Protein AF-A0A9E6AZG8-F1 (afdb_monomer)

Foldseek 3Di:
DCQVVVCVLFPDNVDDPVVVVVVLVDDDDQPQADVRFKQWAWFLPQQQFIDIAIFGPVLLCVCLPVVCPVVDPPVRLVVQQDLPQAEEEAEADRRRHLRVSSQVSRNSHNHYHYDHVLFFLVSSQVVCQVRLHLEYEYELVNLVSVLVCLVVVVHDHAHQEYEHEDADHDLVSVVSVCVSHVNHFYWDFYAGSHQGTQFTDRHLQDWTFGPVVFKAWAFADPVRDGDDAQDKGFIFIFTPRGNRRGDDRHTDPKIFHHHPPFDDDVRHTRTTNDIRDDDWDWQWEQAPVRDIGIGTVSSVSDPDPQWRGWAWEAADHLEIEIETEGPDDCQVVNVVSVLVSNVSVNHNVRHDYHYDYDNDQAADPVRGRGRYYYNDDD

Nearest PDB structures (foldseek):
  8r2r-assembly1_B  TM=6.523E-01  e=1.149E-10  Mycobacterium tuberculosis H37Rv
  8r2q-assembly1_A  TM=6.848E-01  e=3.821E-10  Mycobacterium tuberculosis H37Rv
  8r2r-assembly1_A  TM=6.645E-01  e=2.509E-10  Mycobacterium tuberculosis H37Rv
  8i3i-assembly1_A  TM=4.960E-01  e=7.689E-12  Vibrio harveyi
  9be3-assembly2_B  TM=4.659E-01  e=1.271E-09  Brevibacillus parabrevis

Solvent-accessible surface area (backbone atoms only — not comparable to full-atom values): 20837 Å² total; per-residue (Å²): 110,66,90,81,40,49,58,75,54,31,65,52,78,88,54,44,61,68,60,52,50,59,54,68,75,49,93,72,66,86,85,65,40,57,93,76,51,28,45,64,29,44,40,83,25,66,56,22,56,65,46,79,43,45,33,42,64,64,44,53,47,56,52,61,51,56,52,47,59,78,71,35,52,74,67,52,49,57,51,44,46,30,72,84,32,29,35,35,36,38,34,61,73,55,80,42,29,48,68,40,44,52,57,72,70,40,80,56,58,63,29,76,40,85,38,49,50,69,49,45,68,70,59,48,52,51,51,47,61,74,64,48,31,39,26,38,36,30,44,35,84,57,47,61,61,53,48,52,28,44,75,71,64,77,40,88,67,76,39,47,34,36,39,32,31,74,43,63,71,52,65,68,58,51,51,52,45,40,75,78,35,75,79,37,48,45,40,43,35,47,43,49,66,88,59,51,64,48,29,35,31,68,47,85,92,45,48,30,40,39,42,61,90,44,32,42,32,41,37,24,44,98,86,72,44,75,49,60,76,73,37,78,9,37,36,22,35,26,45,68,53,43,71,41,45,62,40,73,68,43,71,50,98,30,37,30,24,34,45,90,85,34,54,68,54,100,80,28,52,33,31,30,65,40,75,53,50,66,80,81,51,66,50,63,36,38,21,67,84,69,48,80,47,73,45,50,48,84,64,66,61,78,89,48,91,70,57,62,33,47,32,38,39,26,73,49,85,32,40,37,38,39,41,33,24,49,90,65,91,53,51,66,60,57,46,51,55,52,41,55,56,29,49,69,58,46,18,56,87,51,40,48,78,46,61,41,80,40,94,71,80,77,53,45,100,85,68,49,32,61,24,59,43,68,74,61,85,134

Secondary structure (DSSP, 8-state):
-GGG-HHHH-SSTT--HHHHHHHHTS---TT--BTTTEEEEE---TTS---EEEEEHHHHHHHHTHHHHHHS-HHHHHHHTSTT-EEEEEE--STTBHHHHHHHH-SS-SEEEEEETTS-HHHHHHHHHHH--SEEEEEGGGHHHHHHHHHTTS-----SEEEEESS---HHHHHHHHHH-TT-EEEEEEEETTTEEEEEESSTTSPEEE-TTTEEEEEE-TTSPBPPTTSEEEEEEEESS-SSS--SSEEEEEEEE--TT--B-SSSBSEESEEEPPPPPEEEEE-TTS-EEEEEGGGG----TTEEEEEEEEEETTEEEEEEEESS--HHHHHHHHHHHHHHTT-TTT-EEEEEE-S-----TTS---SEEE-S--

Radius of gyration: 20.75 Å; Cα contacts (8 Å, |Δi|>4): 753; chains: 1; bounding box: 49×51×51 Å

Sequence (378 aa):
MIVNNYDDVFTDKRIKIAEVKEWLAKEHEPCSNYLGQYIPVFTSGTTGNSAIFIYDEKDWHYILTPNTLEVLSLRDLWLVSKKNFRIAAIVADYDYGTGINMFRRNKVFKNKKEISVSLPKEKILDNLKIVNPNGIICYASVLPDICEALETGKLKVNPKYIFSTGEYLSNELYYKIKSLLPDCTIFNSYTTTETLVIGLRTKPKQDFQILTNNNIVELLDETYHPVKLNESGTTTVTSLHNLITPIIRYQFSDSAISNESCRKDKLGVATLSSLMGRKICILPIKNNLGKLDKINELRLHLFIDGVKQIQIISDKLNEIQILYTATKNLDAIVSDEFKSILKLYNADNTVKITVKKVSEIPPEKNGKTPQVKVNFNL

pLDDT: mean 86.07, std 10.9, range [46.34, 98.0]

Structure (mmCIF, N/CA/C/O backbone):
data_AF-A0A9E6AZG8-F1
#
_entry.id   AF-A0A9E6AZG8-F1
#
loop_
_atom_site.group_PDB
_atom_site.id
_atom_site.type_symbol
_atom_site.label_atom_id
_atom_site.label_alt_id
_atom_site.label_comp_id
_atom_site.label_asym_id
_atom_site.label_entity_id
_atom_site.label_seq_id
_atom_site.pdbx_PDB_ins_code
_atom_site.Cartn_x
_atom_site.Cartn_y
_atom_site.Cartn_z
_atom_site.occupancy
_atom_site.B_iso_or_equiv
_atom_site.auth_seq_id
_atom_site.auth_comp_id
_atom_site.auth_asym_id
_atom_site.auth_atom_id
_atom_site.pdbx_PDB_model_num
ATOM 1 N N . MET A 1 1 ? 15.848 -1.148 -18.321 1.00 69.69 1 MET A N 1
ATOM 2 C CA . MET A 1 1 ? 14.838 -1.060 -17.239 1.00 69.69 1 MET A CA 1
ATOM 3 C C . MET A 1 1 ? 13.546 -1.700 -17.722 1.00 69.69 1 MET A C 1
ATOM 5 O O . MET A 1 1 ? 13.234 -1.509 -18.892 1.00 69.69 1 MET A O 1
ATOM 9 N N . ILE A 1 2 ? 12.811 -2.418 -16.860 1.00 78.06 2 ILE A N 1
ATOM 10 C CA . ILE A 1 2 ? 11.541 -3.098 -17.214 1.00 78.06 2 ILE A CA 1
ATOM 11 C C . ILE A 1 2 ? 10.591 -2.147 -17.951 1.00 78.06 2 ILE A C 1
ATOM 13 O O . ILE A 1 2 ? 10.065 -2.491 -19.003 1.00 78.06 2 ILE A O 1
ATOM 17 N N . VAL A 1 3 ? 10.480 -0.907 -17.466 1.00 78.94 3 VAL A N 1
ATOM 18 C CA . VAL A 1 3 ? 9.581 0.117 -18.020 1.00 78.94 3 VAL A CA 1
ATOM 19 C C . VAL A 1 3 ? 9.803 0.458 -19.499 1.00 78.94 3 VAL A C 1
ATOM 21 O O . VAL A 1 3 ? 8.891 0.973 -20.142 1.00 78.94 3 VAL A O 1
ATOM 24 N N . ASN A 1 4 ? 10.988 0.157 -20.042 1.00 79.19 4 ASN A N 1
ATOM 25 C CA . ASN A 1 4 ? 11.334 0.410 -21.442 1.00 79.19 4 ASN A CA 1
ATOM 26 C C . ASN A 1 4 ? 11.200 -0.837 -22.329 1.00 79.19 4 ASN A C 1
ATOM 28 O O . ASN A 1 4 ? 11.262 -0.697 -23.542 1.00 79.19 4 ASN A O 1
ATOM 32 N N . ASN A 1 5 ? 11.029 -2.031 -21.747 1.00 87.06 5 ASN A N 1
ATOM 33 C CA . ASN A 1 5 ? 11.089 -3.315 -22.458 1.00 87.06 5 ASN A CA 1
ATOM 34 C C . ASN A 1 5 ? 9.975 -4.280 -22.004 1.00 87.06 5 ASN A C 1
ATOM 36 O O . ASN A 1 5 ? 10.200 -5.482 -21.890 1.00 87.06 5 ASN A O 1
ATOM 40 N N . TYR A 1 6 ? 8.782 -3.767 -21.684 1.00 89.75 6 TYR A N 1
ATOM 41 C CA . TYR A 1 6 ? 7.681 -4.582 -21.151 1.00 89.75 6 TYR A CA 1
ATOM 42 C C . TYR A 1 6 ? 7.348 -5.805 -22.013 1.00 89.75 6 TYR A C 1
ATOM 44 O O . TYR A 1 6 ? 7.235 -6.903 -21.482 1.00 89.75 6 TYR A O 1
ATOM 52 N N . ASP A 1 7 ? 7.250 -5.633 -23.332 1.00 91.56 7 ASP A N 1
ATOM 53 C CA . ASP A 1 7 ? 6.863 -6.714 -24.251 1.00 91.56 7 ASP A CA 1
ATOM 54 C C . ASP A 1 7 ? 7.913 -7.843 -24.331 1.00 91.56 7 ASP A C 1
ATOM 56 O O . ASP A 1 7 ? 7.590 -8.994 -24.657 1.00 91.56 7 ASP A O 1
ATOM 60 N N . ASP A 1 8 ? 9.167 -7.535 -23.989 1.00 91.56 8 ASP A N 1
ATOM 61 C CA . ASP A 1 8 ? 10.239 -8.523 -23.862 1.00 91.56 8 ASP A CA 1
ATOM 62 C C . ASP A 1 8 ? 10.178 -9.241 -22.510 1.00 91.56 8 ASP A C 1
ATOM 64 O O . ASP A 1 8 ? 10.392 -10.453 -22.457 1.00 91.56 8 ASP A O 1
ATOM 68 N N . VAL A 1 9 ? 9.839 -8.507 -21.441 1.00 91.56 9 VAL A N 1
ATOM 69 C CA . VAL A 1 9 ? 9.724 -9.019 -20.064 1.00 91.56 9 VAL A CA 1
ATOM 70 C C . VAL A 1 9 ? 8.507 -9.925 -19.888 1.00 91.56 9 VAL A C 1
ATOM 72 O O . VAL A 1 9 ? 8.609 -10.938 -19.198 1.00 91.56 9 VAL A O 1
ATOM 75 N N . PHE A 1 10 ? 7.367 -9.595 -20.501 1.00 94.50 10 PHE A N 1
ATOM 76 C CA . PHE A 1 10 ? 6.172 -10.428 -20.401 1.00 94.50 10 PHE A CA 1
ATOM 77 C C . PHE A 1 10 ? 6.421 -11.799 -21.029 1.00 94.50 10 PHE A C 1
ATOM 79 O O . PHE A 1 10 ? 6.820 -11.923 -22.197 1.00 94.50 10 PHE A O 1
ATOM 86 N N . THR A 1 11 ? 6.180 -12.844 -20.241 1.00 94.62 11 THR A N 1
ATOM 87 C CA . THR A 1 11 ? 6.398 -14.230 -20.674 1.00 94.62 11 THR A CA 1
ATOM 88 C C . THR A 1 11 ? 5.298 -14.705 -21.618 1.00 94.62 11 THR A C 1
ATOM 90 O O . THR A 1 11 ? 5.576 -15.466 -22.545 1.00 94.62 11 THR A O 1
ATOM 93 N N . ASP A 1 12 ? 4.070 -14.198 -21.466 1.00 94.69 12 ASP A N 1
ATOM 94 C CA . ASP A 1 12 ? 2.985 -14.430 -22.417 1.00 94.69 12 ASP A CA 1
ATOM 95 C C . ASP A 1 12 ? 2.961 -13.355 -23.511 1.00 94.69 12 ASP A C 1
ATOM 97 O O . ASP A 1 12 ? 2.643 -12.188 -23.272 1.00 94.69 12 ASP A O 1
ATOM 101 N N . LYS A 1 13 ? 3.265 -13.760 -24.748 1.00 94.06 13 LYS A N 1
ATOM 102 C CA . LYS A 1 13 ? 3.400 -12.845 -25.891 1.00 94.06 13 LYS A CA 1
ATOM 103 C C . LYS A 1 13 ? 2.082 -12.269 -26.411 1.00 94.06 13 LYS A C 1
ATOM 105 O O . LYS A 1 13 ? 2.133 -11.369 -27.253 1.00 94.06 13 LYS A O 1
ATOM 110 N N . ARG A 1 14 ? 0.934 -12.734 -25.901 1.00 94.50 14 ARG A N 1
ATOM 111 C CA . ARG A 1 14 ? -0.378 -12.104 -26.132 1.00 94.50 14 ARG A CA 1
ATOM 112 C C . ARG A 1 14 ? -0.510 -10.767 -25.406 1.00 94.50 14 ARG A C 1
ATOM 114 O O . ARG A 1 14 ? -1.364 -9.969 -25.764 1.00 94.50 14 ARG A O 1
ATOM 121 N N . ILE A 1 15 ? 0.303 -10.524 -24.380 1.00 95.38 15 ILE A N 1
ATOM 122 C CA . ILE A 1 15 ? 0.282 -9.275 -23.627 1.00 95.38 15 ILE A CA 1
ATOM 123 C C . ILE A 1 15 ? 1.164 -8.259 -24.351 1.00 95.38 15 ILE A C 1
ATOM 125 O O . ILE A 1 15 ? 2.360 -8.488 -24.544 1.00 95.38 15 ILE A O 1
ATOM 129 N N . LYS A 1 16 ? 0.569 -7.126 -24.729 1.00 94.38 16 LYS A N 1
ATOM 130 C CA . LYS A 1 16 ? 1.266 -5.966 -25.288 1.00 94.38 16 LYS A CA 1
ATOM 131 C C . LYS A 1 16 ? 1.045 -4.764 -24.395 1.00 94.38 16 LYS A C 1
ATOM 133 O O . LYS A 1 16 ? -0.089 -4.441 -24.052 1.00 94.38 16 LYS A O 1
ATOM 138 N N . ILE A 1 17 ? 2.118 -4.070 -24.030 1.00 90.69 17 ILE A N 1
ATOM 139 C CA . ILE A 1 17 ? 2.039 -2.935 -23.109 1.00 90.69 17 ILE A CA 1
ATOM 140 C C . ILE A 1 17 ? 1.143 -1.813 -23.638 1.00 90.69 17 ILE A C 1
ATOM 142 O O . ILE A 1 17 ? 0.484 -1.142 -22.848 1.00 90.69 17 ILE A O 1
ATOM 146 N N . ALA A 1 18 ? 1.099 -1.612 -24.958 1.00 89.00 18 ALA A N 1
ATOM 147 C CA . ALA A 1 18 ? 0.209 -0.638 -25.581 1.00 89.00 18 ALA A CA 1
ATOM 148 C C . ALA A 1 18 ? -1.267 -0.977 -25.308 1.00 89.00 18 ALA A C 1
ATOM 150 O O . ALA A 1 18 ? -1.996 -0.141 -24.783 1.00 89.00 18 ALA A O 1
ATOM 151 N N . GLU A 1 19 ? -1.668 -2.227 -25.549 1.00 93.81 19 GLU A N 1
ATOM 152 C CA . GLU A 1 19 ? -3.036 -2.715 -25.324 1.00 93.81 19 GLU A CA 1
ATOM 153 C C . GLU A 1 19 ? -3.410 -2.716 -23.837 1.00 93.81 19 GLU A C 1
ATOM 155 O O . GLU A 1 19 ? -4.521 -2.336 -23.475 1.00 93.81 19 GLU A O 1
ATOM 160 N N . VAL A 1 20 ? -2.470 -3.073 -22.954 1.00 91.00 20 VAL A N 1
ATOM 161 C CA . VAL A 1 20 ? -2.675 -2.981 -21.501 1.00 91.00 20 VAL A CA 1
ATOM 162 C C . VAL A 1 20 ? -2.928 -1.535 -21.080 1.00 91.00 20 VAL A C 1
ATOM 164 O O . VAL A 1 20 ? -3.847 -1.280 -20.307 1.00 91.00 20 VAL A O 1
ATOM 167 N N . LYS A 1 21 ? -2.143 -0.574 -21.582 1.00 86.88 21 LYS A N 1
ATOM 168 C CA . LYS A 1 21 ? -2.335 0.852 -21.275 1.00 86.88 21 LYS A CA 1
ATOM 169 C C . LYS A 1 21 ? -3.673 1.370 -21.797 1.00 86.88 21 LYS A C 1
ATOM 171 O O . LYS A 1 21 ? -4.370 2.060 -21.063 1.00 86.88 21 LYS A O 1
ATOM 176 N N . GLU A 1 22 ? -4.052 1.005 -23.019 1.00 86.81 22 GLU A N 1
ATOM 177 C CA . GLU A 1 22 ? -5.365 1.344 -23.581 1.00 86.81 22 GLU A CA 1
ATOM 178 C C . GLU A 1 22 ? -6.516 0.730 -22.784 1.00 86.81 22 GLU A C 1
ATOM 180 O O . GLU A 1 22 ? -7.567 1.350 -22.629 1.00 86.81 22 GLU A O 1
ATOM 185 N N . TRP A 1 23 ? -6.334 -0.490 -22.280 1.00 88.75 23 TRP A N 1
ATOM 186 C CA . TRP A 1 23 ? -7.317 -1.146 -21.432 1.00 88.75 23 TRP A CA 1
ATOM 187 C C . TRP A 1 23 ? -7.432 -0.441 -20.077 1.00 88.75 23 TRP A C 1
ATOM 189 O O . TRP A 1 23 ? -8.541 -0.110 -19.673 1.00 88.75 23 TRP A O 1
ATOM 199 N N . LEU A 1 24 ? -6.309 -0.122 -19.425 1.00 83.62 24 LEU A N 1
ATOM 200 C CA . LEU A 1 24 ? -6.267 0.606 -18.149 1.00 83.62 24 LEU A CA 1
ATOM 201 C C . LEU A 1 24 ? -6.845 2.027 -18.238 1.00 83.62 24 LEU A C 1
ATOM 203 O O . LEU A 1 24 ? -7.340 2.539 -17.239 1.00 83.62 24 LEU A O 1
ATOM 207 N N . ALA A 1 25 ? -6.783 2.662 -19.411 1.00 79.00 25 ALA A N 1
ATOM 208 C CA . ALA A 1 25 ? -7.340 3.995 -19.648 1.00 79.00 25 ALA A CA 1
ATOM 209 C C . ALA A 1 25 ? -8.877 4.014 -19.755 1.00 79.00 25 ALA A C 1
ATOM 211 O O . ALA A 1 25 ? -9.475 5.088 -19.784 1.00 79.00 25 ALA A O 1
ATOM 212 N N . LYS A 1 26 ? -9.522 2.846 -19.845 1.00 82.31 26 LYS A N 1
ATOM 213 C CA . LYS A 1 26 ? -10.982 2.713 -19.895 1.00 82.31 26 LYS A CA 1
ATOM 214 C C . LYS A 1 26 ? -11.530 2.404 -18.503 1.00 82.31 26 LYS A C 1
ATOM 216 O O . LYS A 1 26 ? -10.848 1.795 -17.679 1.00 82.31 26 LYS A O 1
ATOM 221 N N . GLU A 1 27 ? -12.777 2.793 -18.266 1.00 80.88 27 GLU A N 1
ATOM 222 C CA . GLU A 1 27 ? -13.533 2.342 -17.098 1.00 80.88 27 GLU A CA 1
ATOM 223 C C . GLU A 1 27 ? -13.989 0.894 -17.300 1.00 80.88 27 GLU A C 1
ATOM 225 O O . GLU A 1 27 ? -14.452 0.519 -18.381 1.00 80.88 27 GLU A O 1
ATOM 230 N N . HIS A 1 28 ? -13.865 0.082 -16.251 1.00 82.81 28 HIS A N 1
ATOM 231 C CA . HIS A 1 28 ? -14.349 -1.296 -16.225 1.00 82.81 28 HIS A CA 1
ATOM 232 C C . HIS A 1 28 ? -15.019 -1.574 -14.890 1.00 82.81 28 HIS A C 1
ATOM 234 O O . HIS A 1 28 ? -14.768 -0.895 -13.898 1.00 82.81 28 HIS A O 1
ATOM 240 N N . GLU A 1 29 ? -15.818 -2.634 -14.846 1.00 85.56 29 GLU A N 1
ATOM 241 C CA . GLU A 1 29 ? -16.340 -3.134 -13.579 1.00 85.56 29 GLU A CA 1
ATOM 242 C C . GLU A 1 29 ? -15.188 -3.530 -12.633 1.00 85.56 29 GLU A C 1
ATOM 244 O O . GLU A 1 29 ? -14.184 -4.105 -13.090 1.00 85.56 29 GLU A O 1
ATOM 249 N N . PRO A 1 30 ? -15.318 -3.297 -11.313 1.00 83.44 30 PRO A N 1
ATOM 250 C CA . PRO A 1 30 ? -14.322 -3.712 -10.337 1.00 83.44 30 PRO A CA 1
ATOM 251 C C . PRO A 1 30 ? -13.945 -5.187 -10.487 1.00 83.44 30 PRO A C 1
ATOM 253 O O . PRO A 1 30 ? -14.799 -6.066 -10.568 1.00 83.44 30 PRO A O 1
ATOM 256 N N . CYS A 1 31 ? -12.643 -5.471 -10.444 1.00 84.44 31 CYS A N 1
ATOM 257 C CA . CYS A 1 31 ? -12.078 -6.807 -10.666 1.00 84.44 31 CYS A CA 1
ATOM 258 C C . CYS A 1 31 ? -12.208 -7.374 -12.088 1.00 84.44 31 CYS A C 1
ATOM 260 O O . CYS A 1 31 ? -11.985 -8.571 -12.269 1.00 84.44 31 CYS A O 1
ATOM 262 N N . SER A 1 32 ? -12.485 -6.543 -13.092 1.00 89.12 32 SER A N 1
ATOM 263 C CA . SER A 1 32 ? -12.299 -6.944 -14.488 1.00 89.12 32 SER A CA 1
ATOM 264 C C . SER A 1 32 ? -10.841 -7.329 -14.758 1.00 89.12 32 SER A C 1
ATOM 266 O O . SER A 1 32 ? -9.913 -6.775 -14.160 1.00 89.12 32 SER A O 1
ATOM 268 N N . ASN A 1 33 ? -10.649 -8.295 -15.656 1.00 91.38 33 ASN A N 1
ATOM 269 C CA . ASN A 1 33 ? -9.338 -8.806 -16.040 1.00 91.38 33 ASN A CA 1
ATOM 270 C C . ASN A 1 33 ? -9.042 -8.451 -17.505 1.00 91.38 33 ASN A C 1
ATOM 272 O O . ASN A 1 33 ? -9.886 -8.638 -18.387 1.00 91.38 33 ASN A O 1
ATOM 276 N N . TYR A 1 34 ? -7.813 -8.021 -17.784 1.00 92.12 34 TYR A N 1
ATOM 277 C CA . TYR A 1 34 ? -7.300 -7.873 -19.142 1.00 92.12 34 TYR A CA 1
ATOM 278 C C . TYR A 1 34 ? -7.246 -9.245 -19.832 1.00 92.12 34 TYR A C 1
ATOM 280 O O . TYR A 1 34 ? -6.787 -10.233 -19.251 1.00 92.12 34 TYR A O 1
ATOM 288 N N . LEU A 1 35 ? -7.772 -9.330 -21.060 1.00 93.19 35 LEU A N 1
ATOM 289 C CA . LEU A 1 35 ? -7.973 -10.591 -21.796 1.00 93.19 35 LEU A CA 1
ATOM 290 C C . LEU A 1 35 ? -8.713 -11.677 -20.982 1.00 93.19 35 LEU A C 1
ATOM 292 O O . LEU A 1 35 ? -8.502 -12.868 -21.192 1.00 93.19 35 LEU A O 1
ATOM 296 N N . GLY A 1 36 ? -9.550 -11.276 -20.018 1.00 91.19 36 GLY A N 1
ATOM 297 C CA . GLY A 1 36 ? -10.339 -12.182 -19.179 1.00 91.19 36 GLY A CA 1
ATOM 298 C C . GLY A 1 36 ? -9.554 -12.962 -18.116 1.00 91.19 36 GLY A C 1
ATOM 299 O O . GLY A 1 36 ? -10.177 -13.633 -17.300 1.00 91.19 36 GLY A O 1
ATOM 300 N N . GLN A 1 37 ? -8.223 -12.860 -18.070 1.00 91.25 37 GLN A N 1
ATOM 301 C CA . GLN A 1 37 ? -7.387 -13.701 -17.193 1.00 91.25 37 GLN A CA 1
ATOM 302 C C . GLN A 1 37 ? -6.244 -12.960 -16.485 1.00 91.25 37 GLN A C 1
ATOM 304 O O . GLN A 1 37 ? -5.707 -13.471 -15.504 1.00 91.25 37 GLN A O 1
ATOM 309 N N . TYR A 1 38 ? -5.863 -11.775 -16.967 1.00 93.69 38 TYR A N 1
ATOM 310 C CA . TYR A 1 38 ? -4.738 -11.022 -16.426 1.00 93.69 38 TYR A CA 1
ATOM 311 C C . TYR A 1 38 ? -5.195 -9.870 -15.545 1.00 93.69 38 TYR A C 1
ATOM 313 O O . TYR A 1 38 ? -6.109 -9.124 -15.887 1.00 93.69 38 TYR A O 1
ATOM 321 N N . ILE A 1 39 ? -4.509 -9.698 -14.425 1.00 92.31 39 ILE A N 1
ATOM 322 C CA . ILE A 1 39 ? -4.742 -8.646 -13.446 1.00 92.31 39 ILE A CA 1
ATOM 323 C C . ILE A 1 39 ? -3.600 -7.636 -13.596 1.00 92.31 39 ILE A C 1
ATOM 325 O O . ILE A 1 39 ? -2.517 -7.854 -13.042 1.00 92.31 39 ILE A O 1
ATOM 329 N N . PRO A 1 40 ? -3.787 -6.556 -14.374 1.00 90.75 40 PRO A N 1
ATOM 330 C CA . PRO A 1 40 ? -2.816 -5.481 -14.417 1.00 90.75 40 PRO A CA 1
ATOM 331 C C . PRO A 1 40 ? -2.907 -4.651 -13.135 1.00 90.75 40 PRO A C 1
ATOM 333 O O . PRO A 1 40 ? -3.988 -4.249 -12.704 1.00 90.75 40 PRO A O 1
ATOM 336 N N . VAL A 1 41 ? -1.753 -4.366 -12.545 1.00 87.50 41 VAL A N 1
ATOM 337 C CA . VAL A 1 41 ? -1.609 -3.438 -11.424 1.00 87.50 41 VAL A CA 1
ATOM 338 C C . VAL A 1 41 ? -0.471 -2.474 -11.692 1.00 87.50 41 VAL A C 1
ATOM 340 O O . VAL A 1 41 ? 0.478 -2.805 -12.404 1.00 87.50 41 VAL A O 1
ATOM 343 N N . PHE A 1 42 ? -0.552 -1.273 -11.129 1.00 79.56 42 PHE A N 1
ATOM 344 C CA . PHE A 1 42 ? 0.503 -0.279 -11.283 1.00 79.56 42 PHE A CA 1
ATOM 345 C C . PHE A 1 42 ? 1.070 0.181 -9.947 1.00 79.56 42 PHE A C 1
ATOM 347 O O . PHE A 1 42 ? 0.378 0.239 -8.927 1.00 79.56 42 PHE A O 1
ATOM 354 N N . THR A 1 43 ? 2.364 0.493 -9.956 1.00 72.56 43 THR A N 1
ATOM 355 C CA . THR A 1 43 ? 3.033 1.082 -8.800 1.00 72.56 43 THR A CA 1
ATOM 356 C C . THR A 1 43 ? 2.487 2.494 -8.593 1.00 72.56 43 THR A C 1
ATOM 358 O O . THR A 1 43 ? 2.294 3.239 -9.551 1.00 72.56 43 THR A O 1
ATOM 361 N N . SER A 1 44 ? 2.281 2.906 -7.341 1.00 60.66 44 SER A N 1
ATOM 362 C CA . SER A 1 44 ? 1.774 4.246 -6.996 1.00 60.66 44 SER A CA 1
ATOM 363 C C . SER A 1 44 ? 2.716 5.400 -7.383 1.00 60.66 44 SER A C 1
ATOM 365 O O . SER A 1 44 ? 2.417 6.555 -7.098 1.00 60.66 44 SER A O 1
ATOM 367 N N . GLY A 1 45 ? 3.857 5.117 -8.025 1.00 53.25 45 GLY A N 1
ATOM 368 C CA . GLY A 1 45 ? 4.688 6.127 -8.672 1.00 53.25 45 GLY A CA 1
ATOM 369 C C . GLY A 1 45 ? 5.244 7.203 -7.735 1.00 53.25 45 GLY A C 1
ATOM 370 O O . GLY A 1 45 ? 5.363 8.349 -8.154 1.00 53.25 45 GLY A O 1
ATOM 371 N N . THR A 1 46 ? 5.643 6.867 -6.499 1.00 48.41 46 THR A N 1
ATOM 372 C CA . THR A 1 46 ? 6.252 7.833 -5.544 1.00 48.41 46 THR A CA 1
ATOM 373 C C . THR A 1 46 ? 7.548 8.487 -6.061 1.00 48.41 46 THR A C 1
ATOM 375 O O . THR A 1 46 ? 8.037 9.471 -5.494 1.00 48.41 46 THR A O 1
ATOM 378 N N . THR A 1 47 ? 8.125 7.943 -7.138 1.00 46.34 47 THR A N 1
ATOM 379 C CA . THR A 1 47 ? 9.286 8.462 -7.883 1.00 46.34 47 THR A CA 1
ATOM 380 C C . THR A 1 47 ? 8.916 9.205 -9.177 1.00 46.34 47 THR A C 1
ATOM 382 O O . THR A 1 47 ? 9.790 9.524 -9.981 1.00 46.34 47 THR A O 1
ATOM 385 N N . GLY A 1 48 ? 7.626 9.444 -9.421 1.00 48.97 48 GLY A N 1
ATOM 386 C CA . GLY A 1 48 ? 7.112 10.070 -10.639 1.00 48.97 48 GLY A CA 1
ATOM 387 C C . GLY A 1 48 ? 6.963 9.129 -11.840 1.00 48.97 48 GLY A C 1
ATOM 388 O O . GLY A 1 48 ? 6.389 9.556 -12.831 1.00 48.97 48 GLY A O 1
ATOM 389 N N . ASN A 1 49 ? 7.423 7.872 -11.766 1.00 54.59 49 ASN A N 1
ATOM 390 C CA . ASN A 1 49 ? 7.276 6.870 -12.830 1.00 54.59 49 ASN A CA 1
ATOM 391 C C . ASN A 1 49 ? 6.456 5.672 -12.326 1.00 54.59 49 ASN A C 1
ATOM 393 O O . ASN A 1 49 ? 6.927 4.923 -11.466 1.00 54.59 49 ASN A O 1
ATOM 397 N N . SER A 1 50 ? 5.256 5.469 -12.869 1.00 67.69 50 SER A N 1
ATOM 398 C CA . SER A 1 50 ? 4.446 4.279 -12.581 1.00 67.69 50 SER A CA 1
ATOM 399 C C . SER A 1 50 ? 4.892 3.112 -13.459 1.00 67.69 50 SER A C 1
ATOM 401 O O . SER A 1 50 ? 4.978 3.235 -14.684 1.00 67.69 50 SER A O 1
ATOM 403 N N . ALA A 1 51 ? 5.173 1.970 -12.838 1.00 79.50 51 ALA A N 1
ATOM 404 C CA . ALA A 1 51 ? 5.455 0.725 -13.538 1.00 79.50 51 ALA A CA 1
ATOM 405 C C . ALA A 1 51 ? 4.224 -0.190 -13.507 1.00 79.50 51 ALA A C 1
ATOM 407 O O . ALA A 1 51 ? 3.485 -0.185 -12.526 1.00 79.50 51 ALA A O 1
ATOM 408 N N . ILE A 1 52 ? 3.994 -0.949 -14.579 1.00 87.06 52 ILE A N 1
ATOM 409 C CA . ILE A 1 52 ? 2.852 -1.855 -14.737 1.00 87.06 52 ILE A CA 1
ATOM 410 C C . ILE A 1 52 ? 3.346 -3.286 -14.558 1.00 87.06 52 ILE A C 1
ATOM 412 O O . ILE A 1 52 ? 4.271 -3.719 -15.238 1.00 87.06 52 ILE A O 1
ATOM 416 N N . PHE A 1 53 ? 2.702 -4.026 -13.667 1.00 91.31 53 PHE A N 1
ATOM 417 C CA . PHE A 1 53 ? 2.954 -5.442 -13.443 1.00 91.31 53 PHE A CA 1
ATOM 418 C C . PHE A 1 53 ? 1.692 -6.218 -13.765 1.00 91.31 53 PHE A C 1
ATOM 420 O O . PHE A 1 53 ? 0.587 -5.806 -13.413 1.00 91.31 53 PHE A O 1
ATOM 427 N N . ILE A 1 54 ? 1.862 -7.341 -14.451 1.00 93.06 54 ILE A N 1
ATOM 428 C CA . ILE A 1 54 ? 0.765 -8.229 -14.805 1.00 93.06 54 ILE A CA 1
ATOM 429 C C . ILE A 1 54 ? 0.891 -9.491 -13.975 1.00 93.06 54 ILE A C 1
ATOM 431 O O . ILE A 1 54 ? 1.977 -10.063 -13.887 1.00 93.06 54 ILE A O 1
ATOM 435 N N . TYR A 1 55 ? -0.228 -9.911 -13.403 1.00 92.81 55 TYR A N 1
ATOM 436 C CA . TYR A 1 55 ? -0.380 -11.183 -12.713 1.00 92.81 55 TYR A CA 1
ATOM 437 C C . TYR A 1 55 ? -1.479 -11.996 -13.389 1.00 92.81 55 TYR A C 1
ATOM 439 O O . TYR A 1 55 ? -2.365 -11.428 -14.032 1.00 92.81 55 TYR A O 1
ATOM 447 N N . ASP A 1 56 ? -1.459 -13.312 -13.223 1.00 90.06 56 ASP A N 1
ATOM 448 C CA . ASP A 1 56 ? -2.632 -14.141 -13.483 1.00 90.06 56 ASP A CA 1
ATOM 449 C C . ASP A 1 56 ? -3.409 -14.415 -12.178 1.00 90.06 56 ASP A C 1
ATOM 451 O O . ASP A 1 56 ? -2.973 -14.080 -11.070 1.00 90.06 56 ASP A O 1
ATOM 455 N N . GLU A 1 57 ? -4.599 -15.007 -12.288 1.00 84.38 57 GLU A N 1
ATOM 456 C CA . GLU A 1 57 ? -5.406 -15.331 -11.106 1.00 84.38 57 GLU A CA 1
ATOM 457 C C . GLU A 1 57 ? -4.764 -16.384 -10.192 1.00 84.38 57 GLU A C 1
ATOM 459 O O . GLU A 1 57 ? -5.041 -16.395 -8.987 1.00 84.38 57 GLU A O 1
ATOM 464 N N . LYS A 1 58 ? -3.928 -17.279 -10.737 1.00 82.62 58 LYS A N 1
ATOM 465 C CA . LYS A 1 58 ? -3.286 -18.348 -9.964 1.00 82.62 58 LYS A CA 1
ATOM 466 C C . LYS A 1 58 ? -2.230 -17.757 -9.044 1.00 82.62 58 LYS A C 1
ATOM 468 O O . LYS A 1 58 ? -2.301 -18.003 -7.841 1.00 82.62 58 LYS A O 1
ATOM 473 N N . ASP A 1 59 ? -1.341 -16.930 -9.580 1.00 79.62 59 ASP A N 1
ATOM 474 C CA . ASP A 1 59 ? -0.293 -16.214 -8.853 1.00 79.62 59 ASP A CA 1
ATOM 475 C C . ASP A 1 59 ? -0.923 -15.334 -7.763 1.00 79.62 59 ASP A C 1
ATOM 477 O O . ASP A 1 59 ? -0.515 -15.352 -6.596 1.00 79.62 59 ASP A O 1
ATOM 481 N N . TRP A 1 60 ? -2.007 -14.631 -8.111 1.00 79.12 60 TRP A N 1
ATOM 482 C CA . TRP A 1 60 ? -2.744 -13.779 -7.178 1.00 79.12 60 TRP A CA 1
ATOM 483 C C . TRP A 1 60 ? -3.363 -14.574 -6.017 1.00 79.12 60 TRP A C 1
ATOM 485 O O . TRP A 1 60 ? -3.282 -14.172 -4.852 1.00 79.12 60 TRP A O 1
ATOM 495 N N . HIS A 1 61 ? -3.980 -15.726 -6.298 1.00 75.75 61 HIS A N 1
ATOM 496 C CA . HIS A 1 61 ? -4.569 -16.589 -5.271 1.00 75.75 61 HIS A CA 1
ATOM 497 C C . HIS A 1 61 ? -3.530 -17.343 -4.435 1.00 75.75 61 HIS A C 1
ATOM 499 O O . HIS A 1 61 ? -3.768 -17.551 -3.237 1.00 75.75 61 HIS A O 1
ATOM 505 N N . TYR A 1 62 ? -2.401 -17.711 -5.041 1.00 74.62 62 TYR A N 1
ATOM 506 C CA . TYR A 1 62 ? -1.267 -18.359 -4.387 1.00 74.62 62 TYR A CA 1
ATOM 507 C C . TYR A 1 62 ? -0.611 -17.449 -3.344 1.00 74.62 62 TYR A C 1
ATOM 509 O O . TYR A 1 62 ? -0.245 -17.912 -2.269 1.00 74.62 62 TYR A O 1
ATOM 517 N N . ILE A 1 63 ? -0.570 -16.136 -3.577 1.00 72.06 63 ILE A N 1
ATOM 518 C CA . ILE A 1 63 ? -0.149 -15.195 -2.534 1.00 72.06 63 ILE A CA 1
ATOM 519 C C . ILE A 1 63 ? -1.235 -14.975 -1.490 1.00 72.06 63 ILE A C 1
ATOM 521 O O . ILE A 1 63 ? -0.958 -14.988 -0.293 1.00 72.06 63 ILE A O 1
ATOM 525 N N . LEU A 1 64 ? -2.481 -14.744 -1.903 1.00 67.25 64 LEU A N 1
ATOM 526 C CA . LEU A 1 64 ? -3.514 -14.308 -0.962 1.00 67.25 64 LEU A CA 1
ATOM 527 C C . LEU A 1 64 ? -3.985 -15.397 0.005 1.00 67.25 64 LEU A C 1
ATOM 529 O O . LEU A 1 64 ? -4.454 -15.057 1.087 1.00 67.25 64 LEU A O 1
ATOM 533 N N . THR A 1 65 ? -3.909 -16.677 -0.366 1.00 60.03 65 THR A N 1
ATOM 534 C CA . THR A 1 65 ? -4.523 -17.762 0.421 1.00 60.03 65 THR A CA 1
ATOM 535 C C . THR A 1 65 ? -3.489 -18.440 1.343 1.00 60.03 65 THR A C 1
ATOM 537 O O . THR A 1 65 ? -3.634 -18.309 2.561 1.00 60.03 65 THR A O 1
ATOM 540 N N . PRO A 1 66 ? -2.396 -19.048 0.837 1.00 52.72 66 PRO A N 1
ATOM 541 C CA . PRO A 1 66 ? -1.263 -19.533 1.638 1.00 52.72 66 PRO A CA 1
ATOM 542 C C . PRO A 1 66 ? -0.623 -18.508 2.582 1.00 52.72 66 PRO A C 1
ATOM 544 O O . PRO A 1 66 ? -0.426 -18.820 3.752 1.00 52.72 66 PRO A O 1
ATOM 547 N N . ASN A 1 67 ? -0.363 -17.268 2.152 1.00 56.88 67 ASN A N 1
ATOM 548 C CA . ASN A 1 67 ? 0.330 -16.317 3.038 1.00 56.88 67 ASN A CA 1
ATOM 549 C C . ASN A 1 67 ? -0.556 -15.851 4.191 1.00 56.88 67 ASN A C 1
ATOM 551 O O . ASN A 1 67 ? -0.059 -15.552 5.269 1.00 56.88 67 ASN A O 1
ATOM 555 N N . THR A 1 68 ? -1.883 -15.847 4.020 1.00 57.12 68 THR A N 1
ATOM 556 C CA . THR A 1 68 ? -2.774 -15.658 5.174 1.00 57.12 68 THR A CA 1
ATOM 557 C C . THR A 1 68 ? -2.730 -16.844 6.139 1.00 57.12 68 THR A C 1
ATOM 559 O O . THR A 1 68 ? -2.883 -16.621 7.334 1.00 57.12 68 THR A O 1
ATOM 562 N N . LEU A 1 69 ? -2.462 -18.068 5.664 1.00 50.69 69 LEU A N 1
ATOM 563 C CA . LEU A 1 69 ? -2.300 -19.280 6.484 1.00 50.69 69 LEU A CA 1
ATOM 564 C C . LEU A 1 69 ? -0.962 -19.340 7.232 1.00 50.69 69 LEU A C 1
ATOM 566 O O . LEU A 1 69 ? -0.917 -19.886 8.330 1.00 50.69 69 LEU A O 1
ATOM 570 N N . GLU A 1 70 ? 0.105 -18.758 6.684 1.00 57.84 70 GLU A N 1
ATOM 571 C CA . GLU A 1 70 ? 1.403 -18.657 7.373 1.00 57.84 70 GLU A CA 1
ATOM 572 C C . GLU A 1 70 ? 1.411 -17.581 8.472 1.00 57.84 70 GLU A C 1
ATOM 574 O O . GLU A 1 70 ? 2.226 -17.619 9.392 1.00 57.84 70 GLU A O 1
ATOM 579 N N . VAL A 1 71 ? 0.479 -16.627 8.395 1.00 62.44 71 VAL A N 1
ATOM 580 C CA . VAL A 1 71 ? 0.451 -15.420 9.237 1.00 62.44 71 VAL A CA 1
ATOM 581 C C . VAL A 1 71 ? -0.647 -15.457 10.288 1.00 62.44 71 VAL A C 1
ATOM 583 O O . VAL A 1 71 ? -0.463 -14.971 11.405 1.00 62.44 71 VAL A O 1
ATOM 586 N N . LEU A 1 72 ? -1.805 -16.008 9.936 1.00 66.25 72 LEU A N 1
ATOM 587 C CA . LEU A 1 72 ? -2.947 -16.140 10.825 1.00 66.25 72 LEU A CA 1
ATOM 588 C C . LEU A 1 72 ? -3.023 -17.572 11.339 1.00 66.25 72 LEU A C 1
ATOM 590 O O . LEU A 1 72 ? -2.950 -18.531 10.574 1.00 66.25 72 LEU A O 1
ATOM 594 N N . SER A 1 73 ? -3.258 -17.726 12.642 1.00 75.00 73 SER A N 1
ATOM 595 C CA . SER A 1 73 ? -3.579 -19.045 13.183 1.00 75.00 73 SER A CA 1
ATOM 596 C C . SER A 1 73 ? -4.868 -19.583 12.547 1.00 75.00 73 SER A C 1
ATOM 598 O O . SER A 1 73 ? -5.737 -18.813 12.126 1.00 75.00 73 SER A O 1
ATOM 600 N N . LEU A 1 74 ? -5.067 -20.907 12.551 1.00 78.75 74 LEU A N 1
ATOM 601 C CA . LEU A 1 74 ? -6.329 -21.518 12.095 1.00 78.75 74 LEU A CA 1
ATOM 602 C C . LEU A 1 74 ? -7.560 -20.900 12.783 1.00 78.75 74 LEU A C 1
ATOM 604 O O . LEU A 1 74 ? -8.617 -20.741 12.171 1.00 78.75 74 LEU A O 1
ATOM 608 N N . ARG A 1 75 ? -7.411 -20.494 14.051 1.00 81.69 75 ARG A N 1
ATOM 609 C CA . ARG A 1 75 ? -8.448 -19.790 14.811 1.00 81.69 75 ARG A CA 1
ATOM 610 C C . ARG A 1 75 ? -8.730 -18.399 14.247 1.00 81.69 75 ARG A C 1
ATOM 612 O O . ARG A 1 75 ? -9.894 -18.009 14.161 1.00 81.69 75 ARG A O 1
ATOM 619 N N . ASP A 1 76 ? -7.690 -17.647 13.905 1.00 82.44 76 ASP A N 1
ATOM 620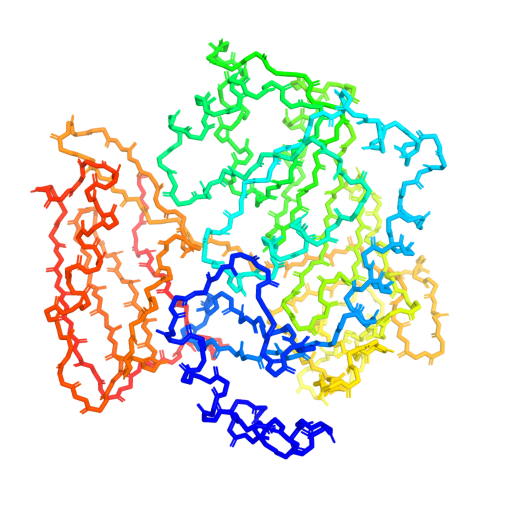 C CA . ASP A 1 76 ? -7.834 -16.304 13.344 1.00 82.44 76 ASP A CA 1
ATOM 621 C C . ASP A 1 76 ? -8.463 -16.367 11.952 1.00 82.44 76 ASP A C 1
ATOM 623 O O . ASP A 1 76 ? -9.402 -15.620 11.691 1.00 82.44 76 ASP A O 1
ATOM 627 N N . LEU A 1 77 ? -8.058 -17.325 11.114 1.00 81.69 77 LEU A N 1
ATOM 628 C CA . LEU A 1 77 ? -8.686 -17.593 9.815 1.00 81.69 77 LEU A CA 1
ATOM 629 C C . LEU A 1 77 ? -10.163 -17.933 9.937 1.00 81.69 77 LEU A C 1
ATOM 631 O O . LEU A 1 77 ? -11.004 -17.341 9.259 1.00 81.69 77 LEU A O 1
ATOM 635 N N . TRP A 1 78 ? -10.495 -18.854 10.843 1.00 84.44 78 TRP A N 1
ATOM 636 C CA . TRP A 1 78 ? -11.885 -19.186 11.115 1.00 84.44 78 TRP A CA 1
ATOM 637 C C . TRP A 1 78 ? -12.675 -17.944 11.525 1.00 84.44 78 TRP A C 1
ATOM 639 O O . TRP A 1 78 ? -13.774 -17.727 11.015 1.00 84.44 78 TRP A O 1
ATOM 649 N N . LEU A 1 79 ? -12.108 -17.091 12.384 1.00 86.19 79 LEU A N 1
ATOM 650 C CA . LEU A 1 79 ? -12.756 -15.861 12.821 1.00 86.19 79 LEU A CA 1
ATOM 651 C C . LEU A 1 79 ? -12.960 -14.860 11.677 1.00 86.19 79 LEU A C 1
ATOM 653 O O . LEU A 1 79 ? -14.077 -14.368 11.521 1.00 86.19 79 LEU A O 1
ATOM 657 N N . VAL A 1 80 ? -11.925 -14.571 10.880 1.00 86.12 80 VAL A N 1
ATOM 658 C CA . VAL A 1 80 ? -12.022 -13.594 9.782 1.00 86.12 80 VAL A CA 1
ATOM 659 C C . VAL A 1 80 ? -12.900 -14.082 8.628 1.00 86.12 80 VAL A C 1
ATOM 661 O O . VAL A 1 80 ? -13.455 -13.272 7.890 1.00 86.12 80 VAL A O 1
ATOM 664 N N . SER A 1 81 ? -13.091 -15.401 8.507 1.00 86.06 81 SER A N 1
ATOM 665 C CA . SER A 1 81 ? -13.966 -16.015 7.503 1.00 86.06 81 SER A CA 1
ATOM 666 C C . SER A 1 81 ? -15.464 -15.940 7.831 1.00 86.06 81 SER A C 1
ATOM 668 O O . SER A 1 81 ? -16.310 -16.348 7.019 1.00 86.06 81 SER A O 1
ATOM 670 N N . LYS A 1 82 ? -15.836 -15.456 9.024 1.00 89.75 82 LYS A N 1
ATOM 671 C CA . LYS A 1 82 ? -17.241 -15.352 9.432 1.00 89.75 82 LYS A CA 1
ATOM 672 C C . LYS A 1 82 ? -17.937 -14.183 8.740 1.00 89.75 82 LYS A C 1
ATOM 674 O O . LYS A 1 82 ? -17.383 -13.101 8.602 1.00 89.75 82 LYS A O 1
ATOM 679 N N . LYS A 1 83 ? -19.215 -14.363 8.388 1.00 90.38 83 LYS A N 1
ATOM 680 C CA . LYS A 1 83 ? -20.039 -13.305 7.763 1.00 90.38 83 LYS A CA 1
ATOM 681 C C . LYS A 1 83 ? -20.217 -12.062 8.649 1.00 90.38 83 LYS A C 1
ATOM 683 O O . LYS A 1 83 ? -20.422 -10.970 8.131 1.00 90.38 83 LYS A O 1
ATOM 688 N N . ASN A 1 84 ? -20.149 -12.219 9.972 1.00 93.50 84 ASN A N 1
ATOM 689 C CA . ASN A 1 84 ? -20.242 -11.108 10.919 1.00 93.50 84 ASN A CA 1
ATOM 690 C C . ASN A 1 84 ? -18.891 -10.429 11.201 1.00 93.50 84 ASN A C 1
ATOM 692 O O . ASN A 1 84 ? -18.874 -9.422 11.902 1.00 93.50 84 ASN A O 1
ATOM 696 N N . PHE A 1 85 ? -17.779 -10.952 10.672 1.00 94.38 85 PHE A N 1
ATOM 697 C CA . PHE A 1 85 ? -16.482 -10.298 10.770 1.00 94.38 85 PHE A CA 1
ATOM 698 C C . PHE A 1 85 ? -16.401 -9.179 9.728 1.00 94.38 85 PHE A C 1
ATOM 700 O O . PHE A 1 85 ? -16.279 -9.438 8.532 1.00 94.38 85 PHE A O 1
ATOM 707 N N . ARG A 1 86 ? -16.497 -7.930 10.188 1.00 96.56 86 ARG A N 1
ATOM 708 C CA . ARG A 1 86 ? -16.466 -6.732 9.339 1.00 96.56 86 ARG A CA 1
ATOM 709 C C . ARG A 1 86 ? -15.028 -6.286 9.130 1.00 96.56 86 ARG A C 1
ATOM 711 O O . ARG A 1 86 ? -14.330 -6.033 10.111 1.00 96.56 86 ARG A O 1
ATOM 718 N N . ILE A 1 87 ? -14.595 -6.138 7.885 1.00 95.38 87 ILE A N 1
ATOM 719 C CA . ILE A 1 87 ? -13.264 -5.619 7.565 1.00 95.38 87 ILE A CA 1
ATOM 720 C C . ILE A 1 87 ? -13.367 -4.369 6.695 1.00 95.38 87 ILE A C 1
ATOM 722 O O . ILE A 1 87 ? -14.103 -4.353 5.710 1.00 95.38 87 ILE A O 1
ATOM 726 N N . ALA A 1 88 ? -12.641 -3.319 7.074 1.00 97.00 88 ALA A N 1
ATOM 727 C CA . ALA A 1 88 ? -12.546 -2.081 6.311 1.00 97.00 88 ALA A CA 1
ATOM 728 C C . ALA A 1 88 ? -11.139 -1.936 5.723 1.00 97.00 88 ALA A C 1
ATOM 730 O O . ALA A 1 88 ? -10.162 -2.071 6.457 1.00 97.00 88 ALA A O 1
ATOM 731 N N . ALA A 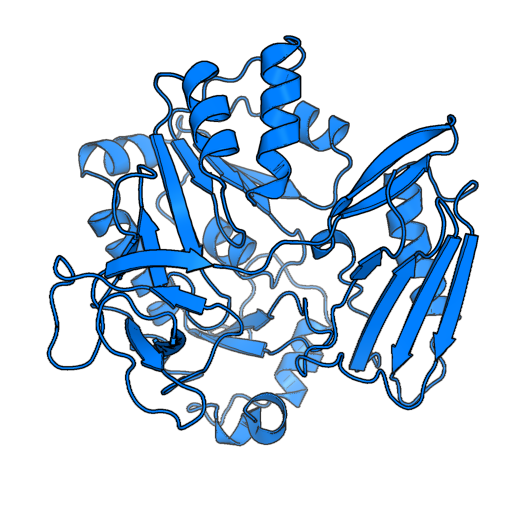1 89 ? -11.029 -1.646 4.429 1.00 94.25 89 ALA A N 1
ATOM 732 C CA . ALA A 1 89 ? -9.765 -1.308 3.784 1.00 94.25 89 ALA A CA 1
ATOM 733 C C . ALA A 1 89 ? -9.730 0.188 3.465 1.00 94.25 89 ALA A C 1
ATOM 735 O O . ALA A 1 89 ? -10.559 0.668 2.698 1.00 94.25 89 ALA A O 1
ATOM 736 N N . ILE A 1 90 ? -8.776 0.900 4.065 1.00 92.62 90 ILE A N 1
ATOM 737 C CA . ILE A 1 90 ? -8.465 2.305 3.806 1.00 92.62 90 ILE A CA 1
ATOM 738 C C . ILE A 1 90 ? -7.251 2.345 2.880 1.00 92.62 90 ILE A C 1
ATOM 740 O O . ILE A 1 90 ? -6.104 2.412 3.328 1.00 92.62 90 ILE A O 1
ATOM 744 N N . VAL A 1 91 ? -7.513 2.210 1.588 1.00 85.12 91 VAL A N 1
ATOM 745 C CA . VAL A 1 91 ? -6.496 2.057 0.540 1.00 85.12 91 VAL A CA 1
ATOM 746 C C . VAL A 1 91 ? -6.816 2.981 -0.628 1.00 85.12 91 VAL A C 1
ATOM 748 O O . VAL A 1 91 ? -7.870 3.617 -0.648 1.00 85.12 91 VAL A O 1
ATOM 751 N N . ALA A 1 92 ? -5.897 3.094 -1.582 1.00 79.50 92 ALA A N 1
ATOM 752 C CA . ALA A 1 92 ? -6.161 3.865 -2.785 1.00 79.50 92 ALA A CA 1
ATOM 753 C C . ALA A 1 92 ? -7.364 3.300 -3.558 1.00 79.50 92 ALA A C 1
ATOM 755 O O . ALA A 1 92 ? -7.570 2.087 -3.595 1.00 79.50 92 ALA A O 1
ATOM 756 N N . ASP A 1 93 ? -8.168 4.195 -4.119 1.00 72.12 93 ASP A N 1
ATOM 757 C CA . ASP A 1 93 ? -9.479 3.922 -4.711 1.00 72.12 93 ASP A CA 1
ATOM 758 C C . ASP A 1 93 ? -9.470 3.774 -6.231 1.00 72.12 93 ASP A C 1
ATOM 760 O O . ASP A 1 93 ? -10.510 3.496 -6.817 1.00 72.12 93 ASP A O 1
ATOM 764 N N . TYR A 1 94 ? -8.307 3.894 -6.869 1.00 72.62 94 TYR A N 1
ATOM 765 C CA . TYR A 1 94 ? -8.165 3.549 -8.277 1.00 72.62 94 TYR A CA 1
ATOM 766 C C . TYR A 1 94 ? -8.210 2.027 -8.467 1.00 72.62 94 TYR A C 1
ATOM 768 O O . TYR A 1 94 ? -7.505 1.279 -7.783 1.00 72.62 94 TYR A O 1
ATOM 776 N N . ASP A 1 95 ? -9.013 1.565 -9.428 1.00 68.56 95 ASP A N 1
ATOM 777 C CA . ASP A 1 95 ? -9.386 0.151 -9.585 1.00 68.56 95 ASP A CA 1
ATOM 778 C C . ASP A 1 95 ? -8.218 -0.809 -9.829 1.00 68.56 95 ASP A C 1
ATOM 780 O O . ASP A 1 95 ? -8.365 -2.008 -9.600 1.00 68.56 95 ASP A O 1
ATOM 784 N N . TYR A 1 96 ? -7.046 -0.303 -10.215 1.00 72.94 96 TYR A N 1
ATOM 785 C CA . TYR A 1 96 ? -5.836 -1.090 -10.491 1.00 72.94 96 TYR A CA 1
ATOM 786 C C . TYR A 1 96 ? -4.752 -0.955 -9.419 1.00 72.94 96 TYR A C 1
ATOM 788 O O . TYR A 1 96 ? -3.615 -1.390 -9.604 1.00 72.94 96 TYR A O 1
ATOM 796 N N . GLY A 1 97 ? -5.093 -0.375 -8.267 1.00 79.19 97 GLY A N 1
ATOM 797 C CA . GLY A 1 97 ? -4.200 -0.363 -7.121 1.00 79.19 97 GLY A CA 1
ATOM 798 C C . GLY A 1 97 ? -4.006 -1.768 -6.576 1.00 79.19 97 GLY A C 1
ATOM 799 O O . GLY A 1 97 ? -4.967 -2.505 -6.343 1.00 79.19 97 GLY A O 1
ATOM 800 N N . THR A 1 98 ? -2.757 -2.148 -6.327 1.00 84.19 98 THR A N 1
ATOM 801 C CA . THR A 1 98 ? -2.423 -3.482 -5.811 1.00 84.19 98 THR A CA 1
ATOM 802 C C . THR A 1 98 ? -3.201 -3.808 -4.537 1.00 84.19 98 THR A C 1
ATOM 804 O O . THR A 1 98 ? -3.851 -4.849 -4.451 1.00 84.19 98 THR A O 1
ATOM 807 N N . GLY A 1 99 ? -3.224 -2.882 -3.571 1.00 83.75 99 GLY A N 1
ATOM 808 C CA . GLY A 1 99 ? -3.906 -3.082 -2.290 1.00 83.75 99 GLY A CA 1
ATOM 809 C C . GLY A 1 99 ? -5.419 -3.294 -2.423 1.00 83.75 99 GLY A C 1
ATOM 810 O O . GLY A 1 99 ? -5.968 -4.201 -1.794 1.00 83.75 99 GLY A O 1
ATOM 811 N N . ILE A 1 100 ? -6.096 -2.512 -3.273 1.00 84.81 100 ILE A N 1
ATOM 812 C CA . ILE A 1 100 ? -7.544 -2.650 -3.475 1.00 84.81 100 ILE A CA 1
ATOM 813 C C . ILE A 1 100 ? -7.889 -3.935 -4.236 1.00 84.81 100 ILE A C 1
ATOM 815 O O . ILE A 1 100 ? -8.821 -4.644 -3.852 1.00 84.81 100 ILE A O 1
ATOM 819 N N . ASN A 1 101 ? -7.080 -4.323 -5.228 1.00 87.00 101 ASN A N 1
ATOM 820 C CA . ASN A 1 101 ? -7.245 -5.595 -5.937 1.00 87.00 101 ASN A CA 1
ATOM 821 C C . ASN A 1 101 ? -7.031 -6.797 -5.014 1.00 87.00 101 ASN A C 1
ATOM 823 O O . ASN A 1 101 ? -7.805 -7.756 -5.069 1.00 87.00 101 ASN A O 1
ATOM 827 N N . MET A 1 102 ? -6.032 -6.738 -4.125 1.00 85.88 102 MET A N 1
ATOM 828 C CA . MET A 1 102 ? -5.810 -7.764 -3.104 1.00 85.88 102 MET A CA 1
ATOM 829 C C . MET A 1 102 ? -7.026 -7.884 -2.182 1.00 85.88 102 MET A C 1
ATOM 831 O O . MET A 1 102 ? -7.507 -8.988 -1.930 1.00 85.88 102 MET A O 1
ATOM 835 N N . PHE A 1 103 ? -7.573 -6.758 -1.720 1.00 87.88 103 PHE A N 1
ATOM 836 C CA . PHE A 1 103 ? -8.734 -6.741 -0.833 1.00 87.88 103 PHE A CA 1
ATOM 837 C C . PHE A 1 103 ? -10.006 -7.292 -1.498 1.00 87.88 103 PHE A C 1
ATOM 839 O O . PHE A 1 103 ? -10.679 -8.179 -0.953 1.00 87.88 103 PHE A O 1
ATOM 846 N N . ARG A 1 104 ? -10.318 -6.822 -2.709 1.00 88.00 104 ARG A N 1
ATOM 847 C CA . ARG A 1 104 ? -11.498 -7.251 -3.470 1.00 88.00 104 ARG A CA 1
ATOM 848 C C . ARG A 1 104 ? -11.451 -8.729 -3.842 1.00 88.00 104 ARG A C 1
ATOM 850 O O . ARG A 1 104 ? -12.451 -9.423 -3.664 1.00 88.00 104 ARG A O 1
ATOM 857 N N . ARG A 1 105 ? -10.285 -9.242 -4.249 1.00 86.50 105 ARG A N 1
ATOM 858 C CA . ARG A 1 105 ? -10.101 -10.652 -4.649 1.00 86.50 105 ARG A CA 1
ATOM 859 C C . ARG A 1 105 ? -9.869 -11.613 -3.482 1.00 86.50 105 ARG A C 1
ATOM 861 O O . ARG A 1 105 ? -9.916 -12.827 -3.677 1.00 86.50 105 ARG A O 1
ATOM 868 N N . ASN A 1 106 ? -9.664 -11.116 -2.261 1.00 84.88 106 ASN A N 1
ATOM 869 C CA . ASN A 1 106 ? -9.538 -11.975 -1.085 1.00 84.88 106 ASN A CA 1
ATOM 870 C C . ASN A 1 106 ? -10.875 -12.678 -0.773 1.00 84.88 106 ASN A C 1
ATOM 872 O O . ASN A 1 106 ? -11.859 -12.032 -0.412 1.00 84.88 106 ASN A O 1
ATOM 876 N N . LYS A 1 107 ? -10.914 -14.008 -0.899 1.00 83.88 107 LYS A N 1
ATOM 877 C CA . LYS A 1 107 ? -12.124 -14.826 -0.684 1.00 83.88 107 LYS A CA 1
ATOM 878 C C . LYS A 1 107 ? -12.385 -15.166 0.792 1.00 83.88 107 LYS A C 1
ATOM 880 O O . LYS A 1 107 ? -13.471 -15.636 1.123 1.00 83.88 107 LYS A O 1
ATOM 885 N N . VAL A 1 108 ? -11.414 -14.932 1.678 1.00 83.81 108 VAL A N 1
ATOM 886 C CA . VAL A 1 108 ? -11.546 -15.190 3.120 1.00 83.81 108 VAL A CA 1
ATOM 887 C C . VAL A 1 108 ? -12.500 -14.174 3.743 1.00 83.81 108 VAL A C 1
ATOM 889 O O . VAL A 1 108 ? -13.410 -14.547 4.480 1.00 83.81 108 VAL A O 1
ATOM 892 N N . PHE A 1 109 ? -12.341 -12.893 3.411 1.00 86.56 109 PHE A N 1
ATOM 893 C CA . PHE A 1 109 ? -13.191 -11.837 3.951 1.00 86.56 109 PHE A CA 1
ATOM 894 C C . PHE A 1 109 ? -14.560 -11.804 3.265 1.00 86.56 109 PHE A C 1
ATOM 896 O O . PHE A 1 109 ? 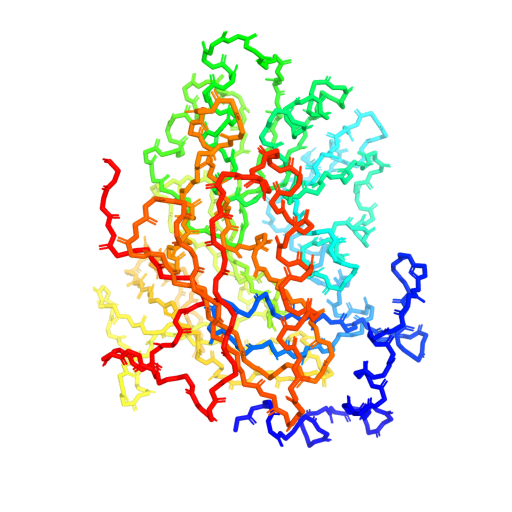-14.655 -11.596 2.058 1.00 86.56 109 PHE A O 1
ATOM 903 N N . LYS A 1 110 ? -15.640 -11.963 4.039 1.00 88.19 110 LYS A N 1
ATOM 904 C CA . LYS A 1 110 ? -17.016 -11.979 3.503 1.00 88.19 110 LYS A CA 1
ATOM 905 C C . LYS A 1 110 ? -17.747 -10.643 3.620 1.00 88.19 110 LYS A C 1
ATOM 907 O O . LYS A 1 110 ? -18.605 -10.359 2.796 1.00 88.19 110 LYS A O 1
ATOM 912 N N . ASN A 1 111 ? -17.433 -9.840 4.635 1.00 93.31 111 ASN A N 1
ATOM 913 C CA . ASN A 1 111 ? -18.088 -8.559 4.893 1.00 93.31 111 ASN A CA 1
ATOM 914 C C . ASN A 1 111 ? -17.059 -7.429 4.791 1.00 93.31 111 ASN A C 1
ATOM 916 O O . ASN A 1 111 ? -16.387 -7.083 5.766 1.00 93.31 111 ASN A O 1
ATOM 920 N N . LYS A 1 112 ? -16.893 -6.934 3.563 1.00 92.81 112 LYS A N 1
ATOM 921 C CA . LYS A 1 112 ? -15.855 -5.983 3.172 1.00 92.81 112 LYS A CA 1
ATOM 922 C C . LYS A 1 112 ? -16.439 -4.586 3.019 1.00 92.81 112 LYS A C 1
ATOM 924 O O . LYS A 1 112 ? -17.475 -4.419 2.380 1.00 92.81 112 LYS A O 1
ATOM 929 N N . LYS A 1 113 ? -15.727 -3.582 3.523 1.00 95.75 113 LYS A N 1
ATOM 930 C CA . LYS A 1 113 ? -15.951 -2.183 3.171 1.00 95.75 113 LYS A CA 1
ATOM 931 C C . LYS A 1 113 ? -14.678 -1.568 2.613 1.00 95.75 113 LYS A C 1
ATOM 933 O O . LYS A 1 113 ? -13.638 -1.581 3.262 1.00 95.75 113 LYS A O 1
ATOM 938 N N . GLU A 1 114 ? -14.796 -0.983 1.436 1.00 94.31 114 GLU A N 1
ATOM 939 C CA . GLU A 1 114 ? -13.767 -0.135 0.847 1.00 94.31 114 GLU A CA 1
ATOM 940 C C . GLU A 1 114 ? -13.984 1.300 1.320 1.00 94.31 114 GLU A C 1
ATOM 942 O O . GLU A 1 114 ? -15.110 1.809 1.322 1.00 94.31 114 GLU A O 1
ATOM 947 N N . ILE A 1 115 ? -12.908 1.929 1.772 1.00 93.62 115 ILE A N 1
ATOM 948 C CA . ILE A 1 115 ? -12.862 3.332 2.150 1.00 93.62 115 ILE A CA 1
ATOM 949 C C . ILE A 1 115 ? -11.694 3.921 1.375 1.00 93.62 115 ILE A C 1
ATOM 951 O O . ILE A 1 115 ? -10.548 3.528 1.576 1.00 93.62 115 ILE A O 1
ATOM 955 N N . SER A 1 116 ? -11.982 4.860 0.482 1.00 88.50 116 SER A N 1
ATOM 956 C CA . SER A 1 116 ? -10.931 5.558 -0.247 1.00 88.50 116 SER A CA 1
ATOM 957 C C . SER A 1 116 ? -10.004 6.265 0.738 1.00 88.50 116 SER A C 1
ATOM 959 O O . SER A 1 116 ? -10.455 7.056 1.576 1.00 88.50 116 SER A O 1
ATOM 961 N N . VAL A 1 117 ? -8.700 5.995 0.633 1.00 85.06 117 VAL A N 1
ATOM 962 C CA . VAL A 1 117 ? -7.697 6.748 1.384 1.00 85.06 117 VAL A CA 1
ATOM 963 C C . VAL A 1 117 ? -7.740 8.211 0.978 1.00 85.06 117 VAL A C 1
ATOM 965 O O . VAL A 1 117 ? -7.432 9.027 1.826 1.00 85.06 117 VAL A O 1
ATOM 968 N N . SER A 1 118 ? -8.147 8.566 -0.243 1.00 81.25 118 SER A N 1
ATOM 969 C CA . SER A 1 118 ? -8.158 9.934 -0.788 1.00 81.25 118 SER A CA 1
ATOM 970 C C . SER A 1 118 ? -9.136 10.874 -0.077 1.00 81.25 118 SER A C 1
ATOM 972 O O . SER A 1 118 ? -8.953 12.095 -0.109 1.00 81.25 118 SER A O 1
ATOM 974 N N . LEU A 1 119 ? -10.125 10.313 0.627 1.00 86.31 119 LEU A N 1
ATOM 975 C CA . LEU A 1 119 ? -11.108 11.065 1.399 1.00 86.31 119 LEU A CA 1
ATOM 976 C C . LEU A 1 119 ? -10.462 11.920 2.509 1.00 86.31 119 LEU A C 1
ATOM 978 O O . LEU A 1 119 ? -9.481 11.501 3.136 1.00 86.31 119 LEU A O 1
ATOM 982 N N . PRO A 1 120 ? -11.055 13.085 2.835 1.00 85.81 120 PRO A N 1
ATOM 983 C CA . PRO A 1 120 ? -10.694 13.842 4.029 1.00 85.81 120 PRO A CA 1
ATOM 984 C C . PRO A 1 120 ? -10.795 12.985 5.290 1.00 85.81 120 PRO A C 1
ATOM 986 O O . PRO A 1 120 ? -11.663 12.108 5.390 1.00 85.81 120 PRO A O 1
ATOM 989 N N . LYS A 1 121 ? -9.947 13.269 6.285 1.00 88.44 121 LYS A N 1
ATOM 990 C CA . LYS A 1 121 ? -9.857 12.454 7.506 1.00 88.44 121 LYS A CA 1
ATOM 991 C C . LYS A 1 121 ? -11.210 12.290 8.196 1.00 88.44 121 LYS A C 1
ATOM 993 O O . LYS A 1 121 ? -11.559 11.186 8.599 1.00 88.44 121 LYS A O 1
ATOM 998 N N . GLU A 1 122 ? -12.027 13.340 8.257 1.00 91.31 122 GLU A N 1
ATOM 999 C CA . GLU A 1 122 ? -13.350 13.294 8.878 1.00 91.31 122 GLU A CA 1
ATOM 1000 C C . GLU A 1 122 ? -14.274 12.291 8.171 1.00 91.31 122 GLU A C 1
ATOM 1002 O O . GLU A 1 122 ? -14.963 11.518 8.832 1.00 91.31 122 GLU A O 1
ATOM 1007 N N . LYS A 1 123 ? -14.224 12.220 6.834 1.00 93.38 123 LYS A N 1
ATOM 1008 C CA . LYS A 1 123 ? -15.019 11.269 6.041 1.00 93.38 123 LYS A CA 1
ATOM 1009 C C . LYS A 1 123 ? -14.541 9.828 6.210 1.00 93.38 123 LYS A C 1
ATOM 1011 O O . LYS A 1 123 ? -15.372 8.917 6.240 1.00 93.38 123 LYS A O 1
ATOM 1016 N N . ILE A 1 124 ? -13.233 9.607 6.354 1.00 94.56 124 ILE A N 1
ATOM 1017 C CA . ILE A 1 124 ? -12.679 8.284 6.688 1.00 94.56 124 ILE A CA 1
ATOM 1018 C C . ILE A 1 124 ? -13.193 7.844 8.063 1.00 94.56 124 ILE A C 1
ATOM 1020 O O . ILE A 1 124 ? -13.720 6.740 8.203 1.00 94.56 124 ILE A O 1
ATOM 1024 N N . LEU A 1 125 ? -13.104 8.724 9.065 1.00 96.50 125 LEU A N 1
ATOM 1025 C CA . LEU A 1 125 ? -13.577 8.447 10.422 1.00 96.50 125 LEU A CA 1
ATOM 1026 C C . LEU A 1 125 ? -15.085 8.169 10.457 1.00 96.50 125 LEU A C 1
ATOM 1028 O O . LEU A 1 125 ? -15.514 7.246 11.148 1.00 96.50 125 LEU A O 1
ATOM 1032 N N . ASP A 1 126 ? -15.890 8.908 9.694 1.00 97.19 126 ASP A N 1
ATOM 1033 C CA . ASP A 1 126 ? -17.333 8.668 9.599 1.00 97.19 126 ASP A CA 1
ATOM 1034 C C . ASP A 1 126 ? -17.655 7.302 8.981 1.00 97.19 126 ASP A C 1
ATOM 1036 O O . ASP A 1 126 ? -18.496 6.571 9.510 1.00 97.19 126 ASP A O 1
ATOM 1040 N N . ASN A 1 127 ? -16.930 6.888 7.936 1.00 97.69 127 ASN A N 1
ATOM 1041 C CA . ASN A 1 127 ? -17.063 5.534 7.396 1.00 97.69 127 ASN A CA 1
ATOM 1042 C C . ASN A 1 127 ? -16.686 4.468 8.436 1.00 97.69 127 ASN A C 1
ATOM 1044 O O . ASN A 1 127 ? -17.403 3.478 8.585 1.00 97.69 127 ASN A O 1
ATOM 1048 N N . LEU A 1 128 ? -15.605 4.670 9.196 1.00 98.00 128 LEU A N 1
ATOM 1049 C CA . LEU A 1 128 ? -15.203 3.738 10.253 1.00 98.00 128 LEU A CA 1
ATOM 1050 C C . LEU A 1 128 ? -16.251 3.622 11.366 1.00 98.00 128 LEU A C 1
ATOM 1052 O O . LEU A 1 128 ? -16.471 2.515 11.855 1.00 98.00 128 LEU A O 1
ATOM 1056 N N . LYS A 1 129 ? -16.936 4.714 11.736 1.00 97.19 129 LYS A N 1
ATOM 1057 C CA . LYS A 1 129 ? -18.058 4.673 12.694 1.00 97.19 129 LYS A CA 1
ATOM 1058 C C . LYS A 1 129 ? -19.217 3.827 12.173 1.00 97.19 129 LYS A C 1
ATOM 1060 O O . LYS A 1 129 ? -19.742 3.002 12.914 1.00 97.19 129 LYS A O 1
ATOM 1065 N N . ILE A 1 130 ? -19.597 4.027 10.908 1.00 96.69 130 ILE A N 1
ATOM 1066 C CA . ILE A 1 130 ? -20.717 3.317 10.272 1.00 96.69 130 ILE A CA 1
ATOM 1067 C C . ILE A 1 130 ? -20.415 1.819 10.181 1.00 96.69 130 ILE A C 1
ATOM 1069 O O . ILE A 1 130 ? -21.241 0.985 10.546 1.00 96.69 130 ILE A O 1
ATOM 1073 N N . VAL A 1 131 ? -19.216 1.468 9.713 1.00 97.00 131 VAL A N 1
ATOM 1074 C CA . VAL A 1 131 ? -18.811 0.067 9.548 1.00 97.00 131 VAL A CA 1
ATOM 1075 C C . VAL A 1 131 ? -18.580 -0.597 10.900 1.00 97.00 131 VAL A C 1
ATOM 1077 O O . VAL A 1 131 ? -18.942 -1.759 11.071 1.00 97.00 131 VAL A O 1
ATOM 1080 N N . ASN A 1 132 ? -17.973 0.127 11.845 1.00 97.06 132 ASN A N 1
ATOM 1081 C CA . ASN A 1 132 ? -17.475 -0.375 13.124 1.00 97.06 132 ASN A CA 1
ATOM 1082 C C . ASN A 1 132 ? -16.672 -1.690 12.950 1.00 97.06 132 ASN A C 1
ATOM 1084 O O . ASN A 1 132 ? -17.096 -2.762 13.388 1.00 97.06 132 ASN A O 1
ATOM 1088 N N . PRO A 1 133 ? -15.545 -1.651 12.222 1.00 97.44 133 PRO A N 1
ATOM 1089 C CA . PRO A 1 133 ? -14.883 -2.855 11.739 1.00 97.44 133 PRO A CA 1
ATOM 1090 C C . PRO A 1 133 ? -14.236 -3.686 12.857 1.00 97.44 133 PRO A C 1
ATOM 1092 O O . PRO A 1 133 ? -13.703 -3.163 13.832 1.00 97.44 133 PRO A O 1
ATOM 1095 N N . ASN A 1 134 ? -14.214 -5.005 12.662 1.00 97.31 134 ASN A N 1
ATOM 1096 C CA . ASN A 1 134 ? -13.406 -5.941 13.442 1.00 97.31 134 ASN A CA 1
ATOM 1097 C C . ASN A 1 134 ? -11.964 -6.035 12.919 1.00 97.31 134 ASN A C 1
ATOM 1099 O O . ASN A 1 134 ? -11.077 -6.449 13.663 1.00 97.31 134 ASN A O 1
ATOM 1103 N N . GLY A 1 135 ? -11.728 -5.679 11.655 1.00 95.88 135 GLY A N 1
ATOM 1104 C CA . GLY A 1 135 ? -10.402 -5.605 11.048 1.00 95.88 135 GLY A CA 1
ATOM 1105 C C . GLY A 1 135 ? -10.233 -4.336 10.218 1.00 95.88 135 GLY A C 1
ATOM 1106 O O . GLY A 1 135 ? -11.157 -3.942 9.508 1.00 95.88 135 GLY A O 1
ATOM 1107 N N . ILE A 1 136 ? -9.064 -3.709 10.278 1.00 96.81 136 ILE A N 1
ATOM 1108 C CA . ILE A 1 136 ? -8.722 -2.550 9.446 1.00 96.81 136 ILE A CA 1
ATOM 1109 C C . ILE A 1 136 ? -7.481 -2.894 8.628 1.00 96.81 136 ILE A C 1
ATOM 1111 O O . ILE A 1 136 ? -6.485 -3.327 9.192 1.00 96.81 136 ILE A O 1
ATOM 1115 N N . ILE A 1 137 ? -7.528 -2.701 7.315 1.00 93.81 137 ILE A N 1
ATOM 1116 C CA . ILE A 1 137 ? -6.350 -2.697 6.441 1.00 93.81 137 ILE A CA 1
ATOM 1117 C C . ILE A 1 137 ? -6.097 -1.241 6.067 1.00 93.81 137 ILE A C 1
ATOM 1119 O O . ILE A 1 137 ? -7.023 -0.581 5.602 1.00 93.81 137 ILE A O 1
ATOM 1123 N N . CYS A 1 138 ? -4.897 -0.710 6.278 1.00 91.81 138 CYS A N 1
ATOM 1124 C CA . CYS A 1 138 ? -4.611 0.682 5.938 1.00 91.81 138 CYS A CA 1
ATOM 1125 C C . CYS A 1 138 ? -3.122 0.955 5.729 1.00 91.81 138 CYS A C 1
ATOM 1127 O O . CYS A 1 138 ? -2.255 0.204 6.181 1.00 91.81 138 CYS A O 1
ATOM 1129 N N . TYR A 1 139 ? -2.834 2.086 5.094 1.00 88.12 139 TYR A N 1
ATOM 1130 C CA . TYR A 1 139 ? -1.508 2.692 5.136 1.00 88.12 139 TYR A CA 1
ATOM 1131 C C . TYR A 1 139 ? -1.172 3.204 6.547 1.00 88.12 139 TYR A C 1
ATOM 1133 O O . TYR A 1 139 ? -2.068 3.597 7.304 1.00 88.12 139 TYR A O 1
ATOM 1141 N N . ALA A 1 140 ? 0.114 3.208 6.914 1.00 87.81 140 ALA A N 1
ATOM 1142 C CA . ALA A 1 140 ? 0.555 3.598 8.257 1.00 87.81 140 ALA A CA 1
ATOM 1143 C C . ALA A 1 140 ? 0.211 5.064 8.590 1.00 87.81 140 ALA A C 1
ATOM 1145 O O . ALA A 1 140 ? -0.159 5.379 9.717 1.00 87.81 140 ALA A O 1
ATOM 1146 N N . SER A 1 141 ? 0.261 5.943 7.596 1.00 85.00 141 SER A N 1
ATOM 1147 C CA . SER A 1 141 ? -0.062 7.373 7.627 1.00 85.00 141 SER A CA 1
ATOM 1148 C C . SER A 1 141 ? -1.492 7.708 8.043 1.00 85.00 141 SER A C 1
ATOM 1150 O O . SER A 1 141 ? -1.737 8.826 8.488 1.00 85.00 141 SER A O 1
ATOM 1152 N N . VAL A 1 142 ? -2.432 6.765 7.931 1.00 90.25 142 VAL A N 1
ATOM 1153 C CA . VAL A 1 142 ? -3.827 6.950 8.369 1.00 90.25 142 VAL A CA 1
ATOM 1154 C C . VAL A 1 142 ? -3.973 6.722 9.878 1.00 90.25 142 VAL A C 1
ATOM 1156 O O . VAL A 1 142 ? -4.861 7.276 10.525 1.00 90.25 142 VAL A O 1
ATOM 1159 N N . LEU A 1 143 ? -3.095 5.911 10.472 1.00 93.38 143 LEU A N 1
ATOM 1160 C CA . LEU A 1 143 ? -3.204 5.499 11.871 1.00 93.38 143 LEU A CA 1
ATOM 1161 C C . LEU A 1 143 ? -3.082 6.656 12.882 1.00 93.38 143 LEU A C 1
ATOM 1163 O O . LEU A 1 143 ? -3.803 6.604 13.876 1.00 93.38 143 LEU A O 1
ATOM 1167 N N . PRO A 1 144 ? -2.260 7.710 12.683 1.00 91.62 144 PRO A N 1
ATOM 1168 C CA . PRO A 1 144 ? -2.243 8.868 13.577 1.00 91.62 144 PRO A CA 1
ATOM 1169 C C . PRO A 1 144 ? -3.611 9.540 13.728 1.00 91.62 144 PRO A C 1
ATOM 1171 O O . PRO A 1 144 ? -3.997 9.846 14.856 1.00 91.62 144 PRO A O 1
ATOM 1174 N N . ASP A 1 145 ? -4.358 9.701 12.629 1.00 91.81 145 ASP A N 1
ATOM 1175 C CA . ASP A 1 145 ? -5.701 10.298 12.647 1.00 91.81 145 ASP A CA 1
ATOM 1176 C C . ASP A 1 145 ? -6.700 9.394 13.389 1.00 91.81 145 ASP A C 1
ATOM 1178 O O . ASP A 1 145 ? -7.540 9.874 14.152 1.00 91.81 145 ASP A O 1
ATOM 1182 N N . ILE A 1 146 ? -6.590 8.070 13.213 1.00 96.31 146 ILE A N 1
ATOM 1183 C CA . ILE A 1 146 ? -7.394 7.089 13.960 1.00 96.31 146 ILE A CA 1
ATOM 1184 C C . ILE A 1 146 ? -7.071 7.169 15.457 1.00 96.31 146 ILE A C 1
ATOM 1186 O O . ILE A 1 146 ? -7.989 7.214 16.274 1.00 96.31 146 ILE A O 1
ATOM 1190 N N . CYS A 1 147 ? 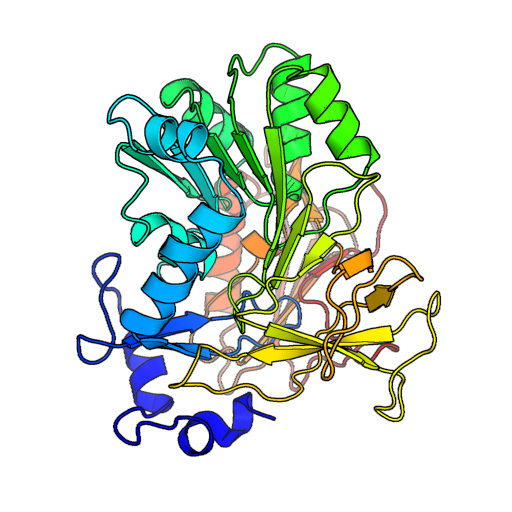-5.789 7.226 15.824 1.00 96.94 147 CYS A N 1
ATOM 1191 C CA . CYS A 1 147 ? -5.353 7.357 17.212 1.00 96.94 147 CYS A CA 1
ATOM 1192 C C . CYS A 1 147 ? -5.874 8.649 17.852 1.00 96.94 147 CYS A C 1
ATOM 1194 O O . CYS A 1 147 ? -6.449 8.587 18.933 1.00 96.94 147 CYS A O 1
ATOM 1196 N N . GLU A 1 148 ? -5.736 9.798 17.180 1.00 95.75 148 GLU A N 1
ATOM 1197 C CA . GLU A 1 148 ? -6.276 11.081 17.661 1.00 95.75 148 GLU A CA 1
ATOM 1198 C C . GLU A 1 148 ? -7.797 10.994 17.873 1.00 95.75 148 GLU A C 1
ATOM 1200 O O . GLU A 1 148 ? -8.337 11.461 18.881 1.00 95.75 148 GLU A O 1
ATOM 1205 N N . ALA A 1 149 ? -8.516 10.365 16.942 1.00 97.12 149 ALA A N 1
ATOM 1206 C CA . ALA A 1 149 ? -9.961 10.220 17.040 1.00 97.12 149 ALA A CA 1
ATOM 1207 C C . ALA A 1 149 ? -10.395 9.276 18.175 1.00 97.12 149 ALA A C 1
ATOM 1209 O O . ALA A 1 149 ? -11.415 9.540 18.813 1.00 97.12 149 ALA A O 1
ATOM 1210 N N . LEU A 1 150 ? -9.640 8.206 18.444 1.00 97.62 150 LEU A N 1
ATOM 1211 C CA . LEU A 1 150 ? -9.858 7.322 19.596 1.00 97.62 150 LEU A CA 1
ATOM 1212 C C . LEU A 1 150 ? -9.582 8.061 20.915 1.00 97.62 150 LEU A C 1
ATOM 1214 O O . LEU A 1 150 ? -10.421 8.035 21.812 1.00 97.62 150 LEU A O 1
ATOM 1218 N N . GLU A 1 151 ? -8.454 8.773 21.008 1.00 97.19 151 GLU A N 1
ATOM 1219 C CA . GLU A 1 151 ? -8.043 9.554 22.188 1.00 97.19 151 GLU A CA 1
ATOM 1220 C C . GLU A 1 151 ? -9.070 10.622 22.566 1.00 97.19 151 GLU A C 1
ATOM 1222 O O . GLU A 1 151 ? -9.418 10.785 23.732 1.00 97.19 151 GLU A O 1
ATOM 1227 N N . THR A 1 152 ? -9.588 11.335 21.567 1.00 96.56 152 THR A N 1
ATOM 1228 C CA . THR A 1 152 ? -10.578 12.404 21.764 1.00 96.56 152 THR A CA 1
ATOM 1229 C C . THR A 1 152 ? -12.015 11.889 21.888 1.00 96.56 152 THR A C 1
ATOM 1231 O O . THR A 1 152 ? -12.945 12.685 22.014 1.00 96.56 152 THR A O 1
ATOM 1234 N N . GLY A 1 153 ? -12.234 10.572 21.806 1.00 95.81 153 GLY A N 1
ATOM 1235 C CA . GLY A 1 153 ? -13.562 9.953 21.848 1.00 95.81 153 GLY A CA 1
ATOM 1236 C C . GLY A 1 153 ? -14.432 10.208 20.609 1.00 95.81 153 GLY A C 1
ATOM 1237 O O . GLY A 1 153 ? -15.604 9.819 20.596 1.00 95.81 153 GLY A O 1
ATOM 1238 N N . LYS A 1 154 ? -13.878 10.831 19.559 1.00 95.69 154 LYS A N 1
ATOM 1239 C CA . LYS A 1 154 ? -14.548 11.066 18.268 1.00 95.69 154 LYS A CA 1
ATOM 1240 C C . LYS A 1 154 ? -14.768 9.779 17.481 1.00 95.69 154 LYS A C 1
ATOM 1242 O O . LYS A 1 154 ? -15.659 9.742 16.638 1.00 95.69 154 LYS A O 1
ATOM 1247 N N . LEU A 1 155 ? -13.979 8.739 17.731 1.00 97.00 155 LEU A N 1
ATOM 1248 C CA . LEU A 1 155 ? -14.134 7.409 17.154 1.00 97.00 155 LEU A CA 1
ATOM 1249 C C . LEU A 1 155 ? -14.239 6.385 18.288 1.00 97.00 155 LEU A C 1
ATOM 1251 O O . LEU A 1 155 ? -13.458 6.414 19.231 1.00 97.00 155 LEU A O 1
ATOM 1255 N N . LYS A 1 156 ? -15.208 5.470 18.193 1.00 95.50 156 LYS A N 1
ATOM 1256 C CA . LYS A 1 156 ? -15.416 4.379 19.157 1.00 95.50 156 LYS A CA 1
ATOM 1257 C C . LYS A 1 156 ? -15.468 3.051 18.409 1.00 95.50 156 LYS A C 1
ATOM 1259 O O . LYS A 1 156 ? -16.542 2.518 18.152 1.00 95.50 156 LYS A O 1
ATOM 1264 N N . VAL A 1 157 ? -14.298 2.561 18.012 1.00 96.00 157 VAL A N 1
ATOM 1265 C CA . VAL A 1 157 ? -14.125 1.254 17.362 1.00 96.00 157 VAL A CA 1
ATOM 1266 C C . VAL A 1 157 ? -13.147 0.417 18.175 1.00 96.00 157 VAL A C 1
ATOM 1268 O O . VAL A 1 157 ? -12.252 0.965 18.811 1.00 96.00 157 VAL A O 1
ATOM 1271 N N . ASN A 1 158 ? -13.310 -0.903 18.144 1.00 95.75 158 ASN A N 1
ATOM 1272 C CA . ASN A 1 158 ? -12.400 -1.836 18.807 1.00 95.75 158 ASN A CA 1
ATOM 1273 C C . ASN A 1 158 ? -12.020 -2.970 17.840 1.00 95.75 158 ASN A C 1
ATOM 1275 O O . ASN A 1 158 ? -12.530 -4.091 17.967 1.00 95.75 158 ASN A O 1
ATOM 1279 N N . PRO A 1 159 ? -11.218 -2.677 16.798 1.00 96.75 159 PRO A N 1
ATOM 1280 C CA . PRO A 1 159 ? -10.803 -3.693 15.850 1.00 96.75 159 PRO A CA 1
ATOM 1281 C C . PRO A 1 159 ? -9.917 -4.721 16.554 1.00 96.75 159 PRO A C 1
ATOM 1283 O O . PRO A 1 159 ? -9.052 -4.390 17.362 1.00 96.75 159 PRO A O 1
ATOM 1286 N N . LYS A 1 160 ? -10.111 -5.989 16.204 1.00 95.00 160 LYS A N 1
ATOM 1287 C CA . LYS A 1 160 ? -9.253 -7.082 16.651 1.00 95.00 160 LYS A CA 1
ATOM 1288 C C . LYS A 1 160 ? -7.943 -7.129 15.864 1.00 95.00 160 LYS A C 1
ATOM 1290 O O . LYS A 1 160 ? -6.923 -7.539 16.411 1.00 95.00 160 LYS A O 1
ATOM 1295 N N . TYR A 1 161 ? -7.972 -6.721 14.595 1.00 94.00 161 TYR A N 1
ATOM 1296 C CA . TYR A 1 161 ? -6.802 -6.741 13.721 1.00 94.00 161 TYR A CA 1
ATOM 1297 C C . TYR A 1 161 ? -6.606 -5.404 13.007 1.00 94.00 161 TYR A C 1
ATOM 1299 O O . TYR A 1 161 ? -7.559 -4.830 12.478 1.00 94.00 161 TYR A O 1
ATOM 1307 N N . ILE A 1 162 ? -5.358 -4.952 12.937 1.00 95.31 162 ILE A N 1
ATOM 1308 C CA . ILE A 1 162 ? -4.917 -3.882 12.040 1.00 95.31 162 ILE A CA 1
ATOM 1309 C C . ILE A 1 162 ? -3.834 -4.462 11.134 1.00 95.31 162 ILE A C 1
ATOM 1311 O O . ILE A 1 162 ? -2.842 -4.986 11.626 1.00 95.31 162 ILE A O 1
ATOM 1315 N N . PHE A 1 163 ? -4.009 -4.357 9.824 1.00 92.06 163 PHE A N 1
ATOM 1316 C CA . PHE A 1 163 ? -3.020 -4.713 8.814 1.00 92.06 163 PHE A CA 1
ATOM 1317 C C . PHE A 1 163 ? -2.454 -3.417 8.232 1.00 92.06 163 PHE A C 1
ATOM 1319 O O . PHE A 1 163 ? -3.075 -2.779 7.382 1.00 92.06 163 PHE A O 1
ATOM 1326 N N . SER A 1 164 ? -1.289 -3.014 8.734 1.00 90.75 164 SER A N 1
ATOM 1327 C CA . SER A 1 164 ? -0.528 -1.873 8.229 1.00 90.75 164 SER A CA 1
ATOM 1328 C C . SER A 1 164 ? 0.312 -2.323 7.037 1.00 90.75 164 SER A C 1
ATOM 1330 O O . SER A 1 164 ? 1.066 -3.291 7.150 1.00 90.75 164 SER A O 1
ATOM 1332 N N . THR A 1 165 ? 0.188 -1.638 5.904 1.00 86.50 165 THR A N 1
ATOM 1333 C CA . THR A 1 165 ? 0.818 -2.018 4.626 1.00 86.50 165 THR A CA 1
ATOM 1334 C C . THR A 1 165 ? 1.320 -0.789 3.868 1.00 86.50 165 THR A C 1
ATOM 1336 O O . THR A 1 165 ? 0.862 0.325 4.112 1.00 86.50 165 THR A O 1
ATOM 1339 N N . GLY A 1 166 ? 2.283 -0.988 2.964 1.00 78.88 166 GLY A N 1
ATOM 1340 C CA . GLY A 1 166 ? 2.729 0.007 1.982 1.00 78.88 166 GLY A CA 1
ATOM 1341 C C . GLY A 1 166 ? 3.556 1.176 2.521 1.00 78.88 166 GLY A C 1
ATOM 1342 O O . GLY A 1 166 ? 4.087 1.944 1.727 1.00 78.88 166 GLY A O 1
ATOM 1343 N N . GLU A 1 167 ? 3.694 1.318 3.839 1.00 81.44 167 GLU A N 1
ATOM 1344 C CA . GLU A 1 167 ? 4.413 2.423 4.473 1.00 81.44 167 GLU A CA 1
ATOM 1345 C C . GLU A 1 167 ? 5.118 1.975 5.759 1.00 81.44 167 GLU A C 1
ATOM 1347 O O . GLU A 1 167 ? 4.719 1.007 6.413 1.00 81.44 167 GLU A O 1
ATOM 1352 N N . TYR A 1 168 ? 6.143 2.727 6.164 1.00 83.62 168 TYR A N 1
ATOM 1353 C CA . TYR A 1 168 ? 6.835 2.494 7.427 1.00 83.62 168 TYR A CA 1
ATOM 1354 C C . TYR A 1 168 ? 5.933 2.796 8.637 1.00 83.62 168 TYR A C 1
ATOM 1356 O O . TYR A 1 168 ? 5.549 3.941 8.879 1.00 83.62 168 TYR A O 1
ATOM 1364 N N . LEU A 1 169 ? 5.655 1.770 9.446 1.00 87.75 169 LEU A N 1
ATOM 1365 C CA . LEU A 1 169 ? 5.029 1.914 10.763 1.00 87.75 169 LEU A CA 1
ATOM 1366 C C . LEU A 1 169 ? 6.103 2.051 11.849 1.00 87.75 169 LEU A C 1
ATOM 1368 O O . LEU A 1 169 ? 6.816 1.087 12.150 1.00 87.75 169 LEU A O 1
ATOM 1372 N N . SER A 1 170 ? 6.175 3.236 12.459 1.00 87.50 170 SER A N 1
ATOM 1373 C CA . SER A 1 170 ? 7.128 3.530 13.529 1.00 87.50 170 SER A CA 1
ATOM 1374 C C . SER A 1 170 ? 6.778 2.818 14.840 1.00 87.50 170 SER A C 1
ATOM 1376 O O . SER A 1 170 ? 5.621 2.470 15.102 1.00 87.50 170 SER A O 1
ATOM 1378 N N . ASN A 1 171 ? 7.787 2.618 15.689 1.00 91.12 171 ASN A N 1
ATOM 1379 C CA . ASN A 1 171 ? 7.606 1.977 16.990 1.00 91.12 171 ASN A CA 1
ATOM 1380 C C . ASN A 1 171 ? 6.723 2.830 17.909 1.00 91.12 171 ASN A C 1
ATOM 1382 O O . ASN A 1 171 ? 5.875 2.293 18.617 1.00 91.12 171 ASN A O 1
ATOM 1386 N N . GLU A 1 172 ? 6.883 4.151 17.866 1.00 92.19 172 GLU A N 1
ATOM 1387 C CA . GLU A 1 172 ? 6.092 5.111 18.638 1.00 92.19 172 GLU A CA 1
ATOM 1388 C C . GLU A 1 172 ? 4.612 5.007 18.264 1.00 92.19 172 GLU A C 1
ATOM 1390 O O . GLU A 1 172 ? 3.758 4.874 19.141 1.00 92.19 172 GLU A O 1
ATOM 1395 N N . LEU A 1 173 ? 4.308 4.991 16.961 1.00 92.88 173 LEU A N 1
ATOM 1396 C CA . LEU A 1 173 ? 2.942 4.849 16.468 1.00 92.88 173 LEU A CA 1
ATOM 1397 C C . LEU A 1 173 ? 2.364 3.470 16.807 1.00 92.88 173 LEU A C 1
ATOM 1399 O O . LEU A 1 173 ? 1.221 3.388 17.251 1.00 92.88 173 LEU A O 1
ATOM 1403 N N . TYR A 1 174 ? 3.152 2.396 16.685 1.00 95.50 174 TYR A N 1
ATOM 1404 C CA . TYR A 1 174 ? 2.744 1.062 17.132 1.00 95.50 174 TYR A CA 1
ATOM 1405 C C . TYR A 1 174 ? 2.344 1.060 18.617 1.00 95.50 174 TYR A C 1
ATOM 1407 O O . TYR A 1 174 ? 1.260 0.587 18.962 1.00 95.50 174 TYR A O 1
ATOM 1415 N N . TYR A 1 175 ? 3.190 1.596 19.505 1.00 96.75 175 TYR A N 1
ATOM 1416 C CA . TYR A 1 175 ? 2.903 1.608 20.943 1.00 96.75 175 TYR A CA 1
ATOM 1417 C C . TYR A 1 175 ? 1.725 2.523 21.289 1.00 96.75 175 TYR A C 1
ATOM 1419 O O . TYR A 1 175 ? 0.933 2.163 22.159 1.00 96.75 175 TYR A O 1
ATOM 1427 N N . LYS A 1 176 ? 1.545 3.632 20.560 1.00 97.44 176 LYS A N 1
ATOM 1428 C CA . LYS A 1 176 ? 0.355 4.487 20.660 1.00 97.44 176 LYS A CA 1
ATOM 1429 C C . LYS A 1 176 ? -0.927 3.727 20.304 1.00 97.44 176 LYS A C 1
ATOM 1431 O O . LYS A 1 176 ? -1.910 3.793 21.029 1.00 97.44 176 LYS A O 1
ATOM 1436 N N . ILE A 1 177 ? -0.925 2.952 19.219 1.00 97.62 177 ILE A N 1
ATOM 1437 C CA . ILE A 1 177 ? -2.086 2.121 18.860 1.00 97.62 177 ILE A CA 1
ATOM 1438 C C . ILE A 1 177 ? -2.336 1.077 19.951 1.00 97.62 177 ILE A C 1
ATOM 1440 O O . ILE A 1 177 ? -3.478 0.853 20.338 1.00 97.62 177 ILE A O 1
ATOM 1444 N N . LYS A 1 178 ? -1.281 0.446 20.479 1.00 97.19 178 LYS A N 1
ATOM 1445 C CA . LYS A 1 178 ? -1.405 -0.572 21.531 1.00 97.19 178 LYS A CA 1
ATOM 1446 C C . LYS A 1 178 ? -1.936 -0.035 22.857 1.00 97.19 178 LYS A C 1
ATOM 1448 O O . LYS A 1 178 ? -2.634 -0.790 23.527 1.00 97.19 178 LYS A O 1
ATOM 1453 N N . SER A 1 179 ? -1.634 1.208 23.236 1.00 97.75 179 SER A N 1
ATOM 1454 C CA . SER A 1 179 ? -2.198 1.807 24.453 1.00 97.75 179 SER A CA 1
ATOM 1455 C C . SER A 1 179 ? -3.693 2.100 24.310 1.00 97.75 179 SER A C 1
ATOM 1457 O O . SER A 1 179 ? -4.435 1.940 25.274 1.00 97.75 179 SER A O 1
ATOM 1459 N N . LEU A 1 180 ? -4.143 2.471 23.107 1.00 97.94 180 LEU A N 1
ATOM 1460 C CA . LEU A 1 180 ? -5.550 2.753 22.805 1.00 97.94 180 LEU A CA 1
ATOM 1461 C C . LEU A 1 180 ? -6.365 1.485 22.515 1.00 97.94 180 LEU A C 1
ATOM 1463 O O . LEU A 1 180 ? -7.557 1.438 22.804 1.00 97.94 180 LEU A O 1
ATOM 1467 N N . LEU A 1 181 ? -5.725 0.455 21.953 1.00 97.56 181 LEU A N 1
ATOM 1468 C CA . LEU A 1 181 ? -6.329 -0.819 21.555 1.00 97.56 181 LEU A CA 1
ATOM 1469 C C . LEU A 1 181 ? -5.497 -2.014 22.083 1.00 97.56 181 LEU A C 1
ATOM 1471 O O . LEU A 1 181 ? -4.769 -2.678 21.322 1.00 97.56 181 LEU A O 1
ATOM 1475 N N . PRO A 1 182 ? -5.593 -2.332 23.390 1.00 96.00 182 PRO A N 1
ATOM 1476 C CA . PRO A 1 182 ? -4.780 -3.370 24.033 1.00 96.00 182 PRO A CA 1
ATOM 1477 C C . PRO A 1 182 ? -4.982 -4.778 23.462 1.00 96.00 182 PRO A C 1
ATOM 1479 O O . PRO A 1 182 ? -4.020 -5.544 23.385 1.00 96.00 182 PRO A O 1
ATOM 1482 N N . ASP A 1 183 ? -6.174 -5.085 22.953 1.00 94.25 183 ASP A N 1
ATOM 1483 C CA . ASP A 1 183 ? -6.503 -6.402 22.387 1.00 94.25 183 ASP A CA 1
ATOM 1484 C C . ASP A 1 183 ? -6.277 -6.497 20.870 1.00 94.25 183 ASP A C 1
ATOM 1486 O O . ASP A 1 183 ? -6.383 -7.576 20.286 1.00 94.25 183 ASP A O 1
ATOM 1490 N N . CYS A 1 184 ? -5.934 -5.385 20.211 1.00 95.31 184 CYS A N 1
ATOM 1491 C CA . CYS A 1 184 ? -5.707 -5.371 18.770 1.00 95.31 184 CYS A CA 1
ATOM 1492 C C . CYS A 1 184 ? -4.352 -5.999 18.413 1.00 95.31 184 CYS A C 1
ATOM 1494 O O . CYS A 1 184 ? -3.300 -5.559 18.887 1.00 95.31 184 CYS A O 1
ATOM 1496 N N . THR A 1 185 ? -4.346 -6.996 17.532 1.00 93.38 185 THR A N 1
ATOM 1497 C CA . THR A 1 185 ? -3.119 -7.487 16.894 1.00 93.38 185 THR A CA 1
ATOM 1498 C C . THR A 1 185 ? -2.807 -6.627 15.673 1.00 93.38 185 THR A C 1
ATOM 1500 O O . THR A 1 185 ? -3.665 -6.422 14.816 1.00 93.38 185 THR A O 1
ATOM 1503 N N . ILE A 1 186 ? -1.581 -6.115 15.592 1.00 93.50 186 ILE A N 1
ATOM 1504 C CA . ILE A 1 186 ? -1.133 -5.276 14.479 1.00 93.50 186 ILE A CA 1
ATOM 1505 C C . ILE A 1 186 ? -0.191 -6.113 13.617 1.00 93.50 186 ILE A C 1
ATOM 1507 O O . ILE A 1 186 ? 0.866 -6.523 14.085 1.00 93.50 186 ILE A O 1
ATOM 1511 N N . PHE A 1 187 ? -0.564 -6.355 12.368 1.00 91.12 187 PHE A N 1
ATOM 1512 C CA . PHE A 1 187 ? 0.289 -6.946 11.347 1.00 91.12 187 PHE A CA 1
ATOM 1513 C C . PHE A 1 187 ? 0.926 -5.818 10.545 1.00 91.12 187 PHE A C 1
ATOM 1515 O O . PHE A 1 187 ? 0.239 -5.083 9.842 1.00 91.12 187 PHE A O 1
ATOM 1522 N N . ASN A 1 188 ? 2.238 -5.665 10.666 1.00 90.56 188 ASN A N 1
ATOM 1523 C CA . ASN A 1 188 ? 3.017 -4.725 9.876 1.00 90.56 188 ASN A CA 1
ATOM 1524 C C . ASN A 1 188 ? 3.635 -5.487 8.704 1.00 90.56 188 ASN A C 1
ATOM 1526 O O . ASN A 1 188 ? 4.513 -6.320 8.925 1.00 90.56 188 ASN A O 1
ATOM 1530 N N . SER A 1 189 ? 3.137 -5.243 7.496 1.00 88.62 189 SER A N 1
ATOM 1531 C CA . SER A 1 189 ? 3.489 -6.000 6.294 1.00 88.62 189 SER A CA 1
ATOM 1532 C C . SER A 1 189 ? 4.367 -5.162 5.375 1.00 88.62 189 SER A C 1
ATOM 1534 O O . SER A 1 189 ? 3.995 -4.051 4.995 1.00 88.62 189 SER A O 1
ATOM 1536 N N . TYR A 1 190 ? 5.509 -5.717 4.979 1.00 89.62 190 TYR A N 1
ATOM 1537 C CA . TYR A 1 190 ? 6.324 -5.183 3.903 1.00 89.62 190 TYR A CA 1
ATOM 1538 C C . TYR A 1 190 ? 5.780 -5.687 2.568 1.00 89.62 190 TYR A C 1
ATOM 1540 O O . TYR A 1 190 ? 5.798 -6.886 2.276 1.00 89.62 190 TYR A O 1
ATOM 1548 N N . THR A 1 191 ? 5.242 -4.759 1.788 1.00 87.62 191 THR A N 1
ATOM 1549 C CA . THR A 1 191 ? 4.483 -5.037 0.570 1.00 87.62 191 THR A CA 1
ATOM 1550 C C . THR A 1 191 ? 4.893 -4.080 -0.531 1.00 87.62 191 THR A C 1
ATOM 1552 O O . THR A 1 191 ? 5.061 -2.888 -0.268 1.00 87.62 191 THR A O 1
ATOM 1555 N N . THR A 1 192 ? 4.959 -4.572 -1.759 1.00 87.06 192 THR A N 1
ATOM 1556 C CA . THR A 1 192 ? 5.213 -3.763 -2.956 1.00 87.06 192 THR A CA 1
ATOM 1557 C C . THR A 1 192 ? 4.234 -4.175 -4.050 1.00 87.06 192 THR A C 1
ATOM 1559 O O . THR A 1 192 ? 3.527 -5.174 -3.924 1.00 87.06 192 THR A O 1
ATOM 1562 N N . THR A 1 193 ? 4.140 -3.399 -5.125 1.00 87.19 193 THR A N 1
ATOM 1563 C CA . THR A 1 193 ? 3.292 -3.806 -6.258 1.00 87.19 193 THR A CA 1
ATOM 1564 C C . THR A 1 193 ? 3.945 -4.932 -7.056 1.00 87.19 193 THR A C 1
ATOM 1566 O O . THR A 1 193 ? 3.265 -5.791 -7.611 1.00 87.19 193 THR A O 1
ATOM 1569 N N . GLU A 1 194 ? 5.272 -4.954 -7.059 1.00 87.50 194 GLU A N 1
ATOM 1570 C CA . GLU A 1 194 ? 6.114 -5.869 -7.817 1.00 87.50 194 GLU A CA 1
ATOM 1571 C C . GLU A 1 194 ? 6.113 -7.299 -7.266 1.00 87.50 194 GLU A C 1
ATOM 1573 O O . GLU A 1 194 ? 6.265 -8.243 -8.037 1.00 87.50 194 GLU A O 1
ATOM 1578 N N . THR A 1 195 ? 5.941 -7.468 -5.951 1.00 88.38 195 THR A N 1
ATOM 1579 C CA . THR A 1 195 ? 5.996 -8.785 -5.283 1.00 88.38 195 THR A CA 1
ATOM 1580 C C . THR A 1 195 ? 4.794 -9.080 -4.385 1.00 88.38 195 THR A C 1
ATOM 1582 O O . THR A 1 195 ? 4.749 -10.124 -3.733 1.00 88.38 195 THR A O 1
ATOM 1585 N N . LEU A 1 196 ? 3.820 -8.166 -4.320 1.00 88.50 196 LEU A N 1
ATOM 1586 C CA . LEU A 1 196 ? 2.689 -8.173 -3.389 1.00 88.50 196 LEU A CA 1
ATOM 1587 C C . LEU A 1 196 ? 3.133 -8.146 -1.918 1.00 88.50 196 LEU A C 1
ATOM 1589 O O . LEU A 1 196 ? 3.156 -7.080 -1.306 1.00 88.50 196 LEU A O 1
ATOM 1593 N N . VAL A 1 197 ? 3.495 -9.291 -1.330 1.00 87.69 197 VAL A N 1
ATOM 1594 C CA . VAL A 1 197 ? 3.895 -9.410 0.083 1.00 87.69 197 VAL A CA 1
ATOM 1595 C C . VAL A 1 197 ? 5.286 -10.024 0.178 1.00 87.69 197 VAL A C 1
ATOM 1597 O O . VAL A 1 197 ? 5.497 -11.166 -0.225 1.00 87.69 197 VAL A O 1
ATOM 1600 N N . ILE A 1 198 ? 6.223 -9.274 0.758 1.00 89.81 198 ILE A N 1
ATOM 1601 C CA . ILE A 1 198 ? 7.610 -9.705 0.976 1.00 89.81 198 ILE A CA 1
ATOM 1602 C C . ILE A 1 198 ? 7.751 -10.355 2.352 1.00 89.81 198 ILE A C 1
ATOM 1604 O O . ILE A 1 198 ? 8.368 -11.408 2.494 1.00 89.81 198 ILE A O 1
ATOM 1608 N N . GLY A 1 199 ? 7.174 -9.731 3.376 1.00 88.69 199 GLY A N 1
ATOM 1609 C CA . GLY A 1 199 ? 7.308 -10.191 4.750 1.00 88.69 199 GLY A CA 1
ATOM 1610 C C . GLY A 1 199 ? 6.469 -9.390 5.729 1.00 88.69 199 GLY A C 1
ATOM 1611 O O . GLY A 1 199 ? 5.793 -8.435 5.353 1.00 88.69 199 GLY A O 1
ATOM 1612 N N . LEU A 1 200 ? 6.502 -9.768 7.003 1.00 89.12 200 LEU A N 1
ATOM 1613 C CA . LEU A 1 200 ? 5.731 -9.099 8.051 1.00 89.12 200 LEU A CA 1
ATOM 1614 C C . LEU A 1 200 ? 6.301 -9.299 9.451 1.00 89.12 200 LEU A C 1
ATOM 1616 O O . LEU A 1 200 ? 7.062 -10.223 9.723 1.00 89.12 200 LEU A O 1
ATOM 1620 N N . ARG A 1 201 ? 5.850 -8.456 10.374 1.00 89.12 201 ARG A N 1
ATOM 1621 C CA . ARG A 1 201 ? 6.035 -8.629 11.817 1.00 89.12 201 ARG A CA 1
ATOM 1622 C C . ARG A 1 201 ? 4.780 -8.228 12.574 1.00 89.12 201 ARG A C 1
ATOM 1624 O O . ARG A 1 201 ? 3.990 -7.419 12.093 1.00 89.12 201 ARG A O 1
ATOM 1631 N N . THR A 1 202 ? 4.632 -8.743 13.793 1.00 89.56 202 THR A N 1
ATOM 1632 C CA . THR A 1 202 ? 3.516 -8.360 14.679 1.00 89.56 202 THR A CA 1
ATOM 1633 C C . THR A 1 202 ? 3.938 -7.496 15.859 1.00 89.56 202 THR A C 1
ATOM 1635 O O . THR A 1 202 ? 3.099 -6.855 16.486 1.00 89.56 202 THR A O 1
ATOM 1638 N N . LYS A 1 203 ? 5.238 -7.454 16.175 1.00 89.19 203 LYS A N 1
ATOM 1639 C CA . LYS A 1 203 ? 5.794 -6.653 17.269 1.00 89.19 203 LYS A CA 1
ATOM 1640 C C . LYS A 1 203 ? 7.075 -5.948 16.812 1.00 89.19 203 LYS A C 1
ATOM 1642 O O . LYS A 1 203 ? 7.883 -6.580 16.141 1.00 89.19 203 LYS A O 1
ATOM 1647 N N . PRO A 1 204 ? 7.331 -4.699 17.239 1.00 87.12 204 PRO A N 1
ATOM 1648 C CA . PRO A 1 204 ? 8.566 -3.973 16.932 1.00 87.12 204 PRO A CA 1
ATOM 1649 C C . PRO A 1 204 ? 9.864 -4.700 17.282 1.00 87.12 204 PRO A C 1
ATOM 1651 O O . PRO A 1 204 ? 10.846 -4.573 16.565 1.00 87.12 204 PRO A O 1
ATOM 1654 N N . LYS A 1 205 ? 9.864 -5.456 18.389 1.00 84.69 205 LYS A N 1
ATOM 1655 C CA . LYS A 1 205 ? 11.027 -6.223 18.866 1.00 84.69 205 LYS A CA 1
ATOM 1656 C C . LYS A 1 205 ? 11.278 -7.517 18.079 1.00 84.69 205 LYS A C 1
ATOM 1658 O O . LYS A 1 205 ? 12.229 -8.220 18.386 1.00 84.69 205 LYS A O 1
ATOM 1663 N N . GLN A 1 206 ? 10.390 -7.875 17.152 1.00 86.38 206 GLN A N 1
ATOM 1664 C CA . GLN A 1 206 ? 10.566 -9.022 16.268 1.00 86.38 206 GLN A CA 1
ATOM 1665 C C . GLN A 1 206 ? 11.160 -8.548 14.946 1.00 86.38 206 GLN A C 1
ATOM 1667 O O . GLN A 1 206 ? 10.735 -7.519 14.408 1.00 86.38 206 GLN A O 1
ATOM 1672 N N . ASP A 1 207 ? 12.065 -9.351 14.399 1.00 88.44 207 ASP A N 1
ATOM 1673 C CA . ASP A 1 207 ? 12.497 -9.198 13.017 1.00 88.44 207 ASP A CA 1
ATOM 1674 C C . ASP A 1 207 ? 11.296 -9.402 12.080 1.00 88.44 207 ASP A C 1
ATOM 1676 O O . ASP A 1 207 ? 10.423 -10.246 12.332 1.00 88.44 207 ASP A O 1
ATOM 1680 N N . PHE A 1 208 ? 11.261 -8.654 10.977 1.00 89.00 208 PHE A N 1
ATOM 1681 C CA . PHE A 1 208 ? 10.369 -8.962 9.863 1.00 89.00 208 PHE A CA 1
ATOM 1682 C C . PHE A 1 208 ? 10.679 -10.365 9.361 1.00 89.00 208 PHE A C 1
ATOM 1684 O O . PHE A 1 208 ? 11.816 -10.649 9.007 1.00 89.00 208 PHE A O 1
ATOM 1691 N N . GLN A 1 209 ? 9.671 -11.227 9.330 1.00 88.56 209 GLN A N 1
ATOM 1692 C CA . GLN A 1 209 ? 9.761 -12.555 8.744 1.00 88.56 209 GLN A CA 1
ATOM 1693 C C . GLN A 1 209 ? 9.509 -12.436 7.246 1.00 88.56 209 GLN A C 1
ATOM 1695 O O . GLN A 1 209 ? 8.474 -11.900 6.844 1.00 88.56 209 GLN A O 1
ATOM 1700 N N . ILE A 1 210 ? 10.451 -12.906 6.434 1.00 88.75 210 ILE A N 1
ATOM 1701 C CA . ILE A 1 210 ? 10.315 -12.957 4.980 1.00 88.75 210 ILE A CA 1
ATOM 1702 C C . ILE A 1 210 ? 9.526 -14.206 4.594 1.00 88.75 210 ILE A C 1
ATOM 1704 O O . ILE A 1 210 ? 9.744 -15.289 5.135 1.00 88.75 210 ILE A O 1
ATOM 1708 N N . LEU A 1 211 ? 8.626 -14.053 3.627 1.00 87.44 211 LEU A N 1
ATOM 1709 C CA . LEU A 1 211 ? 7.915 -15.159 2.994 1.00 87.44 211 LEU A CA 1
ATOM 1710 C C . LEU A 1 211 ? 8.840 -15.807 1.953 1.00 87.44 211 LEU A C 1
ATOM 1712 O O . LEU A 1 211 ? 8.750 -15.517 0.757 1.00 87.44 211 LEU A O 1
ATOM 1716 N N . THR A 1 212 ? 9.786 -16.624 2.427 1.00 86.56 212 THR A N 1
ATOM 1717 C CA . THR A 1 212 ? 10.868 -17.209 1.608 1.00 86.56 212 THR A CA 1
ATOM 1718 C C . THR A 1 212 ? 10.383 -18.240 0.589 1.00 86.56 212 THR A C 1
ATOM 1720 O O . THR A 1 212 ? 11.055 -18.509 -0.400 1.00 86.56 212 THR A O 1
ATOM 1723 N N . ASN A 1 213 ? 9.178 -18.776 0.778 1.00 83.44 213 ASN A N 1
ATOM 1724 C CA . ASN A 1 213 ? 8.453 -19.568 -0.217 1.00 83.44 213 ASN A CA 1
ATOM 1725 C C . ASN A 1 213 ? 8.094 -18.771 -1.487 1.00 83.44 213 ASN A C 1
ATOM 1727 O O . ASN A 1 213 ? 7.904 -19.370 -2.542 1.00 83.44 213 ASN A O 1
ATOM 1731 N N . ASN A 1 214 ? 8.002 -17.441 -1.391 1.00 85.81 214 ASN A N 1
ATOM 1732 C CA . ASN A 1 214 ? 7.539 -16.568 -2.472 1.00 85.81 214 ASN A CA 1
ATOM 1733 C C . ASN A 1 214 ? 8.590 -15.570 -2.948 1.00 85.81 214 ASN A C 1
ATOM 1735 O O . ASN A 1 214 ? 8.441 -15.012 -4.038 1.00 85.81 214 ASN A O 1
ATOM 1739 N N . ASN A 1 215 ? 9.601 -15.301 -2.122 1.00 89.81 215 ASN A N 1
ATOM 1740 C CA . ASN A 1 215 ? 10.573 -14.243 -2.344 1.00 89.81 215 ASN A CA 1
ATOM 1741 C C . ASN A 1 215 ? 11.966 -14.691 -1.904 1.00 89.81 215 ASN A C 1
ATOM 1743 O O . ASN A 1 215 ? 12.146 -15.138 -0.774 1.00 89.81 215 ASN A O 1
ATOM 1747 N N . ILE A 1 216 ? 12.962 -14.457 -2.754 1.00 92.88 216 ILE A N 1
ATOM 1748 C CA . ILE A 1 216 ? 14.368 -14.449 -2.338 1.00 92.88 216 ILE A CA 1
ATOM 1749 C C . ILE A 1 216 ? 14.745 -12.994 -2.095 1.00 92.88 216 ILE A C 1
ATOM 1751 O O . ILE A 1 216 ? 14.631 -12.176 -3.009 1.00 92.88 216 ILE A O 1
ATOM 1755 N N . VAL A 1 217 ? 15.172 -12.670 -0.875 1.00 93.06 217 VAL A N 1
ATOM 1756 C CA . VAL A 1 217 ? 15.569 -11.312 -0.485 1.00 93.06 217 VAL A CA 1
ATOM 1757 C C . VAL A 1 217 ? 17.076 -11.261 -0.273 1.00 93.06 217 VAL A C 1
ATOM 1759 O O . VAL A 1 217 ? 17.638 -12.060 0.471 1.00 93.06 217 VAL A O 1
ATOM 1762 N N . GLU A 1 218 ? 17.723 -10.284 -0.890 1.00 92.88 218 GLU A N 1
ATOM 1763 C CA . GLU A 1 218 ? 19.147 -10.000 -0.768 1.00 92.88 218 GLU A CA 1
ATOM 1764 C C . GLU A 1 218 ? 19.347 -8.556 -0.301 1.00 92.88 218 GLU A C 1
ATOM 1766 O O . GLU A 1 218 ? 18.600 -7.653 -0.687 1.00 92.88 218 GLU A O 1
ATOM 1771 N N . LEU A 1 219 ? 20.365 -8.329 0.527 1.00 92.25 219 LEU A N 1
ATOM 1772 C CA . LEU A 1 219 ? 20.781 -6.996 0.955 1.00 92.25 219 LEU A CA 1
ATOM 1773 C C . LEU A 1 219 ? 22.118 -6.696 0.292 1.00 92.25 219 LEU A C 1
ATOM 1775 O O . LEU A 1 219 ? 23.116 -7.324 0.636 1.00 92.25 219 LEU A O 1
ATOM 1779 N N . LEU A 1 220 ? 22.121 -5.791 -0.685 1.00 90.31 220 LEU A N 1
ATOM 1780 C CA . LEU A 1 220 ? 23.278 -5.562 -1.551 1.00 90.31 220 LEU A CA 1
ATOM 1781 C C . LEU A 1 220 ? 23.909 -4.184 -1.329 1.00 90.31 220 LEU A C 1
ATOM 1783 O O . LEU A 1 220 ? 23.203 -3.210 -1.054 1.00 90.31 220 LEU A O 1
ATOM 1787 N N . ASP A 1 221 ? 25.227 -4.107 -1.484 1.00 86.88 221 ASP A N 1
ATOM 1788 C CA . ASP A 1 221 ? 25.969 -2.851 -1.578 1.00 86.88 221 ASP A CA 1
ATOM 1789 C C . ASP A 1 221 ? 25.850 -2.207 -2.976 1.00 86.88 221 ASP A C 1
ATOM 1791 O O . ASP A 1 221 ? 25.181 -2.719 -3.878 1.00 86.88 221 ASP A O 1
ATOM 1795 N N . GLU A 1 222 ? 26.508 -1.062 -3.166 1.00 83.69 222 GLU A N 1
ATOM 1796 C CA . GLU A 1 222 ? 26.524 -0.318 -4.436 1.00 83.69 222 GLU A CA 1
ATOM 1797 C C . GLU A 1 222 ? 27.211 -1.078 -5.585 1.00 83.69 222 GLU A C 1
ATOM 1799 O O . GLU A 1 222 ? 27.015 -0.751 -6.755 1.00 83.69 222 GLU A O 1
ATOM 1804 N N . THR A 1 223 ? 27.994 -2.112 -5.266 1.00 89.00 223 THR A N 1
ATOM 1805 C CA . THR A 1 223 ? 28.661 -2.995 -6.231 1.00 89.00 223 THR A CA 1
ATOM 1806 C C . THR A 1 223 ? 27.890 -4.296 -6.479 1.00 89.00 223 THR A C 1
ATOM 1808 O O . THR A 1 223 ? 28.398 -5.187 -7.156 1.00 89.00 223 THR A O 1
ATOM 1811 N N . TYR A 1 224 ? 26.650 -4.389 -5.982 1.00 88.06 224 TYR A N 1
ATOM 1812 C CA . TYR A 1 224 ? 25.746 -5.539 -6.091 1.00 88.06 224 TYR A CA 1
ATOM 1813 C C . TYR A 1 224 ? 26.215 -6.811 -5.368 1.00 88.06 224 TYR A C 1
ATOM 1815 O O . TYR A 1 224 ? 25.743 -7.908 -5.691 1.00 88.06 224 TYR A O 1
ATOM 1823 N N . HIS A 1 225 ? 27.079 -6.678 -4.359 1.00 90.62 225 HIS A N 1
ATOM 1824 C CA . HIS A 1 225 ? 27.492 -7.790 -3.502 1.00 90.62 225 HIS A CA 1
ATOM 1825 C C . HIS A 1 225 ? 26.694 -7.811 -2.191 1.00 90.62 225 HIS A C 1
ATOM 1827 O O . HIS A 1 225 ? 26.327 -6.749 -1.686 1.00 90.62 225 HIS A O 1
ATOM 1833 N N . PRO A 1 226 ? 26.408 -8.998 -1.618 1.00 90.62 226 PRO A N 1
ATOM 1834 C CA . PRO A 1 226 ? 25.756 -9.089 -0.317 1.00 90.62 226 PRO A CA 1
ATOM 1835 C C . PRO A 1 226 ? 26.552 -8.378 0.783 1.00 90.62 226 PRO A C 1
ATOM 1837 O O . PRO A 1 226 ? 27.739 -8.657 0.968 1.00 90.62 226 PRO A O 1
ATOM 1840 N N . VAL A 1 227 ? 25.887 -7.504 1.541 1.00 90.50 227 VAL A N 1
ATOM 1841 C CA . VAL A 1 227 ? 26.477 -6.855 2.723 1.00 90.50 227 VAL A CA 1
ATOM 1842 C C . VAL A 1 227 ? 26.669 -7.861 3.859 1.00 90.50 227 VAL A C 1
ATOM 1844 O O . VAL A 1 227 ? 26.040 -8.927 3.887 1.00 90.50 227 VAL A O 1
ATOM 1847 N N . LYS A 1 228 ? 27.533 -7.544 4.830 1.00 88.38 228 LYS A N 1
ATOM 1848 C CA . LYS A 1 228 ? 27.698 -8.409 6.005 1.00 88.38 228 LYS A CA 1
ATOM 1849 C C . LYS A 1 228 ? 26.484 -8.298 6.927 1.00 88.38 228 LYS A C 1
ATOM 1851 O O . LYS A 1 228 ? 25.684 -7.367 6.860 1.00 88.38 228 LYS A O 1
ATOM 1856 N N . LEU A 1 229 ? 26.355 -9.262 7.838 1.00 86.94 229 LEU A N 1
ATOM 1857 C CA . LEU A 1 229 ? 25.364 -9.163 8.908 1.00 86.94 229 LEU A CA 1
ATOM 1858 C C . LEU A 1 229 ? 25.575 -7.870 9.703 1.00 86.94 229 LEU A C 1
ATOM 1860 O O . LEU A 1 229 ? 26.706 -7.462 9.953 1.00 86.94 229 LEU A O 1
ATOM 1864 N N . ASN A 1 230 ? 24.468 -7.270 10.126 1.00 88.31 230 ASN A N 1
ATOM 1865 C CA . ASN A 1 230 ? 24.391 -5.991 10.825 1.00 88.31 230 ASN A CA 1
ATOM 1866 C C . ASN A 1 230 ? 24.830 -4.765 10.001 1.00 88.31 230 ASN A C 1
ATOM 1868 O O . ASN A 1 230 ? 24.855 -3.661 10.542 1.00 88.31 230 ASN A O 1
ATOM 1872 N N . GLU A 1 231 ? 25.108 -4.920 8.704 1.00 89.75 231 GLU A N 1
ATOM 1873 C CA . GLU A 1 231 ? 25.313 -3.803 7.780 1.00 89.75 231 GLU A CA 1
ATOM 1874 C C . GLU A 1 231 ? 24.016 -3.476 7.026 1.00 89.75 231 GLU A C 1
ATOM 1876 O O . GLU A 1 231 ? 23.166 -4.337 6.781 1.00 89.75 231 GLU A O 1
ATOM 1881 N N . SER A 1 232 ? 23.845 -2.198 6.685 1.00 89.62 232 SER A N 1
ATOM 1882 C CA . SER A 1 232 ? 22.719 -1.734 5.876 1.00 89.62 232 SER A CA 1
ATOM 1883 C C . SER A 1 232 ? 22.982 -2.046 4.411 1.00 89.62 232 SER A C 1
ATOM 1885 O O . SER A 1 232 ? 23.991 -1.610 3.864 1.00 89.62 232 SER A O 1
ATOM 1887 N N . GLY A 1 233 ? 22.050 -2.742 3.766 1.00 90.25 233 GLY A N 1
ATOM 1888 C CA . GLY A 1 233 ? 22.088 -3.013 2.332 1.00 90.25 233 GLY A CA 1
ATOM 1889 C C . GLY A 1 233 ? 20.802 -2.577 1.644 1.00 90.25 233 GLY A C 1
ATOM 1890 O O . GLY A 1 233 ? 19.750 -2.428 2.273 1.00 90.25 233 GLY A O 1
ATOM 1891 N N . THR A 1 234 ? 20.880 -2.377 0.333 1.00 90.12 234 THR A N 1
ATOM 1892 C CA . THR A 1 234 ? 19.706 -2.089 -0.492 1.00 90.12 234 THR A CA 1
ATOM 1893 C C . THR A 1 234 ? 18.899 -3.364 -0.683 1.00 90.12 234 THR A C 1
ATOM 1895 O O . THR A 1 234 ? 19.443 -4.393 -1.095 1.00 90.12 234 THR A O 1
ATOM 1898 N N . THR A 1 235 ? 17.602 -3.306 -0.390 1.00 92.31 235 THR A N 1
ATOM 1899 C CA . THR A 1 235 ? 16.721 -4.466 -0.505 1.00 92.31 235 THR A CA 1
ATOM 1900 C C . THR A 1 235 ? 16.519 -4.839 -1.969 1.00 92.31 235 THR A C 1
ATOM 1902 O O . THR A 1 235 ? 15.996 -4.058 -2.761 1.00 92.31 235 THR A O 1
ATOM 1905 N N . THR A 1 236 ? 16.924 -6.053 -2.321 1.00 92.69 236 THR A N 1
ATOM 1906 C CA . THR A 1 236 ? 16.852 -6.602 -3.675 1.00 92.69 236 THR A CA 1
ATOM 1907 C C . THR A 1 236 ? 16.072 -7.906 -3.641 1.00 92.69 236 THR A C 1
ATOM 1909 O O . THR A 1 236 ? 16.343 -8.751 -2.792 1.00 92.69 236 THR A O 1
ATOM 1912 N N . VAL A 1 237 ? 15.081 -8.076 -4.519 1.00 93.50 237 VAL A N 1
ATOM 1913 C CA . VAL A 1 237 ? 14.158 -9.219 -4.440 1.00 93.50 237 VAL A CA 1
ATOM 1914 C C . VAL A 1 237 ? 14.010 -9.940 -5.769 1.00 93.50 237 VAL A C 1
ATOM 1916 O O . VAL A 1 237 ? 13.878 -9.323 -6.825 1.00 93.50 237 VAL A O 1
ATOM 1919 N N . THR A 1 238 ? 13.987 -11.267 -5.696 1.00 93.88 238 THR A N 1
ATOM 1920 C CA . THR A 1 238 ? 13.513 -12.142 -6.771 1.00 93.88 238 THR A CA 1
ATOM 1921 C C . THR A 1 238 ? 12.151 -12.705 -6.380 1.00 93.88 238 THR A C 1
ATOM 1923 O O . THR A 1 238 ? 12.027 -13.352 -5.338 1.00 93.88 238 THR A O 1
ATOM 1926 N N . SER A 1 239 ? 11.134 -12.450 -7.208 1.00 92.00 239 SER A N 1
ATOM 1927 C CA . SER A 1 239 ? 9.793 -13.021 -7.038 1.00 92.00 239 SER A CA 1
ATOM 1928 C C . SER A 1 239 ? 9.774 -14.455 -7.559 1.00 92.00 239 SER A C 1
ATOM 1930 O O . SER A 1 239 ? 10.201 -14.709 -8.683 1.00 92.00 239 SER A O 1
ATOM 1932 N N . LEU A 1 240 ? 9.266 -15.389 -6.754 1.00 91.06 240 LEU A N 1
ATOM 1933 C CA . LEU A 1 240 ? 9.149 -16.809 -7.108 1.00 91.06 240 LEU A CA 1
ATOM 1934 C C . LEU A 1 240 ? 7.747 -17.208 -7.582 1.00 91.06 240 LEU A C 1
ATOM 1936 O O . LEU A 1 240 ? 7.491 -18.388 -7.805 1.00 91.06 240 LEU A O 1
ATOM 1940 N N . HIS A 1 241 ? 6.833 -16.244 -7.700 1.00 88.69 241 HIS A N 1
ATOM 1941 C CA . HIS A 1 241 ? 5.422 -16.518 -7.962 1.00 88.69 241 HIS A CA 1
ATOM 1942 C C . HIS A 1 241 ? 4.873 -15.771 -9.176 1.00 88.69 241 HIS A C 1
ATOM 1944 O O . HIS A 1 241 ? 3.976 -16.302 -9.800 1.00 88.69 241 HIS A O 1
ATOM 1950 N N . ASN A 1 242 ? 5.365 -14.577 -9.533 1.00 91.81 242 ASN A N 1
ATOM 1951 C CA . ASN A 1 242 ? 4.836 -13.849 -10.691 1.00 91.81 242 ASN A CA 1
ATOM 1952 C C . ASN A 1 242 ? 5.486 -14.367 -11.979 1.00 91.81 242 ASN A C 1
ATOM 1954 O O . ASN A 1 242 ? 6.555 -13.898 -12.373 1.00 91.81 242 ASN A O 1
ATOM 1958 N N . LEU A 1 243 ? 4.850 -15.341 -12.629 1.00 90.69 243 LEU A N 1
ATOM 1959 C CA . LEU A 1 243 ? 5.401 -15.958 -13.838 1.00 90.69 243 LEU A CA 1
ATOM 1960 C C . LEU A 1 243 ? 5.126 -15.135 -15.097 1.00 90.69 243 LEU A C 1
ATOM 1962 O O . LEU A 1 243 ? 5.830 -15.302 -16.093 1.00 90.69 243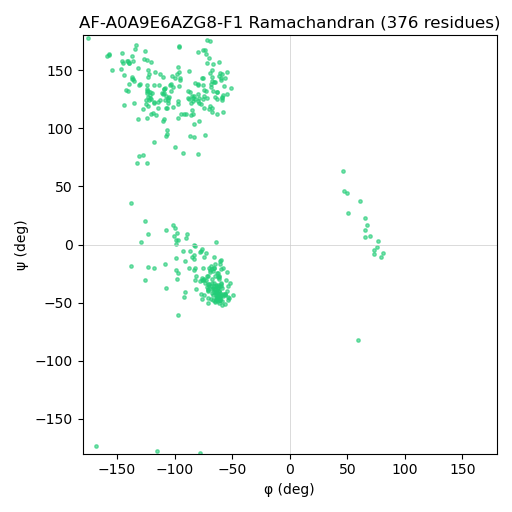 LEU A O 1
ATOM 1966 N N . ILE A 1 244 ? 4.133 -14.242 -15.065 1.00 93.50 244 ILE A N 1
ATOM 1967 C CA . ILE A 1 244 ? 3.785 -13.377 -16.198 1.00 93.50 244 ILE A CA 1
ATOM 1968 C C . ILE A 1 244 ? 4.768 -12.211 -16.331 1.00 93.50 244 ILE A C 1
ATOM 1970 O O . ILE A 1 244 ? 5.210 -11.897 -17.437 1.00 93.50 244 ILE A O 1
ATOM 1974 N N . THR A 1 245 ? 5.132 -11.597 -15.204 1.00 92.88 245 THR A N 1
ATOM 1975 C CA . THR A 1 245 ? 6.109 -10.503 -15.119 1.00 92.88 245 THR A CA 1
ATOM 1976 C C . THR A 1 245 ? 7.232 -10.889 -14.146 1.00 92.88 245 THR A C 1
ATOM 1978 O O . THR A 1 245 ? 7.305 -10.340 -13.042 1.00 92.88 245 THR A O 1
ATOM 1981 N N . PRO A 1 246 ? 8.105 -11.847 -14.510 1.00 91.88 246 PRO A N 1
ATOM 1982 C CA . PRO A 1 246 ? 9.139 -12.338 -13.609 1.00 91.88 246 PRO A CA 1
ATOM 1983 C C . PRO A 1 246 ? 10.137 -11.228 -13.289 1.00 91.88 246 PRO A C 1
ATOM 1985 O O . PRO A 1 246 ? 10.722 -10.611 -14.181 1.00 91.88 246 PRO A O 1
ATOM 1988 N N . ILE A 1 247 ? 10.361 -10.999 -11.996 1.00 90.88 247 ILE A N 1
ATOM 1989 C CA . ILE A 1 247 ? 11.384 -10.073 -11.517 1.00 90.88 247 ILE A CA 1
ATOM 1990 C C . ILE A 1 247 ? 12.494 -10.828 -10.798 1.00 90.88 247 ILE A C 1
ATOM 1992 O O . ILE A 1 247 ? 12.255 -11.576 -9.851 1.00 90.88 247 ILE A O 1
ATOM 1996 N N . ILE A 1 248 ? 13.722 -10.616 -11.266 1.00 92.50 248 ILE A N 1
ATOM 1997 C CA . ILE A 1 248 ? 14.931 -11.270 -10.768 1.00 92.50 248 ILE A CA 1
ATOM 1998 C C . ILE A 1 248 ? 15.889 -10.178 -10.316 1.00 92.50 248 ILE A C 1
ATOM 2000 O O . ILE A 1 248 ? 16.216 -9.285 -11.098 1.00 92.50 248 ILE A O 1
ATOM 2004 N N . ARG A 1 249 ? 16.317 -10.250 -9.051 1.00 92.31 249 ARG A N 1
ATOM 2005 C CA . ARG A 1 249 ? 17.180 -9.252 -8.399 1.00 92.31 249 ARG A CA 1
ATOM 2006 C C . ARG A 1 249 ? 16.705 -7.809 -8.623 1.00 92.31 249 ARG A C 1
ATOM 2008 O O . ARG A 1 249 ? 17.490 -6.920 -8.951 1.00 92.31 249 ARG A O 1
ATOM 2015 N N . TYR A 1 250 ? 15.408 -7.570 -8.456 1.00 90.56 250 TYR A N 1
ATOM 2016 C CA . TYR A 1 250 ? 14.834 -6.235 -8.570 1.00 90.56 250 TYR A CA 1
ATOM 2017 C C . TYR A 1 250 ? 15.195 -5.402 -7.340 1.00 90.56 250 TYR A C 1
ATOM 2019 O O . TYR A 1 250 ? 14.834 -5.756 -6.217 1.00 90.56 250 TYR A O 1
ATOM 2027 N N . GLN A 1 251 ? 15.937 -4.317 -7.552 1.00 87.31 251 GLN A N 1
ATOM 2028 C CA . GLN A 1 251 ? 16.426 -3.448 -6.486 1.00 87.31 251 GLN A CA 1
ATOM 2029 C C . GLN A 1 251 ? 15.357 -2.419 -6.108 1.00 87.31 251 GLN A C 1
ATOM 2031 O O . GLN A 1 251 ? 14.989 -1.556 -6.909 1.00 87.31 251 GLN A O 1
ATOM 2036 N N . PHE A 1 252 ? 14.862 -2.500 -4.876 1.00 85.50 252 PHE A N 1
ATOM 2037 C CA . PHE A 1 252 ? 13.968 -1.494 -4.320 1.00 85.50 252 PHE A CA 1
ATOM 2038 C C . PHE A 1 252 ? 14.750 -0.280 -3.830 1.00 85.50 252 PHE A C 1
ATOM 2040 O O . PHE A 1 252 ? 15.962 -0.300 -3.643 1.00 85.50 252 PHE A O 1
ATOM 2047 N N . SER A 1 253 ? 14.023 0.805 -3.579 1.00 78.75 253 SER A N 1
ATOM 2048 C CA . SER A 1 253 ? 14.608 2.031 -3.036 1.00 78.75 253 SER A CA 1
ATOM 2049 C C . SER A 1 253 ? 14.776 2.003 -1.509 1.00 78.75 253 SER A C 1
ATOM 2051 O O . SER A 1 253 ? 15.213 3.006 -0.935 1.00 78.75 253 SER A O 1
ATOM 2053 N N . ASP A 1 254 ? 14.360 0.899 -0.885 1.00 85.25 254 ASP A N 1
ATOM 2054 C CA . ASP A 1 254 ? 14.384 0.649 0.551 1.00 85.25 254 ASP A CA 1
ATOM 2055 C C . ASP A 1 254 ? 15.732 0.049 0.967 1.00 85.25 254 ASP A C 1
ATOM 2057 O O . ASP A 1 254 ? 16.371 -0.689 0.210 1.00 85.25 254 ASP A O 1
ATOM 2061 N N . SER A 1 255 ? 16.148 0.344 2.195 1.00 87.19 255 SER A N 1
ATOM 2062 C CA . SER A 1 255 ? 17.324 -0.273 2.806 1.00 87.19 255 SER A CA 1
ATOM 2063 C C . SER A 1 255 ? 16.909 -1.075 4.026 1.00 87.19 255 SER A C 1
ATOM 2065 O O . SER A 1 255 ? 15.950 -0.734 4.721 1.00 87.19 255 SER A O 1
ATOM 2067 N N . ALA A 1 256 ? 17.634 -2.145 4.309 1.00 91.56 256 ALA A N 1
ATOM 2068 C CA . ALA A 1 256 ? 17.350 -2.997 5.449 1.00 91.56 256 ALA A CA 1
ATOM 2069 C C . ALA A 1 256 ? 18.636 -3.555 6.056 1.00 91.56 256 ALA A C 1
ATOM 2071 O O . ALA A 1 256 ? 19.706 -3.500 5.451 1.00 91.56 256 ALA A O 1
ATOM 2072 N N . ILE A 1 257 ? 18.503 -4.084 7.269 1.00 90.62 257 ILE A N 1
ATOM 2073 C CA . ILE A 1 257 ? 19.572 -4.755 8.007 1.00 90.62 257 ILE A CA 1
ATOM 2074 C C . ILE A 1 257 ? 19.087 -6.159 8.364 1.00 90.62 257 ILE A C 1
ATOM 2076 O O . ILE A 1 257 ? 17.950 -6.344 8.804 1.00 90.62 257 ILE A O 1
ATOM 2080 N N . SER A 1 258 ? 19.966 -7.141 8.200 1.00 88.81 258 SER A N 1
ATOM 2081 C CA . SER A 1 258 ? 19.802 -8.520 8.672 1.00 88.81 258 SER A CA 1
ATOM 2082 C C . SER A 1 258 ? 20.782 -8.799 9.816 1.00 88.81 258 SER A C 1
ATOM 2084 O O . SER A 1 258 ? 21.909 -8.314 9.771 1.00 88.81 258 SER A O 1
ATOM 2086 N N . ASN A 1 259 ? 20.395 -9.588 10.817 1.00 80.06 259 ASN A N 1
ATOM 2087 C CA . ASN A 1 259 ? 21.214 -9.940 11.989 1.00 80.06 259 ASN A CA 1
ATOM 2088 C C . ASN A 1 259 ? 21.544 -11.450 12.043 1.00 80.06 259 ASN A C 1
ATOM 2090 O O . ASN A 1 259 ? 21.166 -12.226 11.170 1.00 80.06 259 ASN A O 1
ATOM 2094 N N . GLU A 1 260 ? 22.238 -11.891 13.091 1.00 65.06 260 GLU A N 1
ATOM 2095 C CA . GLU A 1 260 ? 22.634 -13.298 13.273 1.00 65.06 260 GLU A CA 1
ATOM 2096 C C . GLU A 1 260 ? 21.460 -14.268 13.488 1.00 65.06 260 GLU A C 1
ATOM 2098 O O . GLU A 1 260 ? 21.606 -15.461 13.229 1.00 65.06 260 GLU A O 1
ATOM 2103 N N . SER A 1 261 ? 20.280 -13.782 13.900 1.00 60.44 261 SER A N 1
ATOM 2104 C CA . SER A 1 261 ? 19.057 -14.596 13.987 1.00 60.44 261 SER A CA 1
ATOM 2105 C C . SER A 1 261 ? 18.397 -14.863 12.634 1.00 60.44 261 SER A C 1
ATOM 2107 O O . SER A 1 261 ? 17.429 -15.628 12.568 1.00 60.44 261 SER A O 1
ATOM 2109 N N . CYS A 1 262 ? 18.924 -14.288 11.549 1.00 57.50 262 CYS A N 1
ATOM 2110 C CA . CYS A 1 262 ? 18.489 -14.603 10.199 1.00 57.50 262 CYS A CA 1
ATOM 2111 C C . CYS A 1 262 ? 18.788 -16.070 9.897 1.00 57.50 262 CYS A C 1
ATOM 2113 O O . CYS A 1 262 ? 19.943 -16.470 9.735 1.00 57.50 262 CYS A O 1
ATOM 2115 N N . ARG A 1 263 ? 17.736 -16.884 9.747 1.00 52.22 263 ARG A N 1
ATOM 2116 C CA . ARG A 1 263 ? 17.884 -18.155 9.035 1.00 52.22 263 ARG A CA 1
ATOM 2117 C C . ARG A 1 263 ? 18.396 -17.807 7.639 1.00 52.22 263 ARG A C 1
ATOM 2119 O O . ARG A 1 263 ? 17.704 -17.142 6.876 1.00 52.22 263 ARG A O 1
ATOM 2126 N N . LYS A 1 264 ? 19.621 -18.206 7.314 1.00 51.28 264 LYS A N 1
ATOM 2127 C CA . LYS A 1 264 ? 20.047 -18.239 5.918 1.00 51.28 264 LYS A CA 1
ATOM 2128 C C . LYS A 1 264 ? 19.277 -19.380 5.270 1.00 51.28 264 LYS A C 1
ATOM 2130 O O . LYS A 1 264 ? 19.450 -20.529 5.680 1.00 51.28 264 LYS A O 1
ATOM 2135 N N . ASP A 1 265 ? 18.431 -19.083 4.292 1.00 50.97 265 ASP A N 1
ATOM 2136 C CA . ASP A 1 265 ? 18.291 -20.061 3.220 1.00 50.97 265 ASP A CA 1
ATOM 2137 C C . ASP A 1 265 ? 19.546 -19.945 2.327 1.00 50.97 265 ASP A C 1
ATOM 2139 O O . ASP A 1 265 ? 20.375 -19.048 2.505 1.00 50.97 265 ASP A O 1
ATOM 2143 N N . LYS A 1 266 ? 19.776 -20.896 1.422 1.00 58.12 266 LYS A N 1
ATOM 2144 C CA . LYS A 1 266 ? 20.997 -20.896 0.595 1.00 58.12 266 LYS A CA 1
ATOM 2145 C C . LYS A 1 266 ? 21.094 -19.706 -0.381 1.00 58.12 266 LYS A C 1
ATOM 2147 O O . LYS A 1 266 ? 22.146 -19.538 -0.988 1.00 58.12 266 LYS A O 1
ATOM 2152 N N . LEU A 1 267 ? 20.026 -18.935 -0.563 1.00 69.75 267 LEU A N 1
ATOM 2153 C CA . LEU A 1 267 ? 19.807 -17.967 -1.637 1.00 69.75 267 LEU A CA 1
ATOM 2154 C C . LEU A 1 267 ? 19.520 -16.537 -1.132 1.00 69.75 267 LEU A C 1
ATOM 2156 O O . LEU A 1 267 ? 19.711 -15.603 -1.904 1.00 69.75 267 LEU A O 1
ATOM 2160 N N . GLY A 1 268 ? 19.105 -16.335 0.126 1.00 79.56 268 GLY A N 1
ATOM 2161 C CA . GLY A 1 268 ? 18.784 -15.007 0.665 1.00 79.56 268 GLY A CA 1
ATOM 2162 C C . GLY A 1 268 ? 18.594 -14.925 2.189 1.00 79.56 268 GLY A C 1
ATOM 2163 O O . GLY A 1 268 ? 18.844 -15.874 2.939 1.00 79.56 268 GLY A O 1
ATOM 2164 N N . VAL A 1 269 ? 18.159 -13.751 2.661 1.00 84.81 269 VAL A N 1
ATOM 2165 C CA . VAL A 1 269 ? 17.834 -13.487 4.072 1.00 84.81 269 VAL A CA 1
ATOM 2166 C C . VAL A 1 269 ? 16.386 -13.880 4.379 1.00 84.81 269 VAL A C 1
ATOM 2168 O O . VAL A 1 269 ? 15.465 -13.481 3.670 1.00 84.81 269 VAL A O 1
ATOM 2171 N N . ALA A 1 270 ? 16.163 -14.638 5.459 1.00 86.69 270 ALA A N 1
ATOM 2172 C CA . ALA A 1 270 ? 14.809 -15.000 5.896 1.00 86.69 270 ALA A CA 1
ATOM 2173 C C . ALA A 1 270 ? 14.197 -14.011 6.898 1.00 86.69 270 ALA A C 1
ATOM 2175 O O . ALA A 1 270 ? 12.993 -14.069 7.153 1.00 86.69 270 ALA A O 1
ATOM 2176 N N . THR A 1 271 ? 14.996 -13.118 7.490 1.00 89.44 271 THR A N 1
ATOM 2177 C CA . THR A 1 271 ? 14.485 -12.072 8.381 1.00 89.44 271 THR A CA 1
ATOM 2178 C C . THR A 1 271 ? 15.194 -10.733 8.174 1.00 89.44 271 THR A C 1
ATOM 2180 O O . THR A 1 271 ? 16.317 -10.684 7.675 1.00 89.44 271 THR A O 1
ATOM 2183 N N . LEU A 1 272 ? 14.527 -9.633 8.542 1.00 90.38 272 LEU A N 1
ATOM 2184 C CA . LEU A 1 272 ? 15.104 -8.281 8.572 1.00 90.38 272 LEU A CA 1
ATOM 2185 C C . LEU A 1 272 ? 14.923 -7.686 9.970 1.00 90.38 272 LEU A C 1
ATOM 2187 O O . LEU A 1 272 ? 13.793 -7.531 10.441 1.00 90.38 272 LEU A O 1
ATOM 2191 N N . SER A 1 273 ? 16.021 -7.327 10.627 1.00 88.12 273 SER A N 1
ATOM 2192 C CA . SER A 1 273 ? 16.005 -6.717 11.963 1.00 88.12 273 SER A CA 1
ATOM 2193 C C . SER A 1 273 ? 15.605 -5.243 11.922 1.00 88.12 273 SER A C 1
ATOM 2195 O O . SER A 1 273 ? 14.991 -4.721 12.854 1.00 88.12 273 SER A O 1
ATOM 2197 N N . SER A 1 274 ? 15.899 -4.578 10.805 1.00 86.19 274 SER A N 1
ATOM 2198 C CA . SER A 1 274 ? 15.468 -3.216 10.519 1.00 86.19 274 SER A CA 1
ATOM 2199 C C . SER A 1 274 ? 15.061 -3.099 9.059 1.00 86.19 274 SER A C 1
ATOM 2201 O O . SER A 1 274 ? 15.745 -3.614 8.177 1.00 86.19 274 SER A O 1
ATOM 2203 N N . LEU A 1 275 ? 13.958 -2.397 8.814 1.00 86.44 275 LEU A N 1
ATOM 2204 C CA . LEU A 1 275 ? 13.493 -2.030 7.484 1.00 86.44 275 LEU A CA 1
ATOM 2205 C C . LEU A 1 275 ? 13.332 -0.513 7.450 1.00 86.44 275 LEU A C 1
ATOM 2207 O O . LEU A 1 275 ? 12.427 0.045 8.075 1.00 86.44 275 LEU A O 1
ATOM 2211 N N . MET A 1 276 ? 14.223 0.145 6.720 1.00 79.06 276 MET A N 1
ATOM 2212 C CA . MET A 1 276 ? 14.173 1.572 6.439 1.00 79.06 276 MET A CA 1
ATOM 2213 C C . MET A 1 276 ? 13.439 1.762 5.115 1.00 79.06 276 MET A C 1
ATOM 2215 O O . MET A 1 276 ? 14.038 1.931 4.053 1.00 79.06 276 MET A O 1
ATOM 2219 N N . GLY A 1 277 ? 12.112 1.670 5.201 1.00 66.44 277 GLY A N 1
ATOM 2220 C CA . GLY A 1 277 ? 11.225 1.936 4.076 1.00 66.44 277 GLY A CA 1
ATOM 2221 C C . GLY A 1 277 ? 11.113 3.428 3.767 1.00 66.44 277 GLY A C 1
ATOM 2222 O O . GLY A 1 277 ? 11.490 4.292 4.568 1.00 66.44 277 GLY A O 1
ATOM 2223 N N . ARG A 1 278 ? 10.543 3.747 2.605 1.00 65.44 278 ARG A N 1
ATOM 2224 C CA . ARG A 1 278 ? 10.260 5.134 2.222 1.00 65.44 278 ARG A CA 1
ATOM 2225 C C . ARG A 1 278 ? 9.323 5.819 3.228 1.00 65.44 278 ARG A C 1
ATOM 2227 O O . ARG A 1 278 ? 8.230 5.333 3.518 1.00 65.44 278 ARG A O 1
ATOM 2234 N N . LYS A 1 279 ? 9.738 6.986 3.732 1.00 62.75 279 LYS A N 1
ATOM 2235 C CA . LYS A 1 279 ? 8.853 7.894 4.470 1.00 62.75 279 LYS A CA 1
ATOM 2236 C C . LYS A 1 279 ? 8.003 8.662 3.464 1.00 62.75 279 LYS A C 1
ATOM 2238 O O . LYS A 1 279 ? 8.549 9.357 2.611 1.00 62.75 279 LYS A O 1
ATOM 2243 N N . ILE A 1 280 ? 6.691 8.531 3.598 1.00 69.50 280 ILE A N 1
ATOM 2244 C CA . ILE A 1 280 ? 5.717 9.233 2.766 1.00 69.50 280 ILE A CA 1
ATOM 2245 C C . ILE A 1 280 ? 5.741 10.731 3.069 1.00 69.50 280 ILE A C 1
ATOM 2247 O O . ILE A 1 280 ? 5.769 11.134 4.239 1.00 69.50 280 ILE A O 1
ATOM 2251 N N . CYS A 1 281 ? 5.726 11.557 2.024 1.00 75.50 281 CYS A N 1
ATOM 2252 C CA . CYS A 1 281 ? 5.553 12.992 2.160 1.00 75.50 281 CYS A CA 1
ATOM 2253 C C . CYS A 1 281 ? 4.081 13.335 2.436 1.00 75.50 281 CYS A C 1
ATOM 2255 O O . CYS A 1 281 ? 3.145 12.726 1.914 1.00 75.50 281 CYS A O 1
ATOM 2257 N N . ILE A 1 282 ? 3.872 14.345 3.274 1.00 80.50 282 ILE A N 1
ATOM 2258 C CA . ILE A 1 282 ? 2.555 14.902 3.563 1.00 80.50 282 ILE A CA 1
ATOM 2259 C C . ILE A 1 282 ? 2.586 16.352 3.112 1.00 80.50 282 ILE A C 1
ATOM 2261 O O . ILE A 1 282 ? 3.409 17.121 3.600 1.00 80.50 282 ILE A O 1
ATOM 2265 N N . LEU A 1 283 ? 1.671 16.723 2.222 1.00 88.62 283 LEU A N 1
ATOM 2266 C CA . LEU A 1 283 ? 1.483 18.089 1.765 1.00 88.62 283 LEU A CA 1
ATOM 2267 C C . LEU A 1 283 ? 0.549 18.835 2.734 1.00 88.62 283 LEU A C 1
ATOM 2269 O O . LEU A 1 283 ? -0.641 18.505 2.808 1.00 88.62 283 LEU A O 1
ATOM 2273 N N . PRO A 1 284 ? 1.046 19.823 3.493 1.00 90.75 284 PRO A N 1
ATOM 2274 C CA . PRO A 1 284 ? 0.198 20.626 4.359 1.00 90.75 284 PRO A CA 1
ATOM 2275 C C . PRO A 1 284 ? -0.546 21.707 3.566 1.00 90.75 284 PRO A C 1
ATOM 2277 O O . PRO A 1 284 ? 0.035 22.391 2.725 1.00 90.75 284 PRO A O 1
ATOM 2280 N N . ILE A 1 285 ? -1.827 21.895 3.876 1.00 92.94 285 ILE A N 1
ATOM 2281 C CA . ILE A 1 285 ? -2.682 22.927 3.276 1.00 92.94 285 ILE A CA 1
ATOM 2282 C C . ILE A 1 285 ? -3.580 23.563 4.337 1.00 92.94 285 ILE A C 1
ATOM 2284 O O . ILE A 1 285 ? -3.890 22.955 5.357 1.00 92.94 285 ILE A O 1
ATOM 2288 N N . LYS A 1 286 ? -4.041 24.787 4.099 1.00 93.50 286 LYS A N 1
ATOM 2289 C CA . LYS A 1 286 ? -5.162 25.392 4.819 1.00 93.50 286 LYS A CA 1
ATOM 2290 C C . LYS A 1 286 ? -6.381 25.410 3.922 1.00 93.50 286 LYS A C 1
ATOM 2292 O O . LYS A 1 286 ? -6.337 25.996 2.838 1.00 93.50 286 LYS A O 1
ATOM 2297 N N . ASN A 1 287 ? -7.460 24.814 4.407 1.00 92.44 287 ASN A N 1
ATOM 2298 C CA . ASN A 1 287 ? -8.746 24.849 3.730 1.00 92.44 287 ASN A CA 1
ATOM 2299 C C . ASN A 1 287 ? -9.361 26.263 3.749 1.00 92.44 287 ASN A C 1
ATOM 2301 O O . ASN A 1 287 ? -8.851 27.182 4.396 1.00 92.44 287 ASN A O 1
ATOM 2305 N N . ASN A 1 288 ? -10.487 26.421 3.062 1.00 93.31 288 ASN A N 1
ATOM 2306 C CA . ASN A 1 288 ? -11.263 27.649 2.902 1.00 93.31 288 ASN A CA 1
ATOM 2307 C C . ASN A 1 288 ? -11.773 28.217 4.241 1.00 93.31 288 ASN A C 1
ATOM 2309 O O . ASN A 1 288 ? -12.163 29.378 4.301 1.00 93.31 288 ASN A O 1
ATOM 2313 N N . LEU A 1 289 ? -11.736 27.432 5.325 1.00 92.19 289 LEU A N 1
ATOM 2314 C CA . LEU A 1 289 ? -12.075 27.857 6.689 1.00 92.19 289 LEU A CA 1
ATOM 2315 C C . LEU A 1 289 ? -10.835 28.244 7.518 1.00 92.19 289 LEU A C 1
ATOM 2317 O O . LEU A 1 289 ? -10.945 28.497 8.715 1.00 92.19 289 LEU A O 1
ATOM 2321 N N . GLY A 1 290 ? -9.639 28.242 6.921 1.00 89.81 290 GLY A N 1
ATOM 2322 C CA . GLY A 1 290 ? -8.373 28.543 7.593 1.00 89.81 290 GLY A CA 1
ATOM 2323 C C . GLY A 1 290 ? -7.828 27.415 8.475 1.00 89.81 290 GLY A C 1
ATOM 2324 O O . GLY A 1 290 ? -6.779 27.587 9.104 1.00 89.81 290 GLY A O 1
ATOM 2325 N N . LYS A 1 291 ? -8.495 26.255 8.516 1.00 89.94 291 LYS A N 1
ATOM 2326 C CA . LYS A 1 291 ? -8.049 25.081 9.274 1.00 89.94 291 LYS A CA 1
ATOM 2327 C C . LYS A 1 291 ? -6.957 24.343 8.498 1.00 89.94 291 LYS A C 1
ATOM 2329 O O . LYS A 1 291 ? -7.050 24.174 7.285 1.00 89.94 291 LYS A O 1
ATOM 2334 N N . LEU A 1 292 ? -5.930 23.902 9.224 1.00 89.50 292 LEU A N 1
ATOM 2335 C CA . LEU A 1 292 ? -4.850 23.086 8.679 1.00 89.50 292 LEU A CA 1
ATOM 2336 C C . LEU A 1 292 ? -5.350 21.665 8.383 1.00 89.50 292 LEU A C 1
ATOM 2338 O O . LEU A 1 292 ? -5.849 20.980 9.278 1.00 89.50 292 LEU A O 1
ATOM 2342 N N . ASP A 1 293 ? -5.132 21.229 7.151 1.00 88.44 293 ASP A N 1
ATOM 2343 C CA . ASP A 1 293 ? -5.343 19.876 6.657 1.00 88.44 293 ASP A CA 1
ATOM 2344 C C . ASP A 1 293 ? -4.056 19.343 6.005 1.00 88.44 293 ASP A C 1
ATOM 2346 O O . ASP A 1 293 ? -3.076 20.061 5.783 1.00 88.44 293 ASP A O 1
ATOM 2350 N N . LYS A 1 294 ? -4.028 18.032 5.768 1.00 86.56 294 LYS A N 1
ATOM 2351 C CA . LYS A 1 294 ? -2.852 17.289 5.309 1.00 86.56 294 LYS A CA 1
ATOM 2352 C C . LYS A 1 294 ? -3.261 16.339 4.189 1.00 86.56 294 LYS A C 1
ATOM 2354 O O . LYS A 1 294 ? -4.116 15.477 4.399 1.00 86.56 294 LYS A O 1
ATOM 2359 N N . ILE A 1 295 ? -2.642 16.481 3.021 1.00 85.00 295 ILE A N 1
ATOM 2360 C CA . ILE A 1 295 ? -2.844 15.581 1.884 1.00 85.00 295 ILE A CA 1
ATOM 2361 C C . ILE A 1 295 ? -1.658 14.614 1.828 1.00 85.00 295 ILE A C 1
ATOM 2363 O O . ILE A 1 295 ? -0.511 15.031 1.696 1.00 85.00 295 ILE A O 1
ATOM 2367 N N . ASN A 1 296 ? -1.924 13.317 1.967 1.00 75.94 296 ASN A N 1
ATOM 2368 C CA . ASN A 1 296 ? -0.908 12.273 1.808 1.00 75.94 296 ASN A CA 1
ATOM 2369 C C . ASN A 1 296 ? -0.469 12.185 0.328 1.00 75.94 296 ASN A C 1
ATOM 2371 O O . ASN A 1 296 ? -1.328 12.246 -0.550 1.00 75.94 296 ASN A O 1
ATOM 2375 N N . GLU A 1 297 ? 0.830 12.024 0.040 1.00 76.31 297 GLU A N 1
ATOM 2376 C CA . GLU A 1 297 ? 1.347 11.921 -1.339 1.00 76.31 297 GLU A CA 1
ATOM 2377 C C . GLU A 1 297 ? 0.694 10.816 -2.184 1.00 76.31 297 GLU A C 1
ATOM 2379 O O . GLU A 1 297 ? 0.523 10.994 -3.386 1.00 76.31 297 GLU A O 1
ATOM 2384 N N . LEU A 1 298 ? 0.244 9.716 -1.571 1.00 68.88 298 LEU A N 1
ATOM 2385 C CA . LEU A 1 298 ? -0.499 8.649 -2.250 1.00 68.88 298 LEU A CA 1
ATOM 2386 C C . LEU A 1 298 ? -1.827 9.146 -2.837 1.00 68.88 298 LEU A C 1
ATOM 2388 O O . LEU A 1 298 ? -2.336 8.556 -3.784 1.00 68.88 298 LEU A O 1
ATOM 2392 N N . ARG A 1 299 ? -2.381 10.234 -2.287 1.00 68.69 299 ARG A N 1
ATOM 2393 C CA . ARG A 1 299 ? -3.589 10.918 -2.780 1.00 68.69 299 ARG A CA 1
ATOM 2394 C C . ARG A 1 299 ? -3.288 11.929 -3.881 1.00 68.69 299 ARG A C 1
ATOM 2396 O O . ARG A 1 299 ? -4.206 12.473 -4.475 1.00 68.69 299 ARG A O 1
ATOM 2403 N N . LEU A 1 300 ? -2.010 12.222 -4.105 1.00 70.75 300 LEU A N 1
ATOM 2404 C CA . LEU A 1 300 ? -1.521 13.173 -5.096 1.00 70.75 300 LEU A CA 1
ATOM 2405 C C . LEU A 1 300 ? -1.044 12.468 -6.376 1.00 70.75 300 LEU A C 1
ATOM 2407 O O . LEU A 1 300 ? -0.367 13.065 -7.216 1.00 70.75 300 LEU A O 1
ATOM 2411 N N . HIS A 1 301 ? -1.395 11.189 -6.526 1.00 67.38 301 HIS A N 1
ATOM 2412 C CA . HIS A 1 301 ? -1.190 10.439 -7.753 1.00 67.38 301 HIS A CA 1
ATOM 2413 C C . HIS A 1 301 ? -2.198 10.882 -8.816 1.00 67.38 301 HIS A C 1
ATOM 2415 O O . HIS A 1 301 ? -3.326 10.405 -8.861 1.00 67.38 301 HIS A O 1
ATOM 2421 N N . LEU A 1 302 ? -1.782 11.828 -9.657 1.00 63.84 302 LEU A N 1
ATOM 2422 C CA . LEU A 1 302 ? -2.555 12.293 -10.803 1.00 63.84 302 LEU A CA 1
ATOM 2423 C C . LEU A 1 302 ? -2.321 11.338 -11.981 1.00 63.84 302 LEU A C 1
ATOM 2425 O O . LEU A 1 302 ? -1.262 11.384 -12.611 1.00 63.84 302 LEU A O 1
ATOM 2429 N N . PHE A 1 303 ? -3.291 10.472 -12.277 1.00 66.00 303 PHE A N 1
ATOM 2430 C CA . PHE A 1 303 ? -3.240 9.616 -13.462 1.00 66.00 303 PHE A CA 1
ATOM 2431 C C . PHE A 1 303 ? -3.829 10.368 -14.659 1.00 66.00 303 PHE A C 1
ATOM 2433 O O . PHE A 1 303 ? -5.038 10.384 -14.865 1.00 66.00 303 PHE A O 1
ATOM 2440 N N . ILE A 1 304 ? -2.967 11.037 -15.427 1.00 75.75 304 ILE A N 1
ATOM 2441 C CA . ILE A 1 304 ? -3.376 11.854 -16.574 1.00 75.75 304 ILE A CA 1
ATOM 2442 C C . ILE A 1 304 ? -2.751 11.276 -17.837 1.00 75.75 304 ILE A C 1
ATOM 2444 O O . ILE A 1 304 ? -1.526 11.182 -17.942 1.00 75.75 304 ILE A O 1
ATOM 2448 N N . ASP A 1 305 ? -3.589 10.916 -18.810 1.00 73.44 305 ASP A N 1
ATOM 2449 C CA . ASP A 1 305 ? -3.108 10.382 -20.082 1.00 73.44 305 ASP A CA 1
ATOM 2450 C C . ASP A 1 305 ? -2.147 11.364 -20.776 1.00 73.44 305 ASP A C 1
ATOM 2452 O O . ASP A 1 305 ? -2.348 12.580 -20.811 1.00 73.44 305 ASP A O 1
ATOM 2456 N N . GLY A 1 306 ? -1.048 10.828 -21.301 1.00 78.25 306 GLY A N 1
ATOM 2457 C CA . GLY A 1 306 ? 0.036 11.600 -21.905 1.00 78.25 306 GLY A CA 1
ATOM 2458 C C . GLY A 1 306 ? 1.022 12.259 -20.928 1.00 78.25 306 GLY A C 1
ATOM 2459 O O . GLY A 1 306 ? 2.084 12.701 -21.386 1.00 78.25 306 GLY A O 1
ATOM 2460 N N . VAL A 1 307 ? 0.744 12.295 -19.617 1.00 83.50 307 VAL A N 1
ATOM 2461 C CA . VAL A 1 307 ? 1.730 12.689 -18.595 1.00 83.50 307 VAL A CA 1
ATOM 2462 C C . VAL A 1 307 ? 2.652 11.506 -18.302 1.00 83.50 307 VAL A C 1
ATOM 2464 O O . VAL A 1 307 ? 2.206 10.421 -17.944 1.00 83.50 307 VAL A O 1
ATOM 2467 N N . LYS A 1 308 ? 3.963 11.707 -18.468 1.00 80.06 308 LYS A N 1
ATOM 2468 C CA . LYS A 1 308 ? 4.985 10.678 -18.212 1.00 80.06 308 LYS A CA 1
ATOM 2469 C C . LYS A 1 308 ? 5.517 10.726 -16.786 1.00 80.06 308 LYS A C 1
ATOM 2471 O O . LYS A 1 308 ? 5.742 9.681 -16.193 1.00 80.06 308 LYS A O 1
ATOM 2476 N N . GLN A 1 309 ? 5.741 11.932 -16.275 1.00 82.94 309 GLN A N 1
ATOM 2477 C CA . GLN A 1 309 ? 6.266 12.169 -14.937 1.00 82.94 309 GLN A CA 1
ATOM 2478 C C . GLN A 1 309 ? 5.612 13.407 -14.341 1.00 82.94 309 GLN A C 1
ATOM 2480 O O . GLN A 1 309 ? 5.352 14.367 -15.067 1.00 82.94 309 GLN A O 1
ATOM 2485 N N . ILE A 1 310 ? 5.391 13.400 -13.028 1.00 87.06 310 ILE A N 1
ATOM 2486 C CA . ILE A 1 310 ? 4.833 14.532 -12.291 1.00 87.06 310 ILE A CA 1
ATOM 2487 C C . ILE A 1 310 ? 5.570 14.757 -10.970 1.00 87.06 310 ILE A C 1
ATOM 2489 O O . ILE A 1 310 ? 5.998 13.806 -10.314 1.00 87.06 310 ILE A O 1
ATOM 2493 N N . GLN A 1 311 ? 5.717 16.021 -10.582 1.00 89.88 311 GLN A N 1
ATOM 2494 C CA . GLN A 1 311 ? 6.267 16.439 -9.301 1.00 89.88 311 GLN A CA 1
ATOM 2495 C C . GLN A 1 311 ? 5.486 17.632 -8.755 1.00 89.88 311 GLN A C 1
ATOM 2497 O O . GLN A 1 311 ? 5.254 18.617 -9.451 1.00 89.88 311 GLN A O 1
ATOM 2502 N N . ILE A 1 312 ? 5.108 17.542 -7.489 1.00 92.19 312 ILE A N 1
ATOM 2503 C CA . ILE A 1 312 ? 4.373 18.555 -6.744 1.00 92.19 312 ILE A CA 1
ATOM 2504 C C . ILE A 1 312 ? 5.336 19.169 -5.739 1.00 92.19 312 ILE A C 1
ATOM 2506 O O . ILE A 1 312 ? 5.946 18.464 -4.941 1.00 92.19 312 ILE A O 1
ATOM 2510 N N . ILE A 1 313 ? 5.487 20.482 -5.786 1.00 93.00 313 ILE A N 1
ATOM 2511 C CA . ILE A 1 313 ? 6.433 21.239 -4.975 1.00 93.00 313 ILE A CA 1
ATOM 2512 C C . ILE A 1 313 ? 5.646 22.276 -4.188 1.00 93.00 313 ILE A C 1
ATOM 2514 O O . ILE A 1 313 ? 4.815 22.992 -4.745 1.00 93.00 313 ILE A O 1
ATOM 2518 N N . SER A 1 314 ? 5.912 22.367 -2.892 1.00 94.56 314 SER A N 1
ATOM 2519 C CA . SER A 1 314 ? 5.371 23.410 -2.034 1.00 94.56 314 SER A CA 1
ATOM 2520 C C . SER A 1 314 ? 6.493 24.014 -1.199 1.00 94.56 314 SER A C 1
ATOM 2522 O O . SER A 1 314 ? 7.026 23.387 -0.281 1.00 94.56 314 SER A O 1
ATOM 2524 N N . ASP A 1 315 ? 6.864 25.244 -1.546 1.00 92.81 315 ASP A N 1
ATOM 2525 C CA . ASP A 1 315 ? 7.858 26.039 -0.815 1.00 92.81 315 ASP A CA 1
ATOM 2526 C C . ASP A 1 315 ? 7.222 26.851 0.319 1.00 92.81 315 ASP A C 1
ATOM 2528 O O . ASP A 1 315 ? 7.908 27.271 1.250 1.00 92.81 315 ASP A O 1
ATOM 2532 N N . LYS A 1 316 ? 5.903 27.076 0.244 1.00 93.12 316 LYS A N 1
ATOM 2533 C CA . LYS A 1 316 ? 5.111 27.834 1.216 1.00 93.12 316 LYS A CA 1
ATOM 2534 C C . LYS A 1 316 ? 3.707 27.253 1.338 1.00 93.12 316 LYS A C 1
ATOM 2536 O O . LYS A 1 316 ? 3.147 26.737 0.372 1.00 93.12 316 LYS A O 1
ATOM 2541 N N . LEU A 1 317 ? 3.110 27.404 2.521 1.00 92.38 317 LEU A N 1
ATOM 2542 C CA . LEU A 1 317 ? 1.736 26.978 2.783 1.00 92.38 317 LEU A CA 1
ATOM 2543 C C . LEU A 1 317 ? 0.770 27.605 1.768 1.00 92.38 317 LEU A C 1
ATOM 2545 O O . LEU A 1 317 ? 0.773 28.821 1.586 1.00 92.38 317 LEU A O 1
ATOM 2549 N N . ASN A 1 318 ? -0.075 26.771 1.158 1.00 93.25 318 ASN A N 1
ATOM 2550 C CA . ASN A 1 318 ? -1.052 27.145 0.129 1.00 93.25 318 ASN A CA 1
ATOM 2551 C C . ASN A 1 318 ? -0.475 27.657 -1.201 1.00 93.25 318 ASN A C 1
ATOM 2553 O O . ASN A 1 318 ? -1.232 28.151 -2.035 1.00 93.25 318 ASN A O 1
ATOM 2557 N N . GLU A 1 319 ? 0.822 27.492 -1.446 1.00 95.62 319 GLU A N 1
ATOM 2558 C CA . GLU A 1 319 ? 1.429 27.694 -2.762 1.00 95.62 319 GLU A CA 1
ATOM 2559 C C . GLU A 1 319 ? 1.957 26.352 -3.267 1.00 95.62 319 GLU A C 1
ATOM 2561 O O . GLU A 1 319 ? 2.813 25.720 -2.639 1.00 95.62 319 GLU A O 1
ATOM 2566 N N . ILE A 1 320 ? 1.399 25.890 -4.386 1.00 96.25 320 ILE A N 1
ATOM 2567 C CA . ILE A 1 320 ? 1.724 24.595 -4.978 1.00 96.25 320 ILE A CA 1
ATOM 2568 C C . ILE A 1 320 ? 2.152 24.799 -6.424 1.00 96.25 320 ILE A C 1
ATOM 2570 O O . ILE A 1 320 ? 1.407 25.337 -7.244 1.00 96.25 320 ILE A O 1
ATOM 2574 N N . GLN A 1 321 ? 3.341 24.311 -6.748 1.00 96.12 321 GLN A N 1
ATOM 2575 C CA . GLN A 1 321 ? 3.819 24.173 -8.111 1.00 96.12 321 GLN A CA 1
ATOM 2576 C C . GLN A 1 321 ? 3.717 22.710 -8.547 1.00 96.12 321 GLN A C 1
ATOM 2578 O O . GLN A 1 321 ? 4.160 21.812 -7.839 1.00 96.12 321 GLN A O 1
ATOM 2583 N N . ILE A 1 322 ? 3.161 22.471 -9.731 1.00 94.94 322 ILE A N 1
ATOM 2584 C CA . ILE A 1 322 ? 3.060 21.146 -10.338 1.00 94.94 322 ILE A CA 1
ATOM 2585 C C . ILE A 1 322 ? 3.883 21.153 -11.620 1.00 94.94 322 ILE A C 1
ATOM 2587 O O . ILE A 1 322 ? 3.539 21.827 -12.593 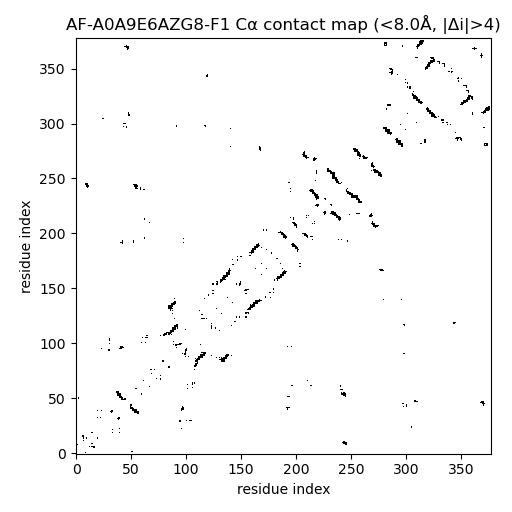1.00 94.94 322 ILE A O 1
ATOM 2591 N N . LEU A 1 323 ? 4.984 20.410 -11.606 1.00 94.38 323 LEU A N 1
ATOM 2592 C CA . LEU A 1 323 ? 5.821 20.157 -12.770 1.00 94.38 323 LEU A CA 1
ATOM 2593 C C . LEU A 1 323 ? 5.426 18.819 -13.381 1.00 94.38 323 LEU A C 1
ATOM 2595 O O . LEU A 1 323 ? 5.255 17.842 -12.657 1.00 94.38 323 LEU A O 1
ATOM 2599 N N . TYR A 1 324 ? 5.322 18.748 -14.703 1.00 92.50 324 TYR A N 1
ATOM 2600 C CA . TYR A 1 324 ? 5.087 17.477 -15.385 1.00 92.50 324 TYR A CA 1
ATOM 2601 C C . TYR A 1 324 ? 5.803 17.401 -16.732 1.00 92.50 324 TYR A C 1
ATOM 2603 O O . TYR A 1 324 ? 6.100 18.423 -17.355 1.00 92.50 324 TYR A O 1
ATOM 2611 N N . THR A 1 325 ? 6.064 16.181 -17.196 1.00 91.25 325 THR A N 1
ATOM 2612 C CA . THR A 1 325 ? 6.606 15.908 -18.532 1.00 91.25 325 THR A CA 1
ATOM 2613 C C . THR A 1 325 ? 5.532 15.260 -19.403 1.00 91.25 325 THR A C 1
ATOM 2615 O O . THR A 1 325 ? 4.822 14.351 -18.978 1.00 91.25 325 THR A O 1
ATOM 2618 N N . ALA A 1 326 ? 5.387 15.738 -20.637 1.00 90.25 326 ALA A N 1
ATOM 2619 C CA . ALA A 1 326 ? 4.418 15.225 -21.607 1.00 90.25 326 ALA A CA 1
ATOM 2620 C C . ALA A 1 326 ? 4.841 15.597 -23.034 1.00 90.25 326 ALA A C 1
ATOM 2622 O O . ALA A 1 326 ? 5.634 16.516 -23.244 1.00 90.25 326 ALA A O 1
ATOM 2623 N N . THR A 1 327 ? 4.288 14.929 -24.045 1.00 89.56 327 THR A N 1
ATOM 2624 C CA . THR A 1 327 ? 4.508 15.323 -25.451 1.00 89.56 327 THR A CA 1
ATOM 2625 C C . THR A 1 327 ? 3.718 16.581 -25.805 1.00 89.56 327 THR A C 1
ATOM 2627 O O . THR A 1 327 ? 4.273 17.517 -26.379 1.00 89.56 327 THR A O 1
ATOM 2630 N N . LYS A 1 328 ? 2.456 16.667 -25.375 1.00 92.38 328 LYS A N 1
ATOM 2631 C CA . LYS A 1 328 ? 1.559 17.821 -25.566 1.00 92.38 328 LYS A CA 1
ATOM 2632 C C . LYS A 1 328 ? 1.563 18.743 -24.342 1.00 92.38 328 LYS A C 1
ATOM 2634 O O . LYS A 1 328 ? 2.201 18.418 -23.345 1.00 92.38 328 LYS A O 1
ATOM 2639 N N . ASN A 1 329 ? 0.962 19.928 -24.447 1.00 94.75 329 ASN A N 1
ATOM 2640 C CA . ASN A 1 329 ? 0.654 20.750 -23.274 1.00 94.75 329 ASN A CA 1
ATOM 2641 C C . ASN A 1 329 ? -0.660 20.224 -22.668 1.00 94.75 329 ASN A C 1
ATOM 2643 O O . ASN A 1 329 ? -1.647 20.091 -23.387 1.00 94.75 329 ASN A O 1
ATOM 2647 N N . LEU A 1 330 ? -0.627 19.893 -21.379 1.00 94.44 330 LEU A N 1
ATOM 2648 C CA . LEU A 1 330 ? -1.731 19.362 -20.581 1.00 94.44 330 LEU A CA 1
ATOM 2649 C C . LEU A 1 330 ? -1.973 20.219 -19.319 1.00 94.44 330 LEU A C 1
ATOM 2651 O O . LEU A 1 330 ? -2.570 19.736 -18.362 1.00 94.44 330 LEU A O 1
ATOM 2655 N N . ASP A 1 331 ? -1.517 21.481 -19.296 1.00 95.69 331 ASP A N 1
ATOM 2656 C CA . ASP A 1 331 ? -1.505 22.340 -18.100 1.00 95.69 331 ASP A CA 1
ATOM 2657 C C . ASP A 1 331 ? -2.908 22.478 -17.492 1.00 95.69 331 ASP A C 1
ATOM 2659 O O . ASP A 1 331 ? -3.071 22.373 -16.278 1.00 95.69 331 ASP A O 1
ATOM 2663 N N . ALA A 1 332 ? -3.928 22.668 -18.337 1.00 94.19 332 ALA A N 1
ATOM 2664 C CA . ALA A 1 332 ? -5.320 22.788 -17.905 1.00 94.19 332 ALA A CA 1
ATOM 2665 C C . ALA A 1 332 ? -5.838 21.494 -17.259 1.00 94.19 332 ALA A C 1
ATOM 2667 O O . ALA A 1 332 ? -6.388 21.544 -16.166 1.00 94.19 332 ALA A O 1
ATOM 2668 N N . ILE A 1 333 ? -5.583 20.339 -17.884 1.00 91.75 333 ILE A N 1
ATOM 2669 C CA . ILE A 1 333 ? -6.026 19.026 -17.385 1.00 91.75 333 ILE A CA 1
ATOM 2670 C C . ILE A 1 333 ? -5.366 18.727 -16.035 1.00 91.75 333 ILE A C 1
ATOM 2672 O O . ILE A 1 333 ? -6.043 18.378 -15.074 1.00 91.75 333 ILE A O 1
ATOM 2676 N N . VAL A 1 334 ? -4.051 18.942 -15.936 1.00 91.94 334 VAL A N 1
ATOM 2677 C CA . VAL A 1 334 ? -3.296 18.784 -14.683 1.00 91.94 334 VAL A CA 1
ATOM 2678 C C . VAL A 1 334 ? -3.809 19.737 -13.602 1.00 91.94 334 VAL A C 1
ATOM 2680 O O . VAL A 1 334 ? -3.957 19.338 -12.447 1.00 91.94 334 VAL A O 1
ATOM 2683 N N . SER A 1 335 ? -4.104 20.989 -13.964 1.00 93.94 335 SER A N 1
ATOM 2684 C CA . SER A 1 335 ? -4.664 21.973 -13.037 1.00 93.94 335 SER A CA 1
ATOM 2685 C C . SER A 1 335 ? -6.032 21.544 -12.515 1.00 93.94 335 SER A C 1
ATOM 2687 O O . SER A 1 335 ? -6.272 21.609 -11.311 1.00 93.94 335 SER A O 1
ATOM 2689 N N . ASP A 1 336 ? -6.922 21.101 -13.397 1.00 91.56 336 ASP A N 1
ATOM 2690 C CA . ASP A 1 336 ? -8.300 20.765 -13.052 1.00 91.56 336 ASP A CA 1
ATOM 2691 C C . ASP A 1 336 ? -8.400 19.467 -12.244 1.00 91.56 336 ASP A C 1
ATOM 2693 O O . ASP A 1 336 ? -9.170 19.407 -11.279 1.00 91.56 336 ASP A O 1
ATOM 2697 N N . GLU A 1 337 ? -7.555 18.478 -12.539 1.00 88.81 337 GLU A N 1
ATOM 2698 C CA . GLU A 1 337 ? -7.446 17.258 -11.735 1.00 88.81 337 GLU A CA 1
ATOM 2699 C C . GLU A 1 337 ? -6.976 17.590 -10.310 1.00 88.81 337 GLU A C 1
ATOM 2701 O O . GLU A 1 337 ? -7.602 17.211 -9.317 1.00 88.81 337 GLU A O 1
ATOM 2706 N N . PHE A 1 338 ? -5.930 18.414 -10.178 1.00 92.12 338 PHE A N 1
ATOM 2707 C CA . PHE A 1 338 ? -5.440 18.816 -8.861 1.00 92.12 338 PHE A CA 1
ATOM 2708 C C . PHE A 1 338 ? -6.445 19.692 -8.095 1.00 92.12 338 PHE A C 1
ATOM 2710 O O . PHE A 1 338 ? -6.612 19.539 -6.884 1.00 92.12 338 PHE A O 1
ATOM 2717 N N . LYS A 1 339 ? -7.169 20.591 -8.776 1.00 92.44 339 LYS A N 1
ATOM 2718 C CA . LYS A 1 339 ? -8.268 21.358 -8.161 1.00 92.44 339 LYS A CA 1
ATOM 2719 C C . LYS A 1 339 ? -9.378 20.444 -7.654 1.00 92.44 339 LYS A C 1
ATOM 2721 O O . LYS A 1 339 ? -9.967 20.743 -6.618 1.00 92.44 339 LYS A O 1
ATOM 2726 N N . SER A 1 340 ? -9.669 19.348 -8.350 1.00 89.62 340 SER A N 1
ATOM 2727 C CA . SER A 1 340 ? -10.664 18.368 -7.905 1.00 89.62 340 SER A CA 1
ATOM 2728 C C . SER A 1 340 ? -10.243 17.711 -6.592 1.00 89.62 340 SER A C 1
ATOM 2730 O O . SER A 1 340 ? -11.063 17.615 -5.678 1.00 89.62 340 SER A O 1
ATOM 2732 N N . ILE A 1 341 ? -8.950 17.403 -6.428 1.00 89.88 341 ILE A N 1
ATOM 2733 C CA . ILE A 1 341 ? -8.396 16.985 -5.132 1.00 89.88 341 ILE A CA 1
ATOM 2734 C C . ILE A 1 341 ? -8.618 18.081 -4.085 1.00 89.88 341 ILE A C 1
ATOM 2736 O O . ILE A 1 341 ? -9.185 17.806 -3.034 1.00 89.88 341 ILE A O 1
ATOM 2740 N N . LEU A 1 342 ? -8.240 19.335 -4.355 1.00 92.25 342 LEU A N 1
ATOM 2741 C CA . LEU A 1 342 ? -8.402 20.427 -3.382 1.00 92.25 342 LEU A CA 1
ATOM 2742 C C . LEU A 1 342 ? -9.856 20.668 -2.962 1.00 92.25 342 LEU A C 1
ATOM 2744 O O . LEU A 1 342 ? -10.104 20.959 -1.791 1.00 92.25 342 LEU A O 1
ATOM 2748 N N . LYS A 1 343 ? -10.822 20.515 -3.875 1.00 92.31 343 LYS A N 1
ATOM 2749 C CA . LYS A 1 343 ? -12.256 20.612 -3.562 1.00 92.31 343 LYS A CA 1
ATOM 2750 C C . LYS A 1 343 ? -12.682 19.588 -2.513 1.00 92.31 343 LYS A C 1
ATOM 2752 O O . LYS A 1 343 ? -13.458 19.935 -1.626 1.00 92.31 343 LYS A O 1
ATOM 2757 N N . LEU A 1 344 ? -12.139 18.366 -2.546 1.00 88.81 344 LEU A N 1
ATOM 2758 C CA . LEU A 1 344 ? -12.409 17.355 -1.511 1.00 88.81 344 LEU A CA 1
ATOM 2759 C C . LEU A 1 344 ? -11.988 17.844 -0.120 1.00 88.81 344 LEU A C 1
ATOM 2761 O O . LEU A 1 344 ? -12.664 17.551 0.862 1.00 88.81 344 LEU A O 1
ATOM 2765 N N . TYR A 1 345 ? -10.912 18.628 -0.044 1.00 90.44 345 TYR A N 1
ATOM 2766 C CA . TYR A 1 345 ? -10.405 19.232 1.191 1.00 90.44 345 TYR A CA 1
ATOM 2767 C C . TYR A 1 345 ? -11.000 20.614 1.476 1.00 90.44 345 TYR A C 1
ATOM 2769 O O . TYR A 1 345 ? -10.573 21.267 2.426 1.00 90.44 345 TYR A O 1
ATOM 2777 N N . ASN A 1 346 ? -11.973 21.075 0.677 1.00 92.69 346 ASN A N 1
ATOM 2778 C CA . ASN A 1 346 ? -12.503 22.436 0.733 1.00 92.69 346 ASN A CA 1
ATOM 2779 C C . ASN A 1 346 ? -11.369 23.478 0.709 1.00 92.69 346 ASN A C 1
ATOM 2781 O O . ASN A 1 346 ? -11.362 24.373 1.539 1.00 92.69 346 ASN A O 1
ATOM 2785 N N . ALA A 1 347 ? -10.362 23.318 -0.151 1.00 93.88 347 ALA A N 1
ATOM 2786 C CA . ALA A 1 347 ? -9.152 24.154 -0.198 1.00 93.88 347 ALA A CA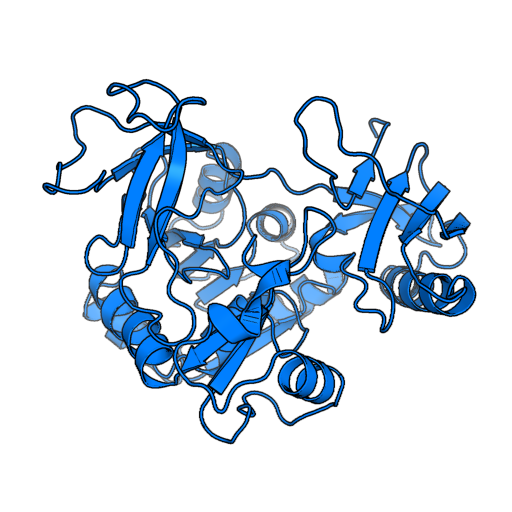 1
ATOM 2787 C C . ALA A 1 347 ? -8.913 24.808 -1.572 1.00 93.88 347 ALA A C 1
ATOM 2789 O O . ALA A 1 347 ? -7.859 25.383 -1.835 1.00 93.88 347 ALA A O 1
ATOM 2790 N N . ASP A 1 348 ? -9.889 24.700 -2.465 1.00 92.69 348 ASP A N 1
ATOM 2791 C CA . ASP A 1 348 ? -9.849 25.150 -3.854 1.00 92.69 348 ASP A CA 1
ATOM 2792 C C . ASP A 1 348 ? -9.799 26.676 -4.026 1.00 92.69 348 ASP A C 1
ATOM 2794 O O . ASP A 1 348 ? -9.331 27.144 -5.062 1.00 92.69 348 ASP A O 1
ATOM 2798 N N . ASN A 1 349 ? -10.214 27.451 -3.017 1.00 91.81 349 ASN A N 1
ATOM 2799 C CA . ASN A 1 349 ? -10.155 28.918 -3.054 1.00 91.81 349 ASN A CA 1
ATOM 2800 C C . ASN A 1 349 ? -8.934 29.488 -2.321 1.00 91.81 349 ASN A C 1
ATOM 2802 O O . ASN A 1 349 ? -8.539 30.629 -2.562 1.00 91.81 349 ASN A O 1
ATOM 2806 N N . THR A 1 350 ? -8.342 28.723 -1.404 1.00 92.69 350 THR A N 1
ATOM 2807 C CA . THR A 1 350 ? -7.227 29.182 -0.567 1.00 92.69 350 THR A CA 1
ATOM 2808 C C . THR A 1 350 ? -5.862 28.778 -1.087 1.00 92.69 350 THR A C 1
ATOM 2810 O O . THR A 1 350 ? -4.880 29.442 -0.752 1.00 92.69 350 THR A O 1
ATOM 2813 N N . VAL A 1 351 ? -5.778 27.704 -1.869 1.00 95.00 351 VAL A N 1
ATOM 2814 C CA . VAL A 1 351 ? -4.523 27.174 -2.402 1.00 95.00 351 VAL A CA 1
ATOM 2815 C C . VAL A 1 351 ? -4.301 27.674 -3.828 1.00 95.00 351 VAL A C 1
ATOM 2817 O O . VAL A 1 351 ? -5.115 27.454 -4.722 1.00 95.00 351 VAL A O 1
ATOM 2820 N N . LYS A 1 352 ? -3.162 28.327 -4.056 1.00 95.00 352 LYS A N 1
ATOM 2821 C CA . LYS A 1 352 ? -2.723 28.783 -5.376 1.00 95.00 352 LYS A CA 1
ATOM 2822 C C . LYS A 1 352 ? -1.928 27.680 -6.061 1.00 95.00 352 LYS A C 1
ATOM 2824 O O . LYS A 1 352 ? -0.936 27.202 -5.513 1.00 95.00 352 LYS A O 1
ATOM 2829 N N . ILE A 1 353 ? -2.339 27.321 -7.275 1.00 96.12 353 ILE A N 1
ATOM 2830 C CA . ILE A 1 353 ? -1.667 26.307 -8.091 1.00 96.12 353 ILE A CA 1
ATOM 2831 C C . ILE A 1 353 ? -0.978 26.983 -9.274 1.00 96.12 353 ILE A C 1
ATOM 2833 O O . ILE A 1 353 ? -1.606 27.738 -10.013 1.00 96.12 353 ILE A O 1
ATOM 2837 N N . THR A 1 354 ? 0.293 26.657 -9.492 1.00 96.81 354 THR A N 1
ATOM 2838 C CA . THR A 1 354 ? 1.006 26.933 -10.744 1.00 96.81 354 THR A CA 1
ATOM 2839 C C . THR A 1 354 ? 1.348 25.616 -11.416 1.00 96.81 354 THR A C 1
ATOM 2841 O O . THR A 1 354 ? 2.036 24.787 -10.830 1.00 96.81 354 THR A O 1
ATOM 2844 N N . VAL A 1 355 ? 0.895 25.420 -12.650 1.00 96.94 355 VAL A N 1
ATOM 2845 C CA . VAL A 1 355 ? 1.185 24.211 -13.426 1.00 96.94 355 VAL A CA 1
ATOM 2846 C C . VAL A 1 355 ? 2.166 24.556 -14.535 1.00 96.94 355 VAL A C 1
ATOM 2848 O O . VAL A 1 355 ? 2.010 25.580 -15.197 1.00 96.94 355 VAL A O 1
ATOM 2851 N N . LYS A 1 356 ? 3.197 23.727 -14.717 1.00 96.25 356 LYS A N 1
ATOM 2852 C CA . LYS A 1 356 ? 4.207 23.945 -15.749 1.00 96.25 356 LYS A CA 1
ATOM 2853 C C . LYS A 1 356 ? 4.687 22.635 -16.360 1.00 96.25 356 LYS A C 1
ATOM 2855 O O . LYS A 1 356 ? 5.314 21.813 -15.690 1.00 96.25 356 LYS A O 1
ATOM 2860 N N . LYS A 1 357 ? 4.502 22.504 -17.673 1.00 96.19 357 LYS A N 1
ATOM 2861 C CA . LYS A 1 357 ? 5.222 21.511 -18.472 1.00 96.19 357 LYS A CA 1
ATOM 2862 C C . LYS A 1 357 ? 6.728 21.784 -18.470 1.00 96.19 357 LYS A C 1
ATOM 2864 O O . LYS A 1 357 ? 7.165 22.896 -18.774 1.00 96.19 357 LYS A O 1
ATOM 2869 N N . VAL A 1 358 ? 7.524 20.754 -18.213 1.00 96.00 358 VAL A N 1
ATOM 2870 C CA . VAL A 1 358 ? 8.989 20.781 -18.317 1.00 96.00 358 VAL A CA 1
ATOM 2871 C C . VAL A 1 358 ? 9.485 19.679 -19.255 1.00 96.00 358 VAL A C 1
ATOM 2873 O O . VAL A 1 358 ? 8.774 18.711 -19.527 1.00 96.00 358 VAL A O 1
ATOM 2876 N N . SER A 1 359 ? 10.695 19.842 -19.793 1.00 91.25 359 SER A N 1
ATOM 2877 C CA . SER A 1 359 ? 11.334 18.819 -20.633 1.00 91.25 359 SER A CA 1
ATOM 2878 C C . SER A 1 359 ? 11.768 17.600 -19.820 1.00 91.25 359 SER A C 1
ATOM 2880 O O . SER A 1 359 ? 11.691 16.479 -20.312 1.00 91.25 359 SER A O 1
ATOM 2882 N N . GLU A 1 360 ? 12.186 17.822 -18.575 1.00 90.50 360 GLU A N 1
ATOM 2883 C CA . GLU A 1 360 ? 12.665 16.806 -17.642 1.00 90.50 360 GLU A CA 1
ATOM 2884 C C . GLU A 1 360 ? 12.455 17.288 -16.198 1.00 90.50 360 GLU A C 1
ATOM 2886 O O . GLU A 1 360 ? 12.490 18.494 -15.935 1.00 90.50 360 GLU A O 1
ATOM 2891 N N . ILE A 1 361 ? 12.245 16.353 -15.267 1.00 87.81 361 ILE A N 1
ATOM 2892 C CA . ILE A 1 361 ? 12.263 16.623 -13.825 1.00 87.81 361 ILE A CA 1
ATOM 2893 C C . ILE A 1 361 ? 13.521 15.956 -13.251 1.00 87.81 361 ILE A C 1
ATOM 2895 O O . ILE A 1 361 ? 13.554 14.725 -13.141 1.00 87.81 361 ILE A O 1
ATOM 2899 N N . PRO A 1 362 ? 14.557 16.737 -12.889 1.00 79.19 362 PRO A N 1
ATOM 2900 C CA . PRO A 1 362 ? 15.845 16.174 -12.519 1.00 79.19 362 PRO A CA 1
ATOM 2901 C C . PRO A 1 362 ? 15.757 15.391 -11.200 1.00 79.19 362 PRO A C 1
ATOM 2903 O O . PRO A 1 362 ? 15.027 15.795 -10.282 1.00 79.19 362 PRO A O 1
ATOM 2906 N N . PRO A 1 363 ? 16.506 14.283 -11.076 1.00 73.44 363 PRO A N 1
ATOM 2907 C CA . PRO A 1 363 ? 16.642 13.581 -9.810 1.00 73.44 363 PRO A CA 1
ATOM 2908 C C . PRO A 1 363 ? 17.391 14.434 -8.780 1.00 73.44 363 PRO A C 1
ATOM 2910 O O . PRO A 1 363 ? 18.174 15.326 -9.107 1.00 73.44 363 PRO A O 1
ATOM 2913 N N . GLU A 1 364 ? 17.153 14.156 -7.503 1.00 71.19 364 GLU A N 1
ATOM 2914 C CA . GLU A 1 364 ? 17.932 14.718 -6.405 1.00 71.19 364 GLU A CA 1
ATOM 2915 C C . GLU A 1 364 ? 19.338 14.112 -6.342 1.00 71.19 364 GLU A C 1
ATOM 2917 O O . GLU A 1 364 ? 19.671 13.168 -7.057 1.00 71.19 364 GLU A O 1
ATOM 2922 N N . LYS A 1 365 ? 20.173 14.622 -5.425 1.00 58.16 365 LYS A N 1
ATOM 2923 C CA . LYS A 1 365 ? 21.547 14.133 -5.202 1.00 58.16 365 LYS A CA 1
ATOM 2924 C C . LYS A 1 365 ? 21.630 12.625 -4.925 1.00 58.16 365 LYS A C 1
ATOM 2926 O O . LYS A 1 365 ? 22.671 12.031 -5.156 1.00 58.16 365 LYS A O 1
ATOM 2931 N N . ASN A 1 366 ? 20.548 12.019 -4.434 1.00 49.16 366 ASN A N 1
ATOM 2932 C CA . ASN A 1 366 ? 20.429 10.579 -4.183 1.00 49.16 366 ASN A CA 1
ATOM 2933 C C . ASN A 1 366 ? 19.913 9.781 -5.402 1.00 49.16 366 ASN A C 1
ATOM 2935 O O . ASN A 1 366 ? 19.540 8.620 -5.254 1.00 49.16 366 ASN A O 1
ATOM 2939 N N . GLY A 1 367 ? 19.803 10.409 -6.576 1.00 49.41 367 GLY A N 1
ATOM 2940 C CA . GLY A 1 367 ? 19.286 9.801 -7.802 1.00 49.41 367 GLY A CA 1
ATOM 2941 C C . GLY A 1 367 ? 17.761 9.638 -7.854 1.00 49.41 367 GLY A C 1
ATOM 2942 O O . GLY A 1 367 ? 17.240 9.186 -8.870 1.00 49.41 367 GLY A O 1
ATOM 2943 N N . LYS A 1 368 ? 17.017 10.002 -6.798 1.00 61.53 368 LYS A N 1
ATOM 2944 C CA . LYS A 1 368 ? 15.554 9.856 -6.739 1.00 61.53 368 LYS A CA 1
ATOM 2945 C C . LYS A 1 368 ? 14.859 11.154 -7.140 1.00 61.53 368 LYS A C 1
ATOM 2947 O O . LYS A 1 368 ? 15.270 12.235 -6.735 1.00 61.53 368 LYS A O 1
ATOM 2952 N N . THR A 1 369 ? 13.732 11.048 -7.836 1.00 72.12 369 THR A N 1
ATOM 2953 C CA . THR A 1 369 ? 12.843 12.189 -8.096 1.00 72.12 369 THR A CA 1
ATOM 2954 C C . THR A 1 369 ? 11.582 12.030 -7.250 1.00 72.12 369 THR A C 1
ATOM 2956 O O . THR A 1 369 ? 10.686 11.296 -7.654 1.00 72.12 369 THR A O 1
ATOM 2959 N N . PRO A 1 370 ? 11.492 12.609 -6.038 1.00 76.81 370 PRO A N 1
ATOM 2960 C CA . PRO A 1 370 ? 10.295 12.446 -5.219 1.00 76.81 370 PRO A CA 1
ATOM 2961 C C . PRO A 1 370 ? 9.092 13.097 -5.907 1.00 76.81 370 PRO A C 1
ATOM 2963 O O . PRO A 1 370 ? 9.212 14.179 -6.487 1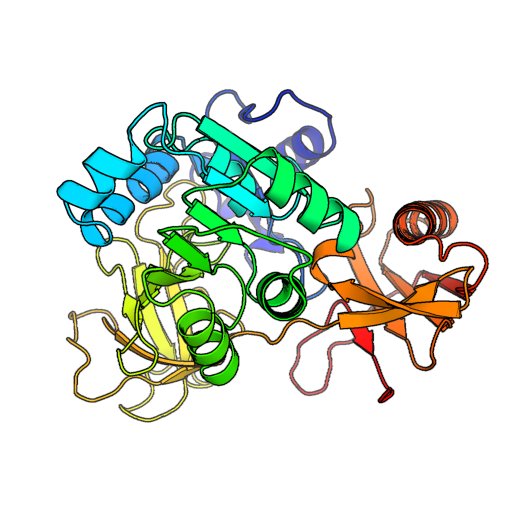.00 76.81 370 PRO A O 1
ATOM 2966 N N . GLN A 1 371 ? 7.940 12.434 -5.832 1.00 80.56 371 GLN A N 1
ATOM 2967 C CA . GLN A 1 371 ? 6.692 12.948 -6.389 1.00 80.56 371 GLN A CA 1
ATOM 2968 C C . GLN A 1 371 ? 6.214 14.209 -5.661 1.00 80.56 371 GLN A C 1
ATOM 2970 O O . GLN A 1 371 ? 5.672 15.101 -6.302 1.00 80.56 371 GLN A O 1
ATOM 2975 N N . VAL A 1 372 ? 6.420 14.307 -4.344 1.00 86.69 372 VAL A N 1
ATOM 2976 C CA . VAL A 1 372 ? 6.031 15.474 -3.542 1.00 86.69 372 VAL A CA 1
ATOM 2977 C C . VAL A 1 372 ? 7.244 16.023 -2.799 1.00 86.69 372 VAL A C 1
ATOM 2979 O O . VAL A 1 372 ? 7.983 15.277 -2.157 1.00 86.69 372 VAL A O 1
ATOM 2982 N N . LYS A 1 373 ? 7.440 17.340 -2.881 1.00 88.06 373 LYS A N 1
ATOM 2983 C CA . LYS A 1 373 ? 8.454 18.099 -2.148 1.00 88.06 373 LYS A CA 1
ATOM 2984 C C . LYS A 1 373 ? 7.785 19.175 -1.308 1.00 88.06 373 LYS A C 1
ATOM 2986 O O . LYS A 1 373 ? 7.050 20.006 -1.835 1.00 88.06 373 LYS A O 1
ATOM 2991 N N . VAL A 1 374 ? 8.078 19.176 -0.014 1.00 88.31 374 VAL A N 1
ATOM 2992 C CA . VAL A 1 374 ? 7.671 20.231 0.918 1.00 88.31 374 VAL A CA 1
ATOM 2993 C C . VAL A 1 374 ? 8.944 20.809 1.518 1.00 88.31 374 VAL A C 1
ATOM 2995 O O . VAL A 1 374 ? 9.652 20.113 2.243 1.00 88.31 374 VAL A O 1
ATOM 2998 N N . ASN A 1 375 ? 9.251 22.061 1.182 1.00 88.62 375 ASN A N 1
ATOM 2999 C CA . ASN A 1 375 ? 10.538 22.695 1.497 1.00 88.62 375 ASN A CA 1
ATOM 3000 C C . ASN A 1 375 ? 10.465 23.634 2.715 1.00 88.62 375 ASN A C 1
ATOM 3002 O O . ASN A 1 375 ? 11.355 24.455 2.928 1.00 88.62 375 ASN A O 1
ATOM 3006 N N . PHE A 1 376 ? 9.410 23.517 3.522 1.00 85.56 376 PHE A N 1
ATOM 3007 C CA . PHE A 1 376 ? 9.200 24.310 4.729 1.00 85.56 376 PHE A CA 1
ATOM 3008 C C . PHE A 1 376 ? 8.711 23.443 5.891 1.00 85.56 376 PHE A C 1
ATOM 3010 O O . PHE A 1 376 ? 8.134 22.373 5.695 1.00 85.56 376 PHE A O 1
ATOM 3017 N N . ASN A 1 377 ? 8.921 23.938 7.110 1.00 77.12 377 ASN A N 1
ATOM 3018 C CA . ASN A 1 377 ? 8.349 23.365 8.324 1.00 77.12 377 ASN A CA 1
ATOM 3019 C C . ASN A 1 377 ? 7.113 24.176 8.732 1.00 77.12 377 ASN A C 1
ATOM 3021 O O . ASN A 1 377 ? 7.086 25.393 8.540 1.00 77.12 377 ASN A O 1
ATOM 3025 N N . LEU A 1 378 ? 6.098 23.485 9.255 1.00 63.94 378 LEU A N 1
ATOM 3026 C CA . LEU A 1 378 ? 4.865 24.090 9.767 1.00 63.94 378 LEU A CA 1
ATOM 3027 C C . LEU A 1 378 ? 5.042 24.723 11.145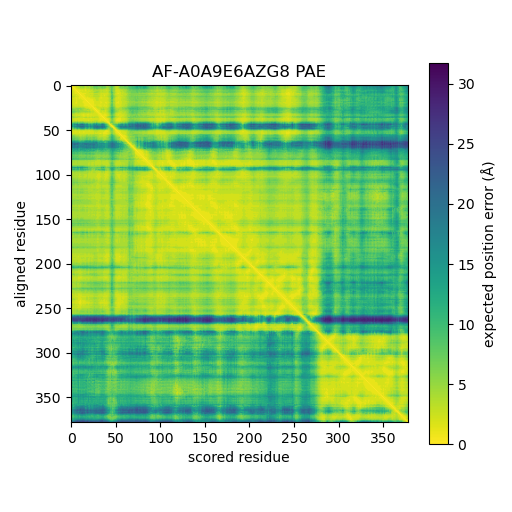 1.00 63.94 378 LEU A C 1
ATOM 3029 O O . LEU A 1 378 ? 5.758 24.110 11.971 1.00 63.94 378 LEU A O 1
#

Mean predicted aligned error: 7.71 Å